Protein AF-A0A3A8YZ56-F1 (afdb_monomer)

pLDDT: mean 88.76, std 17.1, range [23.58, 98.81]

Foldseek 3Di:
DFPLLLFEEEEAAQCFQQVFDQFQPVAADECLVVVLVVLVLCLLLLGQEYEYEQFAAATGSRLQHQDLLFGHRSHHGLVSLLVSQVSSVVSNYAYEYEDNLFWHFCNHPQNVQCLVQPVNRPSPQQFAPWAQCDADPVGSSIDGDAPPPDPRTTGTDLVDVVSLVVSLVSVLSCCVSRVHQEYEYEPQVPDDQVSQLVVLVSQVVRDPNHAYEYEDQDDQCLSACDPRGHLAYELNLLLVQLQVLLQQLACVSNVVSLVVNCVSNVLRAYEYENDELPAWQNLQSHPDNLLLLVSLLCQLQGGHHHYYYPCVLQSDGFHDDDVDSSSVRHHDGCVVCVCCCPPPQSNVSSSLSSVCSNLPCLSSQFDWDWWDDDSFWGWIWSDDPAKIKIKIWGSAQAKDKDKGFDPHDAPDKDWSQQQFQDWDDDDRMIITIHGHSTITIIIGHNDPVSHDDPVSRPHHPDDDDDDDDDDDDDDDDDDDDDDDDDDDDPDPPDPPPDDDDDQAEEDEDQDAVLQLCLCCPLVNWDWPDDPDDQKTWTDDPHHIYIYGHQVVVCVVVVHHDDDDAAADPPDEAEDEDDDLVRQQVSLVSNVVVPWAFDAHFDQDPVQKTWGWTAGPRNHIYIYIYHD

Radius of gyration: 30.59 Å; Cα contacts (8 Å, |Δi|>4): 1268; chains: 1; bounding box: 81×43×91 Å

Nearest PDB structures (foldseek):
  1gvi-assembly1_B  TM=8.960E-01  e=1.237E-35  Thermus sp.
  2wcs-assembly1_A-2  TM=8.631E-01  e=4.243E-35  Nostoc punctiforme
  2wkg-assembly1_A-2  TM=8.470E-01  e=1.721E-34  Nostoc punctiforme PCC 73102
  5a2a-assembly1_A  TM=8.372E-01  e=1.799E-32  Anoxybacillus ayderensis
  4mym-assembly1_A-2  TM=7.972E-01  e=6.761E-10  Nocardioides sp. JS614

Solvent-accessible surface area (backbone atoms only — not comparable to full-atom values): 34151 Å² total; per-residue (Å²): 131,62,74,68,63,62,35,32,34,36,35,38,53,52,52,25,38,70,56,38,68,69,56,60,83,83,60,74,40,80,41,49,70,61,52,46,53,51,48,53,53,37,44,76,32,42,34,37,26,36,37,39,35,54,44,35,20,34,49,50,93,25,64,33,30,37,38,86,90,37,43,22,34,64,42,24,49,59,66,50,49,29,52,44,40,52,50,33,46,76,68,62,25,42,42,26,40,49,39,63,74,48,32,28,14,68,70,15,66,58,51,42,42,28,69,73,46,42,96,73,24,90,44,54,67,41,38,34,69,71,32,73,89,42,56,50,98,84,64,74,53,26,30,60,43,43,50,94,84,37,75,60,27,38,22,48,22,66,85,30,66,68,46,43,51,53,53,51,52,43,55,48,45,47,38,74,72,40,63,53,42,30,36,37,29,45,61,40,72,76,50,58,66,68,48,41,32,52,48,36,55,48,35,67,68,74,37,88,80,41,42,37,32,28,38,34,80,76,79,73,60,43,82,49,35,45,96,58,42,22,66,20,32,42,34,47,66,49,32,50,25,51,46,50,18,62,62,68,43,26,41,58,49,34,53,50,42,52,53,54,49,41,62,60,34,67,76,56,53,32,39,34,40,65,39,47,69,88,45,48,20,45,51,57,66,35,80,53,73,62,46,52,62,52,52,52,52,44,52,56,54,42,93,44,25,26,37,47,30,75,52,52,49,77,55,44,66,21,60,70,46,96,95,40,49,60,55,44,38,56,58,67,61,71,79,84,47,72,56,30,77,81,71,35,70,49,31,37,46,48,24,49,49,29,45,46,40,68,72,35,58,28,44,54,72,23,49,82,41,84,50,39,82,42,49,40,37,39,27,37,33,15,35,53,95,57,35,31,35,33,41,39,40,28,66,33,92,52,67,46,76,46,73,36,62,51,100,46,82,49,80,40,75,41,71,70,35,28,27,36,60,43,67,48,76,56,99,48,33,40,38,39,31,30,46,45,41,26,42,34,39,31,41,32,28,66,58,77,82,77,55,76,51,89,86,71,52,83,54,62,52,81,60,55,81,87,71,86,80,84,79,91,82,86,90,82,90,80,88,82,85,89,84,82,92,74,86,77,77,89,71,79,80,69,84,72,77,79,75,89,74,92,78,62,50,80,46,78,32,86,56,45,64,69,50,52,50,43,44,30,76,51,72,61,33,46,70,63,80,65,99,81,59,62,47,43,49,30,40,49,97,91,44,32,43,33,34,30,16,46,70,52,49,28,62,74,68,74,47,87,82,91,73,83,76,59,74,37,86,89,59,72,49,79,44,80,42,88,29,56,68,46,31,50,53,51,50,56,51,27,44,75,64,69,37,43,86,72,39,75,71,42,75,45,96,87,56,35,29,36,28,30,33,20,50,99,72,18,47,31,33,38,38,28,15,53,124

Mean predicted aligned error: 14.18 Å

Secondary structure (DSSP, 8-state):
--GGGG--EEEE-HHHHTT--SS--S-----HHHHHHHHHHHHHTT--EEEE---EEESSSS-SEEEEEEE-TTT--HHHHHHHHHHHHHTT-EEEEEE--SEEETTSHHHHHHHHHGGG-GGGGGBTT-BTT---TT--S-B--EETTEEEEEEB-TTSHHHHHHHHHHHHHHHHHH---EEEETTGGGS-HHHHHHHHHHHHHHSTT-EEEE---SS-GGGTBSSSSBSEEB-HHHHHHHHHHHHTT-HHHHHHHHHHHHHHTTTPPPEEES--SSS--HHHH-S-GGGHHHHHHHHHHSSSEEEEETTGGGT-----BTTB-GGGS----GGGGTTHHHH-HHHHHHHHHHHHHHH-THHHHSEEEEEEE-SSEEEEEEE-SS-EEEEEEE-SSS-EEEEEE-SS--SEEEESS--EEEEEEETTEEEEEE-TTEEEEEEEES-GGGSPPTTS----SS-------PPP--------------PPP--------PPP----EEEEES-HHHHHHHHHHHH-PEEE--TT-SEEEEEETTEEEEEEEHHHHHHHHT-------SSEEEEEEEEE-SSHHHHHHHHHHHHHTTPEEEEEEEE-TTSEEEEEEE-TT-EEEEEEEE-

Structure (mmCIF, N/CA/C/O backbone):
data_AF-A0A3A8YZ56-F1
#
_entry.id   AF-A0A3A8YZ56-F1
#
loop_
_atom_site.group_PDB
_atom_site.id
_atom_site.type_symbol
_atom_site.label_atom_id
_atom_site.label_alt_id
_atom_site.label_comp_id
_atom_site.label_asym_id
_atom_site.label_entity_id
_atom_site.label_seq_id
_atom_site.pdbx_PDB_ins_code
_atom_site.Cartn_x
_atom_site.Cartn_y
_atom_site.Cartn_z
_atom_site.occupancy
_atom_site.B_iso_or_equiv
_atom_site.auth_seq_id
_atom_site.auth_comp_id
_atom_site.auth_asym_id
_atom_site.auth_atom_id
_atom_site.pdbx_PDB_model_num
ATOM 1 N N . MET A 1 1 ? 6.717 -17.701 14.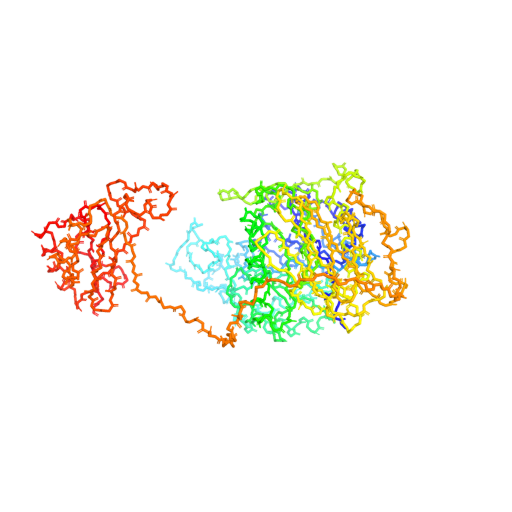941 1.00 73.69 1 MET A N 1
ATOM 2 C CA . MET A 1 1 ? 5.929 -16.684 14.224 1.00 73.69 1 MET A CA 1
ATOM 3 C C . MET A 1 1 ? 6.923 -15.802 13.511 1.00 73.69 1 MET A C 1
ATOM 5 O O . MET A 1 1 ? 7.940 -15.496 14.128 1.00 73.69 1 MET A O 1
ATOM 9 N N . ALA A 1 2 ? 6.698 -15.502 12.236 1.00 89.31 2 ALA A N 1
ATOM 10 C CA . ALA A 1 2 ? 7.629 -14.661 11.497 1.00 89.31 2 ALA A CA 1
ATOM 11 C C . ALA A 1 2 ? 7.511 -13.214 11.993 1.00 89.31 2 ALA A C 1
ATOM 13 O O . ALA A 1 2 ? 6.464 -12.814 12.505 1.00 89.31 2 ALA A O 1
ATOM 14 N N . TRP A 1 3 ? 8.573 -12.420 11.858 1.00 93.12 3 TRP A N 1
ATOM 15 C CA . TRP A 1 3 ? 8.581 -11.043 12.368 1.00 93.12 3 TRP A CA 1
ATOM 16 C C . TRP A 1 3 ? 7.455 -10.186 11.755 1.00 93.12 3 TRP A C 1
ATOM 18 O O . TRP A 1 3 ? 6.802 -9.430 12.477 1.00 93.12 3 TRP A O 1
ATOM 28 N N . TYR A 1 4 ? 7.171 -10.380 10.460 1.00 91.88 4 TYR A N 1
ATOM 29 C CA . TYR A 1 4 ? 6.191 -9.604 9.691 1.00 91.88 4 TYR A CA 1
ATOM 30 C C . TYR A 1 4 ? 4.737 -9.816 10.136 1.00 91.88 4 TYR A C 1
ATOM 32 O O . TYR A 1 4 ? 3.881 -8.983 9.851 1.00 91.88 4 TYR A O 1
ATOM 40 N N . ASP A 1 5 ? 4.439 -10.890 10.870 1.00 86.88 5 ASP A N 1
ATOM 41 C CA . ASP A 1 5 ? 3.084 -11.185 11.344 1.00 86.88 5 ASP A CA 1
ATOM 42 C C . ASP A 1 5 ? 2.583 -10.187 12.396 1.00 86.88 5 ASP A C 1
ATOM 44 O O . ASP A 1 5 ? 1.369 -10.018 12.529 1.00 86.88 5 ASP A O 1
ATOM 48 N N . SER A 1 6 ? 3.506 -9.569 13.140 1.00 86.62 6 SER A N 1
ATOM 49 C CA . SER A 1 6 ? 3.263 -8.582 14.208 1.00 86.62 6 SER A CA 1
ATOM 50 C C . SER A 1 6 ? 3.703 -7.164 13.836 1.00 86.62 6 SER A C 1
ATOM 52 O O . SER A 1 6 ? 3.694 -6.267 14.680 1.00 86.62 6 SER A O 1
ATOM 54 N N . THR A 1 7 ? 4.139 -6.960 12.596 1.00 93.19 7 THR A N 1
ATOM 55 C CA . THR A 1 7 ? 4.739 -5.699 12.169 1.00 93.19 7 THR A CA 1
ATOM 56 C C . THR A 1 7 ? 3.699 -4.618 11.909 1.00 93.19 7 THR A C 1
ATOM 58 O O . THR A 1 7 ? 2.597 -4.891 11.433 1.00 93.19 7 THR A O 1
ATOM 61 N N . VAL A 1 8 ? 4.097 -3.374 12.173 1.00 96.88 8 VAL A N 1
ATOM 62 C CA . VAL A 1 8 ? 3.431 -2.173 11.667 1.00 96.88 8 VAL A CA 1
ATOM 63 C C . VAL A 1 8 ? 4.412 -1.465 10.742 1.00 96.88 8 VAL A C 1
ATOM 65 O O . VAL A 1 8 ? 5.525 -1.131 11.159 1.00 96.88 8 VAL A O 1
ATOM 68 N N . PHE A 1 9 ? 4.008 -1.283 9.489 1.00 98.44 9 PHE A N 1
ATOM 69 C CA . PHE A 1 9 ? 4.823 -0.671 8.450 1.00 98.44 9 PHE A CA 1
ATOM 70 C C . PHE A 1 9 ? 4.678 0.846 8.429 1.00 98.44 9 PHE A C 1
ATOM 72 O O . PHE A 1 9 ? 3.577 1.388 8.544 1.00 98.44 9 PHE A O 1
ATOM 79 N N . TYR A 1 10 ? 5.799 1.508 8.180 1.00 98.75 10 TYR A N 1
ATOM 80 C CA . TYR A 1 10 ? 5.860 2.899 7.777 1.00 98.75 10 TYR A CA 1
ATOM 81 C C . TYR A 1 10 ? 6.348 2.974 6.328 1.00 98.75 10 TYR A C 1
ATOM 83 O O . TYR A 1 10 ? 7.457 2.548 6.007 1.00 98.75 10 TYR A O 1
ATOM 91 N N . HIS A 1 11 ? 5.492 3.435 5.424 1.00 98.69 11 HIS A N 1
ATOM 92 C CA . HIS A 1 11 ? 5.776 3.490 3.994 1.00 98.69 11 HIS A CA 1
ATOM 93 C C . HIS A 1 11 ? 6.264 4.887 3.616 1.00 98.69 11 HIS A C 1
ATOM 95 O O . HIS A 1 11 ? 5.535 5.870 3.738 1.00 98.69 11 HIS A O 1
ATOM 101 N N . ILE A 1 12 ? 7.492 4.962 3.112 1.00 98.50 12 ILE A N 1
ATOM 102 C CA . ILE A 1 12 ? 8.145 6.189 2.665 1.00 98.50 12 ILE A CA 1
ATOM 103 C C . ILE A 1 12 ? 8.305 6.153 1.145 1.00 98.50 12 ILE A C 1
ATOM 105 O O . ILE A 1 12 ? 8.863 5.201 0.610 1.00 98.50 12 ILE A O 1
ATOM 109 N N . TYR A 1 13 ? 7.890 7.214 0.450 1.00 98.12 13 TYR A N 1
ATOM 110 C CA . TYR A 1 13 ? 8.315 7.462 -0.931 1.00 98.12 13 TYR A CA 1
ATOM 111 C C . TYR A 1 13 ? 9.516 8.427 -0.898 1.00 98.12 13 TYR A C 1
ATOM 113 O O . TYR A 1 13 ? 9.319 9.637 -0.739 1.00 98.12 13 TYR A O 1
ATOM 121 N N . PRO A 1 14 ? 10.763 7.925 -0.990 1.00 97.88 14 PRO A N 1
ATOM 122 C CA . PRO A 1 14 ? 11.943 8.675 -0.553 1.00 97.88 14 PRO A CA 1
ATOM 123 C C . PRO A 1 14 ? 12.233 9.900 -1.428 1.00 97.88 14 PRO A C 1
ATOM 125 O O . PRO A 1 14 ? 12.504 10.971 -0.897 1.00 97.88 14 PRO A O 1
ATOM 128 N N . LEU A 1 15 ? 12.082 9.786 -2.753 1.00 97.19 15 LEU A N 1
ATOM 129 C CA . LEU A 1 15 ? 12.293 10.905 -3.682 1.00 97.19 15 LEU A CA 1
ATOM 130 C C . LEU A 1 15 ? 11.365 12.093 -3.381 1.00 97.19 15 LEU A C 1
ATOM 132 O O . LEU A 1 15 ? 11.776 13.247 -3.460 1.00 97.19 15 LEU A O 1
ATOM 136 N N . GLY A 1 16 ? 10.110 11.802 -3.028 1.00 96.69 16 GLY A N 1
ATOM 137 C CA . GLY A 1 16 ? 9.123 12.815 -2.658 1.00 96.69 16 GLY A CA 1
ATOM 138 C C . GLY A 1 16 ? 9.437 13.418 -1.299 1.00 96.69 16 GLY A C 1
ATOM 139 O O . GLY A 1 16 ? 9.600 14.629 -1.203 1.00 96.69 16 GLY A O 1
ATOM 140 N N . LEU A 1 17 ? 9.600 12.571 -0.277 1.00 97.94 17 LEU A N 1
ATOM 141 C CA . LEU A 1 17 ? 9.870 12.987 1.101 1.00 97.94 17 LEU A CA 1
ATOM 142 C C . LEU A 1 17 ? 11.106 13.892 1.221 1.00 97.94 17 LEU A C 1
ATOM 144 O O . LEU A 1 17 ? 11.078 14.889 1.945 1.00 97.94 17 LEU A O 1
ATOM 148 N N . CYS A 1 18 ? 12.179 13.555 0.506 1.00 97.69 18 CYS A N 1
ATOM 149 C CA . CYS A 1 18 ? 13.430 14.309 0.502 1.00 97.69 18 CYS A CA 1
ATOM 150 C C . CYS A 1 18 ? 13.398 15.542 -0.417 1.00 97.69 18 CYS A C 1
ATOM 152 O O . CYS A 1 18 ? 14.328 16.342 -0.382 1.00 97.69 18 CYS A O 1
ATOM 154 N N . GLY A 1 19 ? 12.338 15.727 -1.211 1.00 96.06 19 GLY A N 1
ATOM 155 C CA . GLY A 1 19 ? 12.224 16.851 -2.140 1.00 96.06 19 GLY A CA 1
ATOM 156 C C . GLY A 1 19 ? 13.208 16.777 -3.309 1.00 96.06 19 GLY A C 1
ATOM 157 O O . GLY A 1 19 ? 13.621 17.813 -3.829 1.00 96.06 19 GLY A O 1
ATOM 158 N N . CYS A 1 20 ? 13.589 15.564 -3.715 1.00 96.25 20 CYS A N 1
ATOM 159 C CA . CYS A 1 20 ? 14.542 15.325 -4.791 1.00 96.25 20 CYS A CA 1
ATOM 160 C C . CYS A 1 20 ? 14.060 15.902 -6.130 1.00 96.25 20 CYS A C 1
ATOM 162 O O . CYS A 1 20 ? 12.860 16.011 -6.410 1.00 96.25 20 CYS A O 1
ATOM 164 N N . GLY A 1 21 ? 15.014 16.204 -7.014 1.00 93.06 21 GLY A N 1
ATOM 165 C CA . GLY A 1 21 ? 14.714 16.607 -8.385 1.00 93.06 21 GLY A CA 1
ATOM 166 C C . GLY A 1 21 ? 13.841 15.580 -9.121 1.00 93.06 21 GLY A C 1
ATOM 167 O O . GLY A 1 21 ? 14.066 14.370 -9.043 1.00 93.06 21 GLY A O 1
ATOM 168 N N . LYS A 1 22 ? 12.852 16.065 -9.885 1.00 91.25 22 LYS A N 1
ATOM 169 C CA . LYS A 1 22 ? 11.945 15.204 -10.670 1.00 91.25 22 LYS A CA 1
ATOM 170 C C . LYS A 1 22 ? 12.657 14.401 -11.752 1.00 91.25 22 LYS A C 1
ATOM 172 O O . LYS A 1 22 ? 12.151 13.356 -12.134 1.00 91.25 22 LYS A O 1
ATOM 177 N N . GLU A 1 23 ? 13.792 14.896 -12.234 1.00 93.06 23 GLU A N 1
ATOM 178 C CA . GLU A 1 23 ? 14.661 14.203 -13.178 1.00 93.06 23 GLU A CA 1
ATOM 179 C C . GLU A 1 23 ? 16.043 14.008 -12.559 1.00 93.06 23 GLU A C 1
ATOM 181 O O . GLU A 1 23 ? 16.594 14.904 -11.915 1.00 93.06 23 GLU A O 1
ATOM 186 N N . ASN A 1 24 ? 16.611 12.833 -12.785 1.00 94.00 24 ASN A N 1
ATOM 187 C CA . ASN A 1 24 ? 17.959 12.486 -12.398 1.00 94.00 24 ASN A CA 1
ATOM 188 C C . ASN A 1 24 ? 18.961 13.123 -13.373 1.00 94.00 24 ASN A C 1
ATOM 190 O O . ASN A 1 24 ? 19.041 12.772 -14.553 1.00 94.00 24 ASN A O 1
ATOM 194 N N . THR A 1 25 ? 19.743 14.066 -12.850 1.00 92.19 25 THR A N 1
ATOM 195 C CA . THR A 1 25 ? 20.783 14.794 -13.592 1.00 92.19 25 THR A CA 1
ATOM 196 C C . THR A 1 25 ? 22.152 14.102 -13.556 1.00 92.19 25 THR A C 1
ATOM 198 O O . THR A 1 25 ? 23.100 14.582 -14.177 1.00 92.19 25 THR A O 1
ATOM 201 N N . GLY A 1 26 ? 22.271 12.980 -12.841 1.00 92.69 26 GLY A N 1
ATOM 202 C CA . GLY A 1 26 ? 23.517 12.260 -12.576 1.00 92.69 26 GLY A CA 1
ATOM 203 C C . GLY A 1 26 ? 24.378 12.880 -11.472 1.00 92.69 26 GLY A C 1
ATOM 204 O O . GLY A 1 26 ? 25.476 12.387 -11.214 1.00 92.69 26 GLY A O 1
ATOM 205 N N . VAL A 1 27 ? 23.917 13.961 -10.836 1.00 93.88 27 VAL A N 1
ATOM 206 C CA . VAL A 1 27 ? 24.579 14.566 -9.675 1.00 93.88 27 VAL A CA 1
ATOM 207 C C . VAL A 1 27 ? 24.140 13.822 -8.419 1.00 93.88 27 VAL A C 1
ATOM 209 O O . VAL A 1 27 ? 22.946 13.641 -8.195 1.00 93.88 27 VAL A O 1
ATOM 212 N N . GLN A 1 28 ? 25.112 13.391 -7.615 1.00 96.44 28 GLN A N 1
ATOM 213 C CA . GLN A 1 28 ? 24.834 12.755 -6.334 1.00 96.44 28 GLN A CA 1
ATOM 214 C C . GLN A 1 28 ? 24.450 13.806 -5.284 1.00 96.44 28 GLN A C 1
ATOM 216 O O . GLN A 1 28 ? 25.165 14.790 -5.088 1.00 96.44 28 GLN A O 1
ATOM 221 N N . GLU A 1 29 ? 23.322 13.577 -4.626 1.00 96.88 29 GLU A N 1
ATOM 222 C CA . GLU A 1 29 ? 22.814 14.308 -3.468 1.00 96.88 29 GLU A CA 1
ATOM 223 C C . GLU A 1 29 ? 22.976 13.442 -2.205 1.00 96.88 29 GLU A C 1
ATOM 225 O O . GLU A 1 29 ? 23.435 12.308 -2.295 1.00 96.88 29 GLU A O 1
ATOM 230 N N . HIS A 1 30 ? 22.635 13.966 -1.024 1.00 97.56 30 HIS A N 1
ATOM 231 C CA . HIS A 1 30 ? 22.842 13.277 0.256 1.00 97.56 30 HIS A CA 1
ATOM 232 C C . HIS A 1 30 ? 21.655 13.516 1.192 1.00 97.56 30 HIS A C 1
ATOM 234 O O . HIS A 1 30 ? 21.582 14.544 1.866 1.00 97.56 30 HIS A O 1
ATOM 240 N N . HIS A 1 31 ? 20.713 12.574 1.227 1.00 97.94 31 HIS A N 1
ATOM 241 C CA . HIS A 1 31 ? 19.460 12.701 1.984 1.00 97.94 31 HIS A CA 1
ATOM 242 C C . HIS A 1 31 ? 19.245 11.597 3.021 1.00 97.94 31 HIS A C 1
ATOM 244 O O . HIS A 1 31 ? 18.224 11.587 3.713 1.00 97.94 31 HIS A O 1
ATOM 250 N N . PHE A 1 32 ? 20.200 10.680 3.187 1.00 98.19 32 PHE A N 1
ATOM 251 C CA . PHE A 1 32 ? 20.060 9.584 4.147 1.00 98.19 32 PHE A CA 1
ATOM 252 C C . PHE A 1 32 ? 20.035 10.040 5.604 1.00 98.19 32 PHE A C 1
ATOM 254 O O . PHE A 1 32 ? 19.375 9.393 6.409 1.00 98.19 32 PHE A O 1
ATOM 261 N N . ASP A 1 33 ? 20.646 11.173 5.954 1.00 98.25 33 ASP A N 1
ATOM 262 C CA . ASP A 1 33 ? 20.513 11.732 7.306 1.00 98.25 33 ASP A CA 1
ATOM 263 C C . ASP A 1 33 ? 19.077 12.194 7.594 1.00 98.25 33 ASP A C 1
ATOM 265 O O . ASP A 1 33 ? 18.551 11.951 8.680 1.00 98.25 33 ASP A O 1
ATOM 269 N N . LYS A 1 34 ? 18.390 12.759 6.591 1.00 98.25 34 LYS A N 1
ATOM 270 C CA . LYS A 1 34 ? 16.956 13.057 6.688 1.00 98.25 34 LYS A CA 1
ATOM 271 C C . LYS A 1 34 ? 16.149 11.766 6.842 1.00 98.25 34 LYS A C 1
ATOM 273 O O . LYS A 1 34 ? 15.291 11.694 7.715 1.00 98.25 34 LYS A O 1
ATOM 278 N N . LEU A 1 35 ? 16.443 10.726 6.058 1.00 98.56 35 LEU A N 1
ATOM 279 C CA . LEU A 1 35 ? 15.759 9.431 6.185 1.00 98.56 35 LEU A CA 1
ATOM 280 C C . LEU A 1 35 ? 15.998 8.766 7.553 1.00 98.56 35 LEU A C 1
ATOM 282 O O . LEU A 1 35 ? 15.064 8.179 8.095 1.00 98.56 35 LEU A O 1
ATOM 286 N N . LYS A 1 36 ? 17.192 8.896 8.148 1.00 98.69 36 LYS A N 1
ATOM 287 C CA . LYS A 1 36 ? 17.479 8.425 9.517 1.00 98.69 36 LYS A CA 1
ATOM 288 C C . LYS A 1 36 ? 16.606 9.134 10.555 1.00 98.69 36 LYS A C 1
ATOM 290 O O . LYS A 1 36 ? 16.024 8.453 11.391 1.00 98.69 36 LYS A O 1
ATOM 295 N N . ALA A 1 37 ? 16.426 10.452 10.450 1.00 98.44 37 ALA A N 1
ATOM 296 C CA . ALA A 1 37 ? 15.514 11.190 11.333 1.00 98.44 37 ALA A CA 1
ATOM 297 C C . ALA A 1 37 ? 14.055 10.704 11.199 1.00 98.44 37 ALA A C 1
ATOM 299 O O . ALA A 1 37 ? 13.338 10.558 12.186 1.00 98.44 37 ALA A O 1
ATOM 300 N N . TRP A 1 38 ? 13.612 10.369 9.982 1.00 98.50 38 TRP A N 1
ATOM 301 C CA . TRP A 1 38 ? 12.301 9.740 9.780 1.00 98.50 38 TRP A CA 1
ATOM 302 C C . TRP A 1 38 ? 12.218 8.314 10.334 1.00 98.50 38 TRP A C 1
ATOM 304 O O . TRP A 1 38 ? 11.140 7.899 10.753 1.00 98.50 38 TRP A O 1
ATOM 314 N N . ALA A 1 39 ? 13.325 7.568 10.377 1.00 98.69 39 ALA A N 1
ATOM 315 C CA . ALA A 1 39 ? 13.373 6.266 11.038 1.00 98.69 39 ALA A CA 1
ATOM 316 C C . ALA A 1 39 ? 13.276 6.388 12.570 1.00 98.69 39 ALA A C 1
ATOM 318 O O . ALA A 1 39 ? 12.556 5.602 13.184 1.00 98.69 39 ALA A O 1
ATOM 319 N N . GLU A 1 40 ? 13.915 7.394 13.178 1.00 98.44 40 GLU A N 1
ATOM 320 C CA . GLU A 1 40 ? 13.733 7.732 14.601 1.00 98.44 40 GLU A CA 1
ATOM 321 C C . GLU A 1 40 ? 12.264 8.065 14.892 1.00 98.44 40 GLU A C 1
ATOM 323 O O . GLU A 1 40 ? 11.647 7.452 15.761 1.00 98.44 40 GLU A O 1
ATOM 328 N N . HIS A 1 41 ? 11.661 8.951 14.093 1.00 98.00 41 HIS A N 1
ATOM 329 C CA . HIS A 1 41 ? 10.241 9.282 14.211 1.00 98.00 41 HIS A CA 1
ATOM 330 C C . HIS A 1 41 ? 9.340 8.042 14.081 1.00 98.00 41 HIS A C 1
ATOM 332 O O . HIS A 1 41 ? 8.409 7.841 14.865 1.00 98.00 41 HIS A O 1
ATOM 338 N N . ALA A 1 42 ? 9.636 7.162 13.120 1.00 98.25 42 ALA A N 1
ATOM 339 C CA . ALA A 1 42 ? 8.890 5.925 12.947 1.00 98.25 42 ALA A CA 1
ATOM 340 C C . ALA A 1 42 ? 9.005 5.012 14.187 1.00 98.25 42 ALA A C 1
ATOM 342 O O . ALA A 1 42 ? 8.011 4.426 14.628 1.00 98.25 42 ALA A O 1
ATOM 343 N N . GLN A 1 43 ? 10.191 4.928 14.796 1.00 97.62 43 GLN A N 1
ATOM 344 C CA . GLN A 1 43 ? 10.399 4.193 16.043 1.00 97.62 43 GLN A CA 1
ATOM 345 C C . GLN A 1 43 ? 9.563 4.779 17.192 1.00 97.62 43 GLN A C 1
ATOM 347 O O . GLN A 1 43 ? 8.914 4.024 17.921 1.00 97.62 43 GLN A O 1
ATOM 352 N N . GLU A 1 44 ? 9.537 6.107 17.343 1.00 96.12 44 GLU A N 1
ATOM 353 C CA . GLU A 1 44 ? 8.767 6.802 18.387 1.00 96.12 44 GLU A CA 1
ATOM 354 C C . GLU A 1 44 ? 7.257 6.534 18.292 1.00 96.12 44 GLU A C 1
ATOM 356 O O . GLU A 1 44 ? 6.563 6.470 19.314 1.00 96.12 44 GLU A O 1
ATOM 361 N N . LEU A 1 45 ? 6.752 6.323 17.072 1.00 96.25 45 LEU A N 1
ATOM 362 C CA . LEU A 1 45 ? 5.369 5.935 16.785 1.00 96.25 45 LEU A CA 1
ATOM 363 C C . LEU A 1 45 ? 5.118 4.416 16.856 1.00 96.25 45 LEU A C 1
ATOM 365 O O . LEU A 1 45 ? 4.010 3.963 16.571 1.00 96.25 45 LEU A O 1
ATOM 369 N N . ASN A 1 46 ? 6.102 3.627 17.297 1.00 96.88 46 ASN A N 1
ATOM 370 C CA . ASN A 1 46 ? 6.057 2.164 17.402 1.00 96.88 46 ASN A CA 1
ATOM 371 C C . ASN A 1 46 ? 5.930 1.417 16.058 1.00 96.88 46 ASN A C 1
ATOM 373 O O . ASN A 1 46 ? 5.465 0.271 16.033 1.00 96.88 46 ASN A O 1
ATOM 377 N N . PHE A 1 47 ? 6.370 2.008 14.945 1.00 98.12 47 PHE A N 1
ATOM 378 C CA . PHE A 1 47 ? 6.564 1.250 13.708 1.00 98.12 47 PHE A CA 1
ATOM 379 C C . PHE A 1 47 ? 7.765 0.309 13.846 1.00 98.12 47 PHE A C 1
ATOM 381 O O . PHE A 1 47 ? 8.755 0.617 14.507 1.00 98.12 47 PHE A O 1
ATOM 388 N N . THR A 1 48 ? 7.671 -0.872 13.235 1.00 97.44 48 THR A N 1
ATOM 389 C CA . THR A 1 48 ? 8.697 -1.930 13.343 1.00 97.44 48 THR A CA 1
ATOM 390 C C . THR A 1 48 ? 9.280 -2.339 11.996 1.00 97.44 48 THR A C 1
ATOM 392 O O . THR A 1 48 ? 10.197 -3.159 11.937 1.00 97.44 48 THR A O 1
ATOM 395 N N . ALA A 1 49 ? 8.780 -1.757 10.907 1.00 98.44 49 ALA A N 1
ATOM 396 C CA . ALA A 1 49 ? 9.370 -1.880 9.586 1.00 98.44 49 ALA A CA 1
ATOM 397 C C . ALA A 1 49 ? 9.158 -0.609 8.765 1.00 98.44 49 ALA A C 1
ATOM 399 O O . ALA A 1 49 ? 8.109 0.026 8.858 1.00 98.44 49 ALA A O 1
ATOM 400 N N . ILE A 1 50 ? 10.129 -0.288 7.918 1.00 98.75 50 ILE A N 1
ATOM 401 C CA . ILE A 1 50 ? 10.030 0.736 6.886 1.00 98.75 50 ILE A CA 1
ATOM 402 C C . ILE A 1 50 ? 9.976 0.044 5.530 1.00 98.75 50 ILE A C 1
ATOM 404 O O . ILE A 1 50 ? 10.884 -0.702 5.163 1.00 98.75 50 ILE A O 1
ATOM 408 N N . TYR A 1 51 ? 8.916 0.322 4.777 1.00 98.56 51 TYR A N 1
ATOM 409 C CA . TYR A 1 51 ? 8.905 0.091 3.339 1.00 98.56 51 TYR A CA 1
ATOM 410 C C . TYR A 1 51 ? 9.356 1.383 2.666 1.00 98.56 51 TYR A C 1
ATOM 412 O O . TYR A 1 51 ? 8.633 2.380 2.657 1.00 98.56 51 TYR A O 1
ATOM 420 N N . ILE A 1 52 ? 10.574 1.364 2.138 1.00 97.56 52 ILE A N 1
ATOM 421 C CA . ILE A 1 52 ? 11.102 2.447 1.323 1.00 97.56 52 ILE A CA 1
ATOM 422 C C . ILE A 1 52 ? 10.761 2.141 -0.136 1.00 97.56 52 ILE A C 1
ATOM 424 O O . ILE A 1 52 ? 11.085 1.067 -0.646 1.00 97.56 52 ILE A O 1
ATOM 428 N N . GLY A 1 53 ? 10.040 3.068 -0.768 1.00 94.50 53 GLY A N 1
ATOM 429 C CA . GLY A 1 53 ? 9.630 3.004 -2.167 1.00 94.50 53 GLY A CA 1
ATOM 430 C C . GLY A 1 53 ? 10.827 3.030 -3.128 1.00 94.50 53 GLY A C 1
ATOM 431 O O . GLY A 1 53 ? 11.936 2.645 -2.754 1.00 94.50 53 GLY A O 1
ATOM 432 N N . PRO A 1 54 ? 10.647 3.494 -4.374 1.00 91.69 54 PRO A N 1
ATOM 433 C CA . PRO A 1 54 ? 11.693 3.422 -5.387 1.00 91.69 54 PRO A CA 1
ATOM 434 C C . PRO A 1 54 ? 13.044 3.979 -4.929 1.00 91.69 54 PRO A C 1
ATOM 436 O O . PRO A 1 54 ? 13.162 5.154 -4.576 1.00 91.69 54 PRO A O 1
ATOM 439 N N . LEU A 1 55 ? 14.049 3.103 -4.944 1.00 95.00 55 LEU A N 1
ATOM 440 C CA . LEU A 1 55 ? 15.395 3.362 -4.430 1.00 95.00 55 LEU A CA 1
ATOM 441 C C . LEU A 1 55 ? 16.481 3.129 -5.488 1.00 95.00 55 LEU A C 1
ATOM 443 O O . LEU A 1 55 ? 17.583 3.653 -5.354 1.00 95.00 55 LEU A O 1
ATOM 447 N N . PHE A 1 56 ? 16.193 2.339 -6.524 1.00 97.06 56 PHE A N 1
ATOM 448 C CA . PHE A 1 56 ? 17.152 2.040 -7.587 1.00 97.06 56 PHE A CA 1
ATOM 449 C C . PHE A 1 56 ? 17.367 3.253 -8.489 1.00 97.06 56 PHE A C 1
ATOM 451 O O . PHE A 1 56 ? 16.444 4.034 -8.720 1.00 97.06 56 PHE A O 1
ATOM 458 N N . GLU A 1 57 ? 18.567 3.367 -9.057 1.00 97.69 57 GLU A N 1
ATOM 459 C CA . GLU A 1 57 ? 18.903 4.426 -10.003 1.00 97.69 57 GLU A CA 1
ATOM 460 C C . GLU A 1 57 ? 17.886 4.475 -11.144 1.00 97.69 57 GLU A C 1
ATOM 462 O O . GLU A 1 57 ? 17.735 3.523 -11.914 1.00 97.69 57 GLU A O 1
ATOM 467 N N . SER A 1 58 ? 17.223 5.616 -11.291 1.00 96.56 58 SER A N 1
ATOM 468 C CA . SER A 1 58 ? 16.149 5.829 -12.258 1.00 96.56 58 SER A CA 1
ATOM 469 C C . SER A 1 58 ? 16.271 7.204 -12.914 1.00 96.56 58 SER A C 1
ATOM 471 O O . SER A 1 58 ? 17.113 8.017 -12.533 1.00 96.56 58 SER A O 1
ATOM 473 N N . VAL A 1 59 ? 15.447 7.476 -13.930 1.00 93.50 59 VAL A N 1
ATOM 474 C CA . VAL A 1 59 ? 15.449 8.781 -14.615 1.00 93.50 59 VAL A CA 1
ATOM 475 C C . VAL A 1 59 ? 14.510 9.777 -13.947 1.00 93.50 59 VAL A C 1
ATOM 477 O O . VAL A 1 59 ? 14.887 10.929 -13.782 1.00 93.50 59 VAL A O 1
ATOM 480 N N . GLY A 1 60 ? 13.301 9.368 -13.580 1.00 91.94 60 GLY A N 1
ATOM 481 C CA . GLY A 1 60 ? 12.252 10.264 -13.115 1.00 91.94 60 GLY A CA 1
ATOM 482 C C . GLY A 1 60 ? 11.598 9.767 -11.837 1.00 91.94 60 GLY A C 1
ATOM 483 O O . GLY A 1 60 ? 12.115 9.995 -10.745 1.00 91.94 60 GLY A O 1
ATOM 484 N N . HIS A 1 61 ? 10.449 9.109 -11.944 1.00 88.38 61 HIS A N 1
ATOM 485 C CA . HIS A 1 61 ? 9.615 8.771 -10.785 1.00 88.38 61 HIS A CA 1
ATOM 486 C C . HIS A 1 61 ? 10.083 7.540 -9.991 1.00 88.38 61 HIS A C 1
ATOM 488 O O . HIS A 1 61 ? 9.415 7.158 -9.030 1.00 88.38 61 HIS A O 1
ATOM 494 N N . GLY A 1 62 ? 11.185 6.897 -10.373 1.00 92.69 62 GLY A N 1
ATOM 495 C CA . GLY A 1 62 ? 11.758 5.774 -9.626 1.00 92.69 62 GLY A CA 1
ATOM 496 C C . GLY A 1 62 ? 11.485 4.391 -10.214 1.00 92.69 62 GLY A C 1
ATOM 497 O O . GLY A 1 62 ? 12.166 3.440 -9.845 1.00 92.69 62 GLY A O 1
ATOM 498 N N . TYR A 1 63 ? 10.536 4.264 -11.147 1.00 94.44 63 TYR A N 1
ATOM 499 C CA . TYR A 1 63 ? 10.119 2.956 -11.688 1.00 94.44 63 TYR A CA 1
ATOM 500 C C . TYR A 1 63 ? 10.724 2.665 -13.071 1.00 94.44 63 TYR A C 1
ATOM 502 O O . TYR A 1 63 ? 10.731 1.540 -13.555 1.00 94.44 63 TYR A O 1
ATOM 510 N N . GLU A 1 64 ? 11.340 3.662 -13.699 1.00 94.88 64 GLU A N 1
ATOM 511 C CA . GLU A 1 64 ? 12.141 3.525 -14.908 1.00 94.88 64 GLU A CA 1
ATOM 512 C C . GLU A 1 64 ? 13.608 3.197 -14.571 1.00 94.88 64 GLU A C 1
ATOM 514 O O . GLU A 1 64 ? 14.530 3.957 -14.881 1.00 94.88 64 GLU A O 1
ATOM 519 N N . THR A 1 65 ? 13.828 2.052 -13.916 1.00 97.25 65 THR A N 1
ATOM 520 C CA . THR A 1 65 ? 15.150 1.626 -13.431 1.00 97.25 65 THR A CA 1
ATOM 521 C C . THR A 1 65 ? 16.198 1.597 -14.545 1.00 97.25 65 THR A C 1
ATOM 523 O O . THR A 1 65 ? 15.987 1.033 -15.619 1.00 97.25 65 THR A O 1
ATOM 526 N N . THR A 1 66 ? 17.356 2.190 -14.274 1.00 97.25 66 THR A N 1
ATOM 527 C CA . THR A 1 66 ? 18.521 2.236 -15.165 1.00 97.25 66 THR A CA 1
ATOM 528 C C . THR A 1 66 ? 19.661 1.350 -14.665 1.00 97.25 66 THR A C 1
ATOM 530 O O . THR A 1 66 ? 20.366 0.764 -15.486 1.00 97.25 66 THR A O 1
ATOM 533 N N . ASP A 1 67 ? 19.788 1.173 -13.345 1.00 97.50 67 ASP A N 1
ATOM 534 C CA . ASP A 1 67 ? 20.704 0.219 -12.720 1.00 97.50 67 ASP A CA 1
ATOM 535 C C . ASP A 1 67 ? 20.105 -0.325 -11.414 1.00 97.50 67 ASP A C 1
ATOM 537 O O . ASP A 1 67 ? 19.855 0.417 -10.468 1.00 97.50 67 ASP A O 1
ATOM 541 N N . TYR A 1 68 ? 19.888 -1.639 -11.358 1.00 98.00 68 TYR A N 1
ATOM 542 C CA . TYR A 1 68 ? 19.345 -2.311 -10.179 1.00 98.00 68 TYR A CA 1
ATOM 543 C C . TYR A 1 68 ? 20.332 -2.423 -9.015 1.00 98.00 68 TYR A C 1
ATOM 545 O O . TYR A 1 68 ? 19.900 -2.735 -7.915 1.00 98.00 68 TYR A O 1
ATOM 553 N N . LYS A 1 69 ? 21.644 -2.253 -9.218 1.00 97.38 69 LYS A N 1
ATOM 554 C CA . LYS A 1 69 ? 22.665 -2.429 -8.161 1.00 97.38 69 LYS A CA 1
ATOM 555 C C . LYS A 1 69 ? 23.179 -1.106 -7.596 1.00 97.38 69 LYS A C 1
ATOM 557 O O . LYS A 1 69 ? 24.139 -1.088 -6.820 1.00 97.38 69 LYS A O 1
ATOM 562 N N . LYS A 1 70 ? 22.545 -0.002 -7.983 1.00 97.62 70 LYS A N 1
ATOM 563 C CA . LYS A 1 70 ? 22.912 1.346 -7.577 1.00 97.62 70 LYS A CA 1
ATOM 564 C C . LYS A 1 70 ? 21.705 2.043 -6.956 1.00 97.62 70 LYS A C 1
ATOM 566 O O . LYS A 1 70 ? 20.625 2.047 -7.544 1.00 97.62 70 LYS A O 1
ATOM 571 N N . VAL A 1 71 ? 21.904 2.621 -5.778 1.00 97.94 71 VAL A N 1
ATOM 572 C CA . VAL A 1 71 ? 20.966 3.556 -5.152 1.00 97.94 71 VAL A CA 1
ATOM 573 C C . VAL A 1 71 ? 20.879 4.818 -6.010 1.00 97.94 71 VAL A C 1
ATOM 575 O O . VAL A 1 71 ? 21.899 5.295 -6.508 1.00 97.94 71 VAL A O 1
ATOM 578 N N . ASP A 1 72 ? 19.668 5.344 -6.194 1.00 98.00 72 ASP A N 1
ATOM 579 C CA . ASP A 1 72 ? 19.428 6.552 -6.979 1.00 98.00 72 ASP A CA 1
ATOM 580 C C . ASP A 1 72 ? 20.252 7.714 -6.428 1.00 98.00 72 ASP A C 1
ATOM 582 O O . ASP A 1 72 ? 20.136 8.082 -5.256 1.00 98.00 72 ASP A O 1
ATOM 586 N N . CYS A 1 73 ? 21.090 8.300 -7.282 1.00 97.38 73 CYS A N 1
ATOM 587 C CA . CYS A 1 73 ? 22.022 9.330 -6.848 1.00 97.38 73 CYS A CA 1
ATOM 588 C C . CYS A 1 73 ? 21.326 10.582 -6.304 1.00 97.38 73 CYS A C 1
ATOM 590 O O . CYS A 1 73 ? 21.954 11.337 -5.571 1.00 97.38 73 CYS A O 1
ATOM 592 N N . ARG A 1 74 ? 20.034 10.796 -6.591 1.00 97.56 74 ARG A N 1
ATOM 593 C CA . ARG A 1 74 ? 19.255 11.874 -5.965 1.00 97.56 74 ARG A CA 1
ATOM 594 C C . ARG A 1 74 ? 18.981 11.641 -4.481 1.00 97.56 74 ARG A C 1
ATOM 596 O O . ARG A 1 74 ? 18.535 12.567 -3.821 1.00 97.56 74 ARG A O 1
ATOM 603 N N . LEU A 1 75 ? 19.201 10.435 -3.961 1.00 97.94 75 LEU A N 1
ATOM 604 C CA . LEU A 1 75 ? 19.048 10.097 -2.543 1.00 97.94 75 LEU A CA 1
ATOM 605 C C . LEU A 1 75 ? 20.397 10.008 -1.825 1.00 97.94 75 LEU A C 1
ATOM 607 O O . LEU A 1 75 ? 20.516 10.494 -0.700 1.00 97.94 75 LEU A O 1
ATOM 611 N N . GLY A 1 76 ? 21.396 9.389 -2.455 1.00 97.31 76 GLY A N 1
ATOM 612 C CA . GLY A 1 76 ? 22.711 9.160 -1.854 1.00 97.31 76 GLY A CA 1
ATOM 613 C C . GLY A 1 76 ? 23.515 8.083 -2.566 1.00 97.31 76 GLY A C 1
ATOM 614 O O . GLY A 1 76 ? 23.212 7.705 -3.700 1.00 97.31 76 GLY A O 1
ATOM 615 N N . SER A 1 77 ? 24.549 7.581 -1.894 1.00 98.06 77 SER A N 1
ATOM 616 C CA . SER A 1 77 ? 25.334 6.433 -2.355 1.00 98.06 77 SER A CA 1
ATOM 617 C C . SER A 1 77 ? 24.853 5.092 -1.784 1.00 98.06 77 SER A C 1
ATOM 619 O O . SER A 1 77 ? 24.039 5.023 -0.860 1.00 98.06 77 SER A O 1
ATOM 621 N N . ASN A 1 78 ? 25.409 3.999 -2.316 1.00 98.44 78 ASN A N 1
ATOM 622 C CA . ASN A 1 78 ? 25.214 2.653 -1.774 1.00 98.44 78 ASN A CA 1
ATOM 623 C C . ASN A 1 78 ? 25.711 2.549 -0.320 1.00 98.44 78 ASN A C 1
ATOM 625 O O . ASN A 1 78 ? 25.081 1.892 0.503 1.00 98.44 78 ASN A O 1
ATOM 629 N N . GLU A 1 79 ? 26.831 3.194 0.004 1.00 98.56 79 GLU A N 1
ATOM 630 C CA . GLU A 1 79 ? 27.394 3.232 1.356 1.00 98.56 79 GLU A CA 1
ATOM 631 C C . GLU A 1 79 ? 26.452 3.947 2.328 1.00 98.56 79 GLU A C 1
ATOM 633 O O . GLU A 1 79 ? 26.187 3.431 3.408 1.00 98.56 79 GLU A O 1
ATOM 638 N N . GLU A 1 80 ? 25.874 5.080 1.924 1.00 98.62 80 GLU A N 1
ATOM 639 C CA . GLU A 1 80 ? 24.907 5.798 2.760 1.00 98.62 80 GLU A CA 1
ATOM 640 C C . GLU A 1 80 ? 23.632 4.978 3.003 1.00 98.62 80 GLU A C 1
ATOM 642 O O . GLU A 1 80 ? 23.105 4.974 4.117 1.00 98.62 80 GLU A O 1
ATOM 647 N N . PHE A 1 81 ? 23.159 4.235 1.995 1.00 98.62 81 PHE A N 1
ATOM 648 C CA . PHE A 1 81 ? 22.035 3.316 2.180 1.00 98.62 81 PHE A CA 1
ATOM 649 C C . PHE A 1 81 ? 22.385 2.160 3.122 1.00 98.62 81 PHE A C 1
ATOM 651 O O . PHE A 1 81 ? 21.585 1.818 3.991 1.00 98.62 81 PHE A O 1
ATOM 658 N N . LYS A 1 82 ? 23.585 1.581 3.001 1.00 98.62 82 LYS A N 1
ATOM 659 C CA . LYS A 1 82 ? 24.071 0.541 3.920 1.00 98.62 82 LYS A CA 1
ATOM 660 C C . LYS A 1 82 ? 24.071 1.034 5.366 1.00 98.62 82 LYS A C 1
ATOM 662 O O . LYS A 1 82 ? 23.574 0.343 6.255 1.00 98.62 82 LYS A O 1
ATOM 667 N N . ASP A 1 83 ? 24.573 2.247 5.581 1.00 98.69 83 ASP A N 1
ATOM 668 C CA . ASP A 1 83 ? 24.578 2.892 6.891 1.00 98.69 83 ASP A CA 1
ATOM 669 C C . ASP A 1 83 ? 23.151 3.159 7.393 1.00 98.69 83 ASP A C 1
ATOM 671 O O . ASP A 1 83 ? 22.871 2.980 8.577 1.00 98.69 83 ASP A O 1
ATOM 675 N N . PHE A 1 84 ? 22.224 3.550 6.512 1.00 98.75 84 PHE A N 1
ATOM 676 C CA . PHE A 1 84 ? 20.808 3.719 6.850 1.00 98.75 84 PHE A CA 1
ATOM 677 C C . PHE A 1 84 ? 20.135 2.406 7.273 1.00 98.75 84 PHE A C 1
ATOM 679 O O . PHE A 1 84 ? 19.398 2.406 8.259 1.00 98.75 84 PHE A O 1
ATOM 686 N N . VAL A 1 85 ? 20.392 1.288 6.583 1.00 98.81 85 VAL A N 1
ATOM 687 C CA . VAL A 1 85 ? 19.818 -0.014 6.965 1.00 98.81 85 VAL A CA 1
ATOM 688 C C . VAL A 1 85 ? 20.351 -0.464 8.323 1.00 98.81 85 VAL A C 1
ATOM 690 O O . VAL A 1 85 ? 19.553 -0.802 9.196 1.00 98.81 85 VAL A O 1
ATOM 693 N N . SER A 1 86 ? 21.669 -0.377 8.542 1.00 98.75 86 SER A N 1
ATOM 694 C CA . SER A 1 86 ? 22.269 -0.683 9.849 1.00 98.75 86 SER A CA 1
ATOM 695 C C . SER A 1 86 ? 21.657 0.174 10.957 1.00 98.75 86 SER A C 1
ATOM 697 O O . SER A 1 86 ? 21.317 -0.335 12.022 1.00 98.75 86 SER A O 1
ATOM 699 N N . TYR A 1 87 ? 21.467 1.467 10.691 1.00 98.75 87 TYR A N 1
ATOM 700 C CA . TYR A 1 87 ? 20.852 2.393 11.634 1.00 98.75 87 TYR A CA 1
ATOM 701 C C . TYR A 1 87 ? 19.389 2.023 11.946 1.00 98.75 87 TYR A C 1
ATOM 703 O O . TYR A 1 87 ? 18.986 2.012 13.106 1.00 98.75 87 TYR A O 1
ATOM 711 N N . CYS A 1 88 ? 18.595 1.639 10.940 1.00 98.75 88 CYS A N 1
ATOM 712 C CA . CYS A 1 88 ? 17.234 1.139 11.157 1.00 98.75 88 CYS A CA 1
ATOM 713 C C . CYS A 1 88 ? 17.223 -0.134 12.015 1.00 98.75 88 CYS A C 1
ATOM 715 O O . CYS A 1 88 ? 16.406 -0.254 12.929 1.00 98.75 88 CYS A O 1
ATOM 717 N N . HIS A 1 89 ? 18.145 -1.068 11.771 1.00 98.62 89 HIS A N 1
ATOM 718 C CA . HIS A 1 89 ? 18.254 -2.292 12.567 1.00 98.62 89 HIS A CA 1
ATOM 719 C C . HIS A 1 89 ? 18.618 -2.019 14.026 1.00 98.62 89 HIS A C 1
ATOM 721 O O . HIS A 1 89 ? 18.038 -2.655 14.907 1.00 98.62 89 HIS A O 1
ATOM 727 N N . ASP A 1 90 ? 19.496 -1.048 14.293 1.00 98.56 90 ASP A N 1
ATOM 728 C CA . ASP A 1 90 ? 19.826 -0.604 15.655 1.00 98.56 90 ASP A CA 1
ATOM 729 C C . ASP A 1 90 ? 18.596 -0.031 16.385 1.00 98.56 90 ASP A C 1
ATOM 731 O O . ASP A 1 90 ? 18.442 -0.211 17.596 1.00 98.56 90 ASP A O 1
ATOM 735 N N . LEU A 1 91 ? 17.664 0.584 15.644 1.00 98.25 91 LEU A N 1
ATOM 736 C CA . LEU A 1 91 ? 16.360 1.024 16.152 1.00 98.25 91 LEU A CA 1
ATOM 737 C C . LEU A 1 91 ? 15.327 -0.115 16.278 1.00 98.25 91 LEU A C 1
ATOM 739 O O . LEU A 1 91 ? 14.228 0.105 16.795 1.00 98.25 91 LEU A O 1
ATOM 743 N N . GLY A 1 92 ? 15.652 -1.332 15.836 1.00 97.38 92 GLY A N 1
ATOM 744 C CA . GLY A 1 92 ? 14.731 -2.470 15.790 1.00 97.38 92 GLY A CA 1
ATOM 745 C C . GLY A 1 92 ? 13.728 -2.416 14.631 1.00 97.38 92 GLY A C 1
ATOM 746 O O . GLY A 1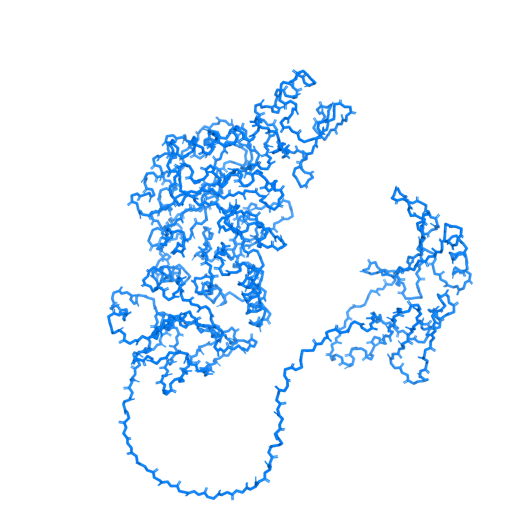 92 ? 12.696 -3.087 14.691 1.00 97.38 92 GLY A O 1
ATOM 747 N N . ILE A 1 93 ? 14.016 -1.624 13.596 1.00 98.50 93 ILE A N 1
ATOM 748 C CA . ILE A 1 93 ? 13.186 -1.427 12.406 1.00 98.50 93 ILE A CA 1
ATOM 749 C C . ILE A 1 93 ? 13.735 -2.259 11.246 1.00 98.50 93 ILE A C 1
ATOM 751 O O . ILE A 1 93 ? 14.900 -2.148 10.879 1.00 98.50 93 ILE A O 1
ATOM 755 N N . ARG A 1 94 ? 12.873 -3.072 10.634 1.00 98.56 94 ARG A N 1
ATOM 756 C CA . ARG A 1 94 ? 13.177 -3.839 9.414 1.00 98.56 94 ARG A CA 1
ATOM 757 C C . ARG A 1 94 ? 13.086 -2.961 8.167 1.00 98.56 94 ARG A C 1
ATOM 759 O O . ARG A 1 94 ? 12.229 -2.086 8.118 1.00 98.56 94 ARG A O 1
ATOM 766 N N . VAL A 1 95 ? 13.896 -3.216 7.141 1.00 98.62 95 VAL A N 1
ATOM 767 C CA . VAL A 1 95 ? 13.896 -2.423 5.898 1.00 98.62 95 VAL A CA 1
ATOM 768 C C . VAL A 1 95 ? 13.467 -3.265 4.701 1.00 98.62 95 VAL A C 1
ATOM 770 O O . VAL A 1 95 ? 14.071 -4.289 4.388 1.00 98.62 95 VAL A O 1
ATOM 773 N N . ILE A 1 96 ? 12.413 -2.818 4.022 1.00 98.50 96 ILE A N 1
ATOM 774 C CA . ILE A 1 96 ? 11.832 -3.447 2.835 1.00 98.50 96 ILE A CA 1
ATOM 775 C C . ILE A 1 96 ? 11.985 -2.472 1.676 1.00 98.50 96 ILE A C 1
ATOM 777 O O . ILE A 1 96 ? 11.588 -1.315 1.803 1.00 98.50 96 ILE A O 1
ATOM 781 N N . VAL A 1 97 ? 12.531 -2.936 0.554 1.00 98.06 97 VAL A N 1
ATOM 782 C CA . VAL A 1 97 ? 12.777 -2.098 -0.633 1.00 98.06 97 VAL A CA 1
ATOM 783 C C . VAL A 1 97 ? 11.806 -2.415 -1.765 1.00 98.06 97 VAL A C 1
ATOM 785 O O . VAL A 1 97 ? 11.278 -3.526 -1.848 1.00 98.06 97 VAL A O 1
ATOM 788 N N . ASP A 1 98 ? 11.593 -1.454 -2.659 1.00 97.00 98 ASP A N 1
ATOM 789 C CA . ASP A 1 98 ? 10.815 -1.654 -3.883 1.00 97.00 98 ASP A CA 1
ATOM 790 C C . ASP A 1 98 ? 11.616 -2.391 -4.970 1.00 97.00 98 ASP A C 1
ATOM 792 O O . ASP A 1 98 ? 12.720 -1.986 -5.334 1.00 97.00 98 ASP A O 1
ATOM 796 N N . GLY A 1 99 ? 11.060 -3.483 -5.488 1.00 95.50 99 GLY A N 1
ATOM 797 C CA . GLY A 1 99 ? 11.632 -4.351 -6.508 1.00 95.50 99 GLY A CA 1
ATOM 798 C C . GLY A 1 99 ? 10.849 -4.266 -7.814 1.00 95.50 99 GLY A C 1
ATOM 799 O O . GLY A 1 99 ? 9.899 -5.021 -8.034 1.00 95.50 99 GLY A O 1
ATOM 800 N N . VAL A 1 100 ? 11.291 -3.384 -8.711 1.00 95.25 100 VAL A N 1
ATOM 801 C CA . VAL A 1 100 ? 10.654 -3.148 -10.016 1.00 95.25 100 VAL A CA 1
ATOM 802 C C . VAL A 1 100 ? 11.113 -4.183 -11.043 1.00 95.25 100 VAL A C 1
ATOM 804 O O . VAL A 1 100 ? 11.975 -3.918 -11.873 1.00 95.25 100 VAL A O 1
ATOM 807 N N . PHE A 1 101 ? 10.593 -5.411 -10.967 1.00 96.31 101 PHE A N 1
ATOM 808 C CA . PHE A 1 101 ? 11.092 -6.544 -11.772 1.00 96.31 101 PHE A CA 1
ATOM 809 C C . PHE A 1 101 ? 10.227 -6.904 -12.992 1.00 96.31 101 PHE A C 1
ATOM 811 O O . PHE A 1 101 ? 10.574 -7.806 -13.760 1.00 96.31 101 PHE A O 1
ATOM 818 N N . ASN A 1 102 ? 9.106 -6.208 -13.208 1.00 96.62 102 ASN A N 1
ATOM 819 C CA . ASN A 1 102 ? 8.299 -6.362 -14.424 1.00 96.62 102 ASN A CA 1
ATOM 820 C C . ASN A 1 102 ? 8.924 -5.662 -15.644 1.00 96.62 102 ASN A C 1
ATOM 822 O O . ASN A 1 102 ? 8.830 -6.146 -16.775 1.00 96.62 102 ASN A O 1
ATOM 826 N N . HIS A 1 103 ? 9.551 -4.512 -15.422 1.00 97.31 103 HIS A N 1
ATOM 827 C CA . HIS A 1 103 ? 10.015 -3.628 -16.479 1.00 97.31 103 HIS A CA 1
ATOM 828 C C . HIS A 1 103 ? 11.252 -2.839 -16.044 1.00 97.31 103 HIS A C 1
ATOM 830 O O . HIS A 1 103 ? 11.577 -2.782 -14.864 1.00 97.31 103 HIS A O 1
ATOM 836 N N . VAL A 1 104 ? 11.927 -2.232 -17.019 1.00 98.00 104 VAL A N 1
ATOM 837 C CA . VAL A 1 104 ? 13.068 -1.328 -16.824 1.00 98.00 104 VAL A CA 1
ATOM 838 C C . VAL A 1 104 ? 12.843 -0.011 -17.555 1.00 98.00 104 VAL A C 1
ATOM 840 O O . VAL A 1 104 ? 12.013 0.090 -18.462 1.00 98.00 104 VAL A O 1
ATOM 843 N N . GLY A 1 105 ? 13.628 1.001 -17.203 1.00 97.19 105 GLY A N 1
ATOM 844 C CA . GLY A 1 105 ? 13.712 2.233 -17.967 1.00 97.19 105 GLY A CA 1
ATOM 845 C C . GLY A 1 105 ? 14.485 2.062 -19.274 1.00 97.19 105 GLY A C 1
ATOM 846 O O . GLY A 1 105 ? 15.337 1.188 -19.437 1.00 97.19 105 GLY A O 1
ATOM 847 N N . ARG A 1 106 ? 14.258 2.986 -20.209 1.00 96.12 106 ARG A N 1
ATOM 848 C CA . ARG A 1 106 ? 14.931 2.999 -21.521 1.00 96.12 106 ARG A CA 1
ATOM 849 C C . ARG A 1 106 ? 16.451 3.210 -21.473 1.00 96.12 106 ARG A C 1
ATOM 851 O O . ARG A 1 106 ? 17.101 3.002 -22.489 1.00 96.12 106 ARG A O 1
ATOM 858 N N . ARG A 1 107 ? 17.013 3.640 -20.337 1.00 96.25 107 ARG A N 1
ATOM 859 C CA . ARG A 1 107 ? 18.470 3.801 -20.148 1.00 96.25 107 ARG A CA 1
ATOM 860 C C . ARG A 1 107 ? 19.135 2.584 -19.496 1.00 96.25 107 ARG A C 1
ATOM 862 O O . ARG A 1 107 ? 20.318 2.641 -19.179 1.00 96.25 107 ARG A O 1
ATOM 869 N N . PHE A 1 108 ? 18.389 1.502 -19.275 1.00 98.19 108 PHE A N 1
ATOM 870 C CA . PHE A 1 108 ? 18.940 0.253 -18.766 1.00 98.19 108 PHE A CA 1
ATOM 871 C C . PHE A 1 108 ? 19.977 -0.321 -19.738 1.00 98.19 108 PHE A C 1
ATOM 873 O O . PHE A 1 108 ? 19.732 -0.360 -20.945 1.00 98.19 108 PHE A O 1
ATOM 880 N N . PHE A 1 109 ? 21.123 -0.784 -19.224 1.00 98.00 109 PHE A N 1
ATOM 881 C CA . PHE A 1 109 ? 22.288 -1.146 -20.048 1.00 98.00 109 PHE A CA 1
ATOM 882 C C . PHE A 1 109 ? 21.952 -2.132 -21.180 1.00 98.00 109 PHE A C 1
ATOM 884 O O . PHE A 1 109 ? 22.407 -1.964 -22.310 1.00 98.00 109 PHE A O 1
ATOM 891 N N . ALA A 1 110 ? 21.120 -3.137 -20.890 1.00 98.19 110 ALA A N 1
ATOM 892 C CA . ALA A 1 110 ? 20.730 -4.156 -21.855 1.00 98.19 110 ALA A CA 1
ATOM 893 C C . ALA A 1 110 ? 19.825 -3.582 -22.956 1.00 98.19 110 ALA A C 1
ATOM 895 O O . ALA A 1 110 ? 19.907 -3.998 -24.109 1.00 98.19 110 ALA A O 1
ATOM 896 N N . PHE A 1 111 ? 18.981 -2.601 -22.622 1.00 98.19 111 PHE A N 1
ATOM 897 C CA . PHE A 1 111 ? 18.092 -1.966 -23.590 1.00 98.19 111 PHE A CA 1
ATOM 898 C C . PHE A 1 111 ? 18.825 -0.937 -24.459 1.00 98.19 111 PHE A C 1
ATOM 900 O O . PHE A 1 111 ? 18.574 -0.863 -25.660 1.00 98.19 111 PHE A O 1
ATOM 907 N N . GLU A 1 112 ? 19.775 -0.189 -23.892 1.00 97.94 112 GLU A N 1
ATOM 908 C CA . GLU A 1 112 ? 20.676 0.679 -24.667 1.00 97.94 112 GLU A CA 1
ATOM 909 C C . GLU A 1 112 ? 21.487 -0.130 -25.692 1.00 97.94 112 GLU A C 1
ATOM 911 O O . GLU A 1 112 ? 21.583 0.263 -26.854 1.00 97.94 112 GLU A O 1
ATOM 916 N N . ASP A 1 113 ? 21.976 -1.313 -25.314 1.00 98.38 113 ASP A N 1
ATOM 917 C CA . ASP A 1 113 ? 22.673 -2.210 -26.239 1.00 98.38 113 ASP A CA 1
ATOM 918 C C . ASP A 1 113 ? 21.756 -2.710 -27.377 1.00 98.38 113 ASP A C 1
ATOM 920 O O . ASP A 1 113 ? 22.178 -2.746 -28.534 1.00 98.38 113 ASP A O 1
ATOM 924 N N . VAL A 1 114 ? 20.480 -3.010 -27.091 1.00 98.06 114 VAL A N 1
ATOM 925 C CA . VAL A 1 114 ? 19.471 -3.327 -28.124 1.00 98.06 114 VAL A CA 1
ATOM 926 C C . VAL A 1 114 ? 19.216 -2.133 -29.045 1.00 98.06 114 VAL A C 1
ATOM 928 O O . VAL A 1 114 ? 19.124 -2.314 -30.260 1.00 98.06 114 VAL A O 1
ATOM 931 N N . LYS A 1 115 ? 19.143 -0.908 -28.512 1.00 97.12 115 LYS A N 1
ATOM 932 C CA . LYS A 1 115 ? 18.980 0.304 -29.330 1.00 97.12 115 LYS A CA 1
ATOM 933 C C . LYS A 1 115 ? 20.165 0.527 -30.271 1.00 97.12 115 LYS A C 1
ATOM 935 O O . LYS A 1 115 ? 19.958 0.911 -31.419 1.00 97.12 115 LYS A O 1
ATOM 940 N N . GLU A 1 116 ? 21.387 0.273 -29.805 1.00 97.31 116 GLU A N 1
ATOM 941 C CA . GLU A 1 116 ? 22.608 0.459 -30.594 1.00 97.31 116 GLU A CA 1
ATOM 942 C C . GLU A 1 116 ? 22.817 -0.660 -31.628 1.00 97.31 116 GLU A C 1
ATOM 944 O O . GLU A 1 116 ? 23.089 -0.390 -32.799 1.00 97.31 116 GLU A O 1
ATOM 949 N N . LYS A 1 117 ? 22.696 -1.925 -31.207 1.00 97.81 117 LYS A N 1
ATOM 950 C CA . LYS A 1 117 ? 23.103 -3.100 -32.002 1.00 97.81 117 LYS A CA 1
ATOM 951 C C . LYS A 1 117 ? 21.947 -3.826 -32.679 1.00 97.81 117 LYS A C 1
ATOM 953 O O . LYS A 1 117 ? 22.193 -4.701 -33.511 1.00 97.81 117 LYS A O 1
ATOM 958 N N . ARG A 1 118 ? 20.704 -3.469 -32.349 1.00 96.44 118 ARG A N 1
ATOM 959 C CA . ARG A 1 118 ? 19.477 -4.053 -32.906 1.00 96.44 118 ARG A CA 1
ATOM 960 C C . ARG A 1 118 ? 19.497 -5.584 -32.840 1.00 96.44 118 ARG A C 1
ATOM 962 O O . ARG A 1 118 ? 19.778 -6.131 -31.777 1.00 96.44 118 ARG A O 1
ATOM 969 N N . GLU A 1 119 ? 19.261 -6.280 -33.957 1.00 96.31 119 GLU A N 1
ATOM 970 C CA . GLU A 1 119 ? 19.242 -7.747 -34.052 1.00 96.31 119 GLU A CA 1
ATOM 971 C C . GLU A 1 119 ? 20.552 -8.420 -33.601 1.00 96.31 119 GLU A C 1
ATOM 973 O O . GLU A 1 119 ? 20.576 -9.624 -33.349 1.00 96.31 119 GLU A O 1
ATOM 978 N N . HIS A 1 120 ? 21.652 -7.667 -33.522 1.00 97.44 120 HIS A N 1
ATOM 979 C CA . HIS A 1 120 ? 22.960 -8.173 -33.110 1.00 97.44 120 HIS A CA 1
ATOM 980 C C . HIS A 1 120 ? 23.222 -8.046 -31.604 1.00 97.44 120 HIS A C 1
ATOM 982 O O . HIS A 1 120 ? 24.278 -8.479 -31.139 1.00 97.44 120 HIS A O 1
ATOM 988 N N . SER A 1 121 ? 22.299 -7.460 -30.836 1.00 98.12 121 SER A N 1
ATOM 989 C CA . SER A 1 121 ? 22.427 -7.385 -29.382 1.00 98.12 121 SER A CA 1
ATOM 990 C C . SER A 1 121 ? 22.246 -8.770 -28.742 1.00 98.12 121 SER A C 1
ATOM 992 O O . SER A 1 121 ? 21.251 -9.445 -29.031 1.00 98.12 121 SER A O 1
ATOM 994 N N . PRO A 1 122 ? 23.132 -9.199 -27.819 1.00 97.75 122 PRO A N 1
ATOM 995 C CA . PRO A 1 122 ? 22.917 -10.423 -27.047 1.00 97.75 122 PRO A CA 1
ATOM 996 C C . PRO A 1 122 ? 21.687 -10.326 -26.130 1.00 97.75 122 PRO A C 1
ATOM 998 O O . PRO A 1 122 ? 21.140 -11.349 -25.731 1.00 97.75 122 PRO A O 1
ATOM 1001 N N . TYR A 1 123 ? 21.208 -9.113 -25.840 1.00 98.50 123 TYR A N 1
ATOM 1002 C CA . TYR A 1 123 ? 20.090 -8.874 -24.931 1.00 98.50 123 TYR A CA 1
ATOM 1003 C C . TYR A 1 123 ? 18.726 -8.839 -25.626 1.00 98.50 123 TYR A C 1
ATOM 1005 O O . TYR A 1 123 ? 17.722 -8.568 -24.974 1.00 98.50 123 TYR A O 1
ATOM 1013 N N . CYS A 1 124 ? 18.631 -9.158 -26.923 1.00 97.81 124 CYS A N 1
ATOM 1014 C CA . CYS A 1 124 ? 17.331 -9.218 -27.605 1.00 97.81 124 CYS A CA 1
ATOM 1015 C C . CYS A 1 124 ? 16.339 -10.139 -26.870 1.00 97.81 124 CYS A C 1
ATOM 1017 O O . CYS A 1 124 ? 15.159 -9.831 -26.747 1.00 97.81 124 CYS A O 1
ATOM 1019 N N . GLY A 1 125 ? 16.814 -11.261 -26.321 1.00 97.75 125 GLY A N 1
ATOM 1020 C CA . GLY A 1 125 ? 15.961 -12.194 -25.583 1.00 97.75 125 GLY A CA 1
ATOM 1021 C C . GLY A 1 125 ? 15.454 -11.674 -24.233 1.00 97.75 125 GLY A C 1
ATOM 1022 O O . GLY A 1 125 ? 14.602 -12.334 -23.634 1.00 97.75 125 GLY A O 1
ATOM 1023 N N . TRP A 1 126 ? 15.981 -10.552 -23.727 1.00 98.50 126 TRP A N 1
ATOM 1024 C CA . TRP A 1 126 ? 15.636 -10.005 -22.412 1.00 98.50 126 TRP A CA 1
ATOM 1025 C C . TRP A 1 126 ? 14.327 -9.217 -22.409 1.00 98.50 126 TRP A C 1
ATOM 1027 O O . TRP A 1 126 ? 13.774 -8.989 -21.337 1.00 98.50 126 TRP A O 1
ATOM 1037 N N . PHE A 1 127 ? 13.808 -8.833 -23.576 1.00 98.31 127 PHE A N 1
ATOM 1038 C CA . PHE A 1 127 ? 12.623 -7.985 -23.698 1.00 98.31 127 PHE A CA 1
ATOM 1039 C C . PHE A 1 127 ? 11.507 -8.688 -24.465 1.00 98.31 127 PHE A C 1
ATOM 1041 O O . PHE A 1 127 ? 11.746 -9.497 -25.365 1.00 98.31 127 PHE A O 1
ATOM 1048 N N . CYS A 1 128 ? 10.266 -8.389 -24.095 1.00 97.19 128 CYS A N 1
ATOM 1049 C CA . CYS A 1 128 ? 9.094 -9.012 -24.700 1.00 97.19 128 CYS A CA 1
ATOM 1050 C C . CYS A 1 128 ? 8.772 -8.399 -26.076 1.00 97.19 128 CYS A C 1
ATOM 1052 O O . CYS A 1 128 ? 8.742 -7.179 -26.235 1.00 97.19 128 CYS A O 1
ATOM 1054 N N . ASN A 1 129 ? 8.501 -9.263 -27.061 1.00 95.88 129 ASN A N 1
ATOM 1055 C CA . ASN A 1 129 ? 7.997 -8.912 -28.396 1.00 95.88 129 ASN A CA 1
ATOM 1056 C C . ASN A 1 129 ? 8.781 -7.809 -29.135 1.00 95.88 129 ASN A C 1
ATOM 1058 O O . ASN A 1 129 ? 8.184 -6.953 -29.790 1.00 95.88 129 ASN A O 1
ATOM 1062 N N . LEU A 1 130 ? 10.119 -7.841 -29.081 1.00 96.69 130 LEU A N 1
ATOM 1063 C CA . LEU A 1 130 ? 10.941 -6.969 -29.925 1.00 96.69 130 LEU A CA 1
ATOM 1064 C C . LEU A 1 130 ? 10.624 -7.192 -31.409 1.00 96.69 130 LEU A C 1
ATOM 1066 O O . LEU A 1 130 ? 10.797 -8.286 -31.947 1.00 96.69 130 LEU A O 1
ATOM 1070 N N . ASN A 1 131 ? 10.205 -6.126 -32.082 1.00 96.75 131 ASN A N 1
ATOM 1071 C CA . ASN A 1 131 ? 9.942 -6.104 -33.511 1.00 96.75 131 ASN A CA 1
ATOM 1072 C C . ASN A 1 131 ? 10.750 -4.987 -34.177 1.00 96.75 131 ASN A C 1
ATOM 1074 O O . ASN A 1 131 ? 10.350 -3.818 -34.168 1.00 96.75 131 ASN A O 1
ATOM 1078 N N . PHE A 1 132 ? 11.858 -5.380 -34.807 1.00 97.00 132 PHE A N 1
ATOM 1079 C CA . PHE A 1 132 ? 12.783 -4.499 -35.525 1.00 97.00 132 PHE A CA 1
ATOM 1080 C C . PHE A 1 132 ? 12.223 -3.897 -36.823 1.00 97.00 132 PHE A C 1
ATOM 1082 O O . PHE A 1 132 ? 12.850 -3.019 -37.408 1.00 97.00 132 PHE A O 1
ATOM 1089 N N . TRP A 1 133 ? 11.028 -4.308 -37.249 1.00 94.62 133 TRP A N 1
ATOM 1090 C CA . TRP A 1 133 ? 10.318 -3.741 -38.401 1.00 94.62 133 TRP A CA 1
ATOM 1091 C C . TRP A 1 133 ? 9.177 -2.799 -37.989 1.00 94.62 133 TRP A C 1
ATOM 1093 O O . TRP A 1 133 ? 8.428 -2.327 -38.843 1.00 94.62 133 TRP A O 1
ATOM 1103 N N . GLY A 1 134 ? 9.018 -2.554 -36.685 1.00 93.62 134 GLY A N 1
ATOM 1104 C CA . GLY A 1 134 ? 8.067 -1.598 -36.124 1.00 93.62 134 GLY A CA 1
ATOM 1105 C C . GLY A 1 134 ? 8.716 -0.267 -35.748 1.00 93.62 134 GLY A C 1
ATOM 1106 O O . GLY A 1 134 ? 9.852 0.027 -36.119 1.00 93.62 134 GLY A O 1
ATOM 1107 N N . ASN A 1 135 ? 7.985 0.547 -34.990 1.00 94.69 135 ASN A N 1
ATOM 1108 C CA . ASN A 1 135 ? 8.508 1.768 -34.386 1.00 94.69 135 ASN A CA 1
ATOM 1109 C C . ASN A 1 135 ? 7.672 2.161 -33.159 1.00 94.69 135 ASN A C 1
ATOM 1111 O O . ASN A 1 135 ? 6.591 1.614 -32.942 1.00 94.69 135 ASN A O 1
ATOM 1115 N N . ASN A 1 136 ? 8.156 3.131 -32.394 1.00 93.50 136 ASN A N 1
ATOM 1116 C CA . ASN A 1 136 ? 7.466 3.729 -31.254 1.00 93.50 136 ASN A CA 1
ATOM 1117 C C . ASN A 1 136 ? 7.534 5.270 -31.330 1.00 93.50 136 ASN A C 1
ATOM 1119 O O . ASN A 1 136 ? 8.073 5.840 -32.281 1.00 93.50 136 ASN A O 1
ATOM 1123 N N . GLU A 1 137 ? 6.989 5.958 -30.331 1.00 94.31 137 GLU A N 1
ATOM 1124 C CA . GLU A 1 137 ? 6.981 7.421 -30.214 1.00 94.31 137 GLU A CA 1
ATOM 1125 C C . GLU A 1 137 ? 8.372 8.045 -30.025 1.00 94.31 137 GLU A C 1
ATOM 1127 O O . GLU A 1 137 ? 8.543 9.236 -30.278 1.00 94.31 137 GLU A O 1
ATOM 1132 N N . TYR A 1 138 ? 9.372 7.254 -29.627 1.00 94.88 138 TYR A N 1
ATOM 1133 C CA . TYR A 1 138 ? 10.766 7.688 -29.502 1.00 94.88 138 TYR A CA 1
ATOM 1134 C C . TYR A 1 138 ? 11.557 7.558 -30.808 1.00 94.88 138 TYR A C 1
ATOM 1136 O O . TYR A 1 138 ? 12.699 8.009 -30.877 1.00 94.88 138 TYR A O 1
ATOM 1144 N N . ASN A 1 139 ? 10.950 6.983 -31.851 1.00 94.31 139 ASN A N 1
ATOM 1145 C CA . ASN A 1 139 ? 11.558 6.760 -33.157 1.00 94.31 139 ASN A CA 1
ATOM 1146 C C . ASN A 1 139 ? 12.840 5.902 -33.106 1.00 94.31 139 ASN A C 1
ATOM 1148 O O . ASN A 1 139 ? 13.815 6.181 -33.805 1.00 94.31 139 ASN A O 1
ATOM 1152 N N . ASP A 1 140 ? 12.834 4.840 -32.297 1.00 92.19 140 ASP A N 1
ATOM 1153 C CA . ASP A 1 140 ? 13.969 3.908 -32.195 1.00 92.19 140 ASP A CA 1
ATOM 1154 C C . ASP A 1 140 ? 14.149 3.019 -33.443 1.00 92.19 140 ASP A C 1
ATOM 1156 O O . ASP A 1 140 ? 15.157 2.327 -33.596 1.00 92.19 140 ASP A O 1
ATOM 1160 N N . GLY A 1 141 ? 13.158 2.989 -34.340 1.00 93.50 141 GLY A N 1
ATOM 1161 C CA . GLY A 1 141 ? 13.138 2.093 -35.496 1.00 93.50 141 GLY A CA 1
ATOM 1162 C C . GLY A 1 141 ? 12.873 0.632 -35.122 1.00 93.50 141 GLY A C 1
ATOM 1163 O O . GLY A 1 141 ? 13.332 -0.264 -35.833 1.00 93.50 141 GLY A O 1
ATOM 1164 N N . PHE A 1 142 ? 12.218 0.397 -33.983 1.00 96.12 142 PHE A N 1
ATOM 1165 C CA . PHE A 1 142 ? 11.651 -0.884 -33.563 1.00 96.12 142 PHE A CA 1
ATOM 1166 C C . PHE A 1 142 ? 10.546 -0.663 -32.515 1.00 96.12 142 PHE A C 1
ATOM 1168 O O . PHE A 1 142 ? 10.361 0.442 -32.008 1.00 96.12 142 PHE A O 1
ATOM 1175 N N . SER A 1 143 ? 9.788 -1.714 -32.207 1.00 96.69 143 SER A N 1
ATOM 1176 C CA . SER A 1 143 ? 8.726 -1.721 -31.182 1.00 96.69 143 SER A CA 1
ATOM 1177 C C . SER A 1 143 ? 8.904 -2.896 -30.216 1.00 96.69 143 SER A C 1
ATOM 1179 O O . SER A 1 143 ? 9.653 -3.821 -30.530 1.00 96.69 143 SER A O 1
ATOM 1181 N N . TYR A 1 144 ? 8.261 -2.841 -29.048 1.00 97.06 144 TYR A N 1
ATOM 1182 C CA . TYR A 1 144 ? 8.357 -3.834 -27.971 1.00 97.06 144 TYR A CA 1
ATOM 1183 C C . TYR A 1 144 ? 7.132 -3.774 -27.050 1.00 97.06 144 TYR A C 1
ATOM 1185 O O . TYR A 1 144 ? 6.396 -2.786 -27.059 1.00 97.06 144 TYR A O 1
ATOM 1193 N N . ASP A 1 145 ? 6.944 -4.806 -26.227 1.00 96.75 145 ASP A N 1
ATOM 1194 C CA . ASP A 1 145 ? 5.955 -4.781 -25.148 1.00 96.75 145 ASP A CA 1
ATOM 1195 C C . ASP A 1 145 ? 6.414 -3.872 -24.007 1.00 96.75 145 ASP A C 1
ATOM 1197 O O . ASP A 1 145 ? 7.565 -3.906 -23.563 1.00 96.75 145 ASP A O 1
ATOM 1201 N N . ASN A 1 146 ? 5.474 -3.117 -23.460 1.00 95.06 146 ASN A N 1
ATOM 1202 C CA . ASN A 1 146 ? 5.704 -2.200 -22.357 1.00 95.06 146 ASN A CA 1
ATOM 1203 C C . ASN A 1 146 ? 4.740 -2.474 -21.196 1.00 95.06 146 ASN A C 1
ATOM 1205 O O . ASN A 1 146 ? 3.842 -3.317 -21.290 1.00 95.06 146 ASN A O 1
ATOM 1209 N N . TRP A 1 147 ? 4.938 -1.768 -20.087 1.00 93.19 147 TRP A N 1
ATOM 1210 C CA . TRP A 1 147 ? 3.966 -1.751 -19.003 1.00 93.19 147 TRP A CA 1
ATOM 1211 C C . TRP A 1 147 ? 2.922 -0.648 -19.217 1.00 93.19 147 TRP A C 1
ATOM 1213 O O . TRP A 1 147 ? 3.257 0.507 -19.476 1.00 93.19 147 TRP A O 1
ATOM 1223 N N . GLY A 1 148 ? 1.639 -1.010 -19.116 1.00 86.69 148 GLY A N 1
ATOM 1224 C CA . GLY A 1 148 ? 0.523 -0.057 -19.077 1.00 86.69 148 GLY A CA 1
ATOM 1225 C C . GLY A 1 148 ? 0.306 0.794 -20.337 1.00 86.69 148 GLY A C 1
ATOM 1226 O O . GLY A 1 148 ? -0.444 1.762 -20.278 1.00 86.69 148 GLY A O 1
ATOM 1227 N N . GLY A 1 149 ? 0.942 0.471 -21.466 1.00 90.69 149 GLY A N 1
ATOM 1228 C CA . GLY A 1 149 ? 0.914 1.298 -22.677 1.00 90.69 149 GLY A CA 1
ATOM 1229 C C . GLY A 1 149 ? 2.005 2.376 -22.729 1.00 90.69 149 GLY A C 1
ATOM 1230 O O . GLY A 1 149 ? 2.011 3.175 -23.663 1.00 90.69 149 GLY A O 1
ATOM 1231 N N . TYR A 1 150 ? 2.929 2.409 -21.764 1.00 91.75 150 TYR A N 1
ATOM 1232 C CA . TYR A 1 150 ? 3.975 3.427 -21.655 1.00 91.75 150 TYR A CA 1
ATOM 1233 C C . TYR A 1 150 ? 5.317 2.894 -22.153 1.00 91.75 150 TYR A C 1
ATOM 1235 O O . TYR A 1 150 ? 6.017 2.202 -21.419 1.00 91.75 150 TYR A O 1
ATOM 1243 N N . ASN A 1 151 ? 5.750 3.263 -23.366 1.00 94.31 151 ASN A N 1
ATOM 1244 C CA . ASN A 1 151 ? 7.025 2.766 -23.909 1.00 94.31 151 ASN A CA 1
ATOM 1245 C C . ASN A 1 151 ? 8.259 3.224 -23.109 1.00 94.31 151 ASN A C 1
ATOM 1247 O O . ASN A 1 151 ? 9.340 2.672 -23.302 1.00 94.31 151 ASN A O 1
ATOM 1251 N N . LEU A 1 152 ? 8.131 4.170 -22.174 1.00 94.62 152 LEU A N 1
ATOM 1252 C CA . LEU A 1 152 ? 9.183 4.462 -21.194 1.00 94.62 152 LEU A CA 1
ATOM 1253 C C . LEU A 1 152 ? 9.557 3.234 -20.337 1.00 94.62 152 LEU A C 1
ATOM 1255 O O . LEU A 1 152 ? 10.712 3.108 -19.930 1.00 94.62 152 LEU A O 1
ATOM 1259 N N . LEU A 1 153 ? 8.593 2.344 -20.093 1.00 96.56 153 LEU A N 1
ATOM 1260 C CA . LEU A 1 153 ? 8.676 1.211 -19.176 1.00 96.56 153 LEU A CA 1
ATOM 1261 C C . LEU A 1 153 ? 8.737 -0.091 -19.984 1.00 96.56 153 LEU A C 1
ATOM 1263 O O . LEU A 1 153 ? 7.721 -0.700 -20.324 1.00 96.56 153 LEU A O 1
ATOM 1267 N N . VAL A 1 154 ? 9.957 -0.486 -20.348 1.00 97.50 154 VAL A N 1
ATOM 1268 C CA . VAL A 1 154 ? 10.250 -1.609 -21.248 1.00 97.50 154 VAL A CA 1
ATOM 1269 C C . VAL A 1 154 ? 10.062 -2.931 -20.509 1.00 97.50 154 VAL A C 1
ATOM 1271 O O . VAL A 1 154 ? 10.733 -3.179 -19.508 1.00 97.50 154 VAL A O 1
ATOM 1274 N N . LYS A 1 155 ? 9.178 -3.807 -21.001 1.00 97.94 155 LYS A N 1
ATOM 1275 C CA . LYS A 1 155 ? 8.834 -5.055 -20.310 1.00 97.94 155 LYS A CA 1
ATOM 1276 C C . LYS A 1 155 ? 9.943 -6.103 -20.426 1.00 97.94 155 LYS A C 1
ATOM 1278 O O . LYS A 1 155 ? 10.360 -6.464 -21.531 1.00 97.94 155 LYS A O 1
ATOM 1283 N N . LEU A 1 156 ? 10.355 -6.651 -19.283 1.00 98.19 156 LEU A N 1
ATOM 1284 C CA . LEU A 1 156 ? 11.316 -7.749 -19.211 1.00 98.19 156 LEU A CA 1
ATOM 1285 C C . LEU A 1 156 ? 10.660 -9.092 -19.562 1.00 98.19 156 LEU A C 1
ATOM 1287 O O . LEU A 1 156 ? 9.515 -9.377 -19.206 1.00 98.19 156 LEU A O 1
ATOM 1291 N N . ASN A 1 157 ? 11.418 -9.956 -20.229 1.00 97.88 157 ASN A N 1
ATOM 1292 C CA . ASN A 1 157 ? 11.035 -11.331 -20.508 1.00 97.88 157 ASN A CA 1
ATOM 1293 C C . ASN A 1 157 ? 11.417 -12.238 -19.334 1.00 97.88 157 ASN A C 1
ATOM 1295 O O . ASN A 1 157 ? 12.483 -12.851 -19.315 1.00 97.88 157 ASN A O 1
ATOM 1299 N N . GLN A 1 158 ? 10.509 -12.367 -18.372 1.00 96.81 158 GLN A N 1
ATOM 1300 C CA . GLN A 1 158 ? 10.710 -13.175 -17.162 1.00 96.81 158 GLN A CA 1
ATOM 1301 C C . GLN A 1 158 ? 10.810 -14.680 -17.414 1.00 96.81 158 GLN A C 1
ATOM 1303 O O . GLN A 1 158 ? 11.153 -15.425 -16.503 1.00 96.81 158 GLN A O 1
ATOM 1308 N N . ARG A 1 159 ? 10.539 -15.152 -18.635 1.00 96.69 159 ARG A N 1
ATOM 1309 C CA . ARG A 1 159 ? 10.754 -16.554 -19.023 1.00 96.69 159 ARG A CA 1
ATOM 1310 C C . ARG A 1 159 ? 12.170 -16.810 -19.522 1.00 96.69 159 ARG A C 1
ATOM 1312 O O . ARG A 1 159 ? 12.550 -17.965 -19.687 1.00 96.69 159 ARG A O 1
ATOM 1319 N N . ASN A 1 160 ? 12.945 -15.757 -19.785 1.00 98.00 160 ASN A N 1
ATOM 1320 C CA . ASN A 1 160 ? 14.343 -15.887 -20.158 1.00 98.00 160 ASN A CA 1
ATOM 1321 C C . ASN A 1 160 ? 15.187 -16.214 -18.906 1.00 98.00 160 ASN A C 1
ATOM 1323 O O . ASN A 1 160 ? 15.211 -15.405 -17.976 1.00 98.00 160 ASN A O 1
ATOM 1327 N N . PRO A 1 161 ? 15.919 -17.345 -18.878 1.00 97.50 161 PRO A N 1
ATOM 1328 C CA . PRO A 1 161 ? 16.760 -17.711 -17.739 1.00 97.50 161 PRO A CA 1
ATOM 1329 C C . PRO A 1 161 ? 17.836 -16.676 -17.390 1.00 97.50 161 PRO A C 1
ATOM 1331 O O . PRO A 1 161 ? 18.168 -16.525 -16.221 1.00 97.50 161 PRO A O 1
ATOM 1334 N N . GLU A 1 162 ? 18.375 -15.943 -18.367 1.00 98.19 162 GLU A N 1
ATOM 1335 C CA . GLU A 1 162 ? 19.363 -14.887 -18.114 1.00 98.19 162 GLU A CA 1
ATOM 1336 C C . GLU A 1 162 ? 18.752 -13.710 -17.353 1.00 98.19 162 GLU A C 1
ATOM 1338 O O . GLU A 1 162 ? 19.372 -13.205 -16.421 1.00 98.19 162 GLU A O 1
ATOM 1343 N N . VAL A 1 163 ? 17.516 -13.327 -17.693 1.00 98.25 163 VAL A N 1
ATOM 1344 C CA . VAL A 1 163 ? 16.767 -12.289 -16.970 1.00 98.25 163 VAL A CA 1
ATOM 1345 C C . VAL A 1 163 ? 16.464 -12.757 -15.551 1.00 98.25 163 VAL A C 1
ATOM 1347 O O . VAL A 1 163 ? 16.708 -12.014 -14.604 1.00 98.25 163 VAL A O 1
ATOM 1350 N N . GLN A 1 164 ? 15.983 -13.995 -15.385 1.00 98.06 164 GLN A N 1
ATOM 1351 C CA . GLN A 1 164 ? 15.718 -14.548 -14.055 1.00 98.06 164 GLN A CA 1
ATOM 1352 C C . GLN A 1 164 ? 16.980 -14.551 -13.189 1.00 98.06 164 GLN A C 1
ATOM 1354 O O . GLN A 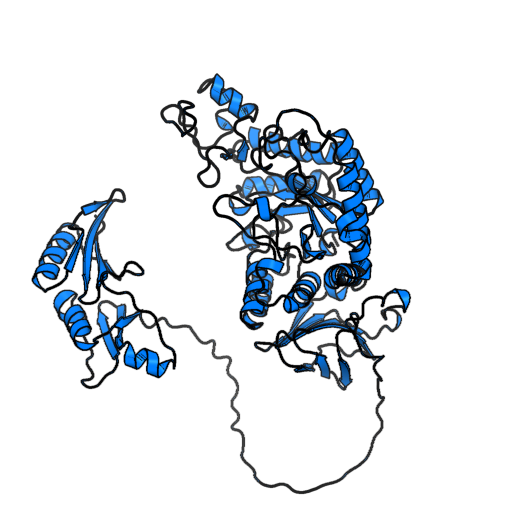1 164 ? 16.965 -14.014 -12.085 1.00 98.06 164 GLN A O 1
ATOM 1359 N N . ASN A 1 165 ? 18.085 -15.093 -13.711 1.00 97.94 165 ASN A N 1
ATOM 1360 C CA . ASN A 1 165 ? 19.357 -15.148 -12.996 1.00 97.94 165 ASN A CA 1
ATOM 1361 C C . ASN A 1 165 ? 19.864 -13.749 -12.641 1.00 97.94 165 ASN A C 1
ATOM 1363 O O . ASN A 1 165 ? 20.254 -13.525 -11.501 1.00 97.94 165 ASN A O 1
ATOM 1367 N N . TYR A 1 166 ? 19.793 -12.797 -13.575 1.00 98.44 166 TYR A N 1
ATOM 1368 C CA . TYR A 1 166 ? 20.192 -11.418 -13.314 1.00 98.44 166 TYR A CA 1
ATOM 1369 C C . TYR A 1 166 ? 19.383 -10.794 -12.167 1.00 98.44 166 TYR A C 1
ATOM 1371 O O . TYR A 1 166 ? 19.974 -10.225 -11.251 1.00 98.44 166 TYR A O 1
ATOM 1379 N N . ILE A 1 167 ? 18.051 -10.935 -12.167 1.00 98.19 167 ILE A N 1
ATOM 1380 C CA . ILE A 1 167 ? 17.206 -10.399 -11.089 1.00 98.19 167 ILE A CA 1
ATOM 1381 C C . ILE A 1 167 ? 17.451 -11.130 -9.764 1.00 98.19 167 ILE A C 1
ATOM 1383 O O . ILE A 1 167 ? 17.530 -10.495 -8.715 1.00 98.19 167 ILE A O 1
ATOM 1387 N N . PHE A 1 168 ? 17.630 -12.449 -9.770 1.00 98.38 168 PHE A N 1
ATOM 1388 C CA . PHE A 1 168 ? 17.949 -13.186 -8.545 1.00 98.38 168 PHE A CA 1
ATOM 1389 C C . PHE A 1 168 ? 19.315 -12.792 -7.979 1.00 98.38 168 PHE A C 1
ATOM 1391 O O . PHE A 1 168 ? 19.462 -12.675 -6.765 1.00 98.38 168 PHE A O 1
ATOM 1398 N N . ASP A 1 169 ? 20.292 -12.500 -8.835 1.00 98.38 169 ASP A N 1
ATOM 1399 C CA . ASP A 1 169 ? 21.591 -11.974 -8.418 1.00 98.38 169 ASP A CA 1
ATOM 1400 C C . ASP A 1 169 ? 21.502 -10.539 -7.897 1.00 98.38 169 ASP A C 1
ATOM 1402 O O . ASP A 1 169 ? 22.271 -10.166 -7.013 1.00 98.38 169 ASP A O 1
ATOM 1406 N N . VAL A 1 170 ? 20.563 -9.733 -8.402 1.00 98.19 170 VAL A N 1
ATOM 1407 C CA . VAL A 1 170 ? 20.210 -8.446 -7.789 1.00 98.19 170 VAL A CA 1
ATOM 1408 C C . VAL A 1 170 ? 19.682 -8.689 -6.376 1.00 98.19 170 VAL A C 1
ATOM 1410 O O . VAL A 1 170 ? 20.235 -8.130 -5.438 1.00 98.19 170 VAL A O 1
ATOM 1413 N N . ILE A 1 171 ? 18.696 -9.568 -6.181 1.00 98.25 171 ILE A N 1
ATOM 1414 C CA . ILE A 1 171 ? 18.150 -9.864 -4.842 1.00 98.25 171 ILE A CA 1
ATOM 1415 C C . ILE A 1 171 ? 19.261 -10.315 -3.882 1.00 98.25 171 ILE A C 1
ATOM 1417 O O . ILE A 1 171 ? 19.385 -9.768 -2.787 1.00 98.25 171 ILE A O 1
ATOM 1421 N N . ARG A 1 172 ? 20.114 -11.258 -4.309 1.00 98.38 172 ARG A N 1
ATOM 1422 C CA . ARG A 1 172 ? 21.270 -11.712 -3.519 1.00 98.38 172 ARG A CA 1
ATOM 1423 C C . ARG A 1 172 ? 22.211 -10.563 -3.168 1.00 98.38 172 ARG A C 1
ATOM 1425 O O . ARG A 1 172 ? 22.621 -10.473 -2.019 1.00 98.38 172 ARG A O 1
ATOM 1432 N N . PHE A 1 173 ? 22.515 -9.689 -4.129 1.00 98.38 173 PHE A N 1
ATOM 1433 C CA . PHE A 1 173 ? 23.360 -8.512 -3.919 1.00 98.38 173 PHE A CA 1
ATOM 1434 C C . PHE A 1 173 ? 22.771 -7.556 -2.876 1.00 98.38 173 PHE A C 1
ATOM 1436 O O . PHE A 1 173 ? 23.487 -7.131 -1.978 1.00 98.38 173 PHE A O 1
ATOM 1443 N N . TRP A 1 174 ? 21.476 -7.240 -2.953 1.00 98.31 174 TRP A N 1
ATOM 1444 C CA . TRP A 1 174 ? 20.854 -6.316 -2.000 1.00 98.31 174 TRP A CA 1
ATOM 1445 C C . TRP A 1 174 ? 20.842 -6.872 -0.577 1.00 98.31 174 TRP A C 1
ATOM 1447 O O . TRP A 1 174 ? 21.089 -6.133 0.375 1.00 98.31 174 TRP A O 1
ATOM 1457 N N . VAL A 1 175 ? 20.612 -8.177 -0.425 1.00 98.25 175 VAL A N 1
ATOM 1458 C CA . VAL A 1 175 ? 20.704 -8.834 0.882 1.00 98.25 175 VAL A CA 1
ATOM 1459 C C . VAL A 1 175 ? 22.152 -8.883 1.368 1.00 98.25 175 VAL A C 1
ATOM 1461 O O . VAL A 1 175 ? 22.412 -8.537 2.514 1.00 98.25 175 VAL A O 1
ATOM 1464 N N . SER A 1 176 ? 23.114 -9.263 0.522 1.00 98.00 176 SER A N 1
ATOM 1465 C CA . SER A 1 176 ? 24.513 -9.391 0.948 1.00 98.00 176 SER A CA 1
ATOM 1466 C C . SER A 1 176 ? 25.170 -8.051 1.262 1.00 98.00 176 SER A C 1
ATOM 1468 O O . SER A 1 176 ? 25.967 -7.969 2.195 1.00 98.00 176 SER A O 1
ATOM 1470 N N . GLU A 1 177 ? 24.866 -7.007 0.488 1.00 98.06 177 GLU A N 1
ATOM 1471 C CA . GLU A 1 177 ? 25.519 -5.711 0.649 1.00 98.06 177 GLU A CA 1
ATOM 1472 C C . GLU A 1 177 ? 24.843 -4.797 1.654 1.00 98.06 177 GLU A C 1
ATOM 1474 O O . GLU A 1 177 ? 25.554 -4.071 2.357 1.00 98.06 177 GLU A O 1
ATOM 1479 N N . PHE A 1 178 ? 23.513 -4.841 1.743 1.00 98.12 178 PHE A N 1
ATOM 1480 C CA . PHE A 1 178 ? 22.741 -3.900 2.552 1.00 98.12 178 PHE A CA 1
ATOM 1481 C C . PHE A 1 178 ? 21.953 -4.555 3.685 1.00 98.12 178 PHE A C 1
ATOM 1483 O O . PHE A 1 178 ? 21.443 -3.834 4.525 1.00 98.12 178 PHE A O 1
ATOM 1490 N N . ASP A 1 179 ? 21.850 -5.886 3.730 1.00 98.25 179 ASP A N 1
ATOM 1491 C CA . ASP A 1 179 ? 21.090 -6.636 4.743 1.00 98.25 179 ASP A CA 1
ATOM 1492 C C . ASP A 1 179 ? 19.589 -6.284 4.821 1.00 98.25 179 ASP A C 1
ATOM 1494 O O . ASP A 1 179 ? 18.963 -6.337 5.880 1.00 98.25 179 ASP A O 1
ATOM 1498 N N . ILE A 1 180 ? 18.963 -5.970 3.683 1.00 98.38 180 ILE A N 1
ATOM 1499 C CA . ILE A 1 180 ? 17.509 -5.739 3.622 1.00 98.38 180 ILE A CA 1
ATOM 1500 C C . ILE A 1 180 ? 16.706 -6.952 4.144 1.00 98.38 180 ILE A C 1
ATOM 1502 O O . ILE A 1 180 ? 17.169 -8.096 4.136 1.00 98.38 180 ILE A O 1
ATOM 1506 N N . ASP A 1 181 ? 15.483 -6.716 4.616 1.00 98.56 181 ASP A N 1
ATOM 1507 C CA . ASP A 1 181 ? 14.629 -7.724 5.267 1.00 98.56 181 ASP A CA 1
ATOM 1508 C C . ASP A 1 181 ? 13.464 -8.205 4.386 1.00 98.56 181 ASP A C 1
ATOM 1510 O O . ASP A 1 181 ? 12.778 -9.175 4.719 1.00 98.56 181 ASP A O 1
ATOM 1514 N N . GLY A 1 182 ? 13.239 -7.551 3.248 1.00 98.25 182 GLY A N 1
ATOM 1515 C CA . GLY A 1 182 ? 12.249 -7.980 2.274 1.00 98.25 182 GLY A CA 1
ATOM 1516 C C . GLY A 1 182 ? 12.199 -7.110 1.027 1.00 98.25 182 GLY A C 1
ATOM 1517 O O . GLY A 1 182 ? 12.882 -6.088 0.928 1.00 98.25 182 GLY A O 1
ATOM 1518 N N . ILE A 1 183 ? 11.354 -7.517 0.081 1.00 98.25 183 ILE A N 1
ATOM 1519 C CA . ILE A 1 183 ? 11.099 -6.794 -1.167 1.00 98.25 183 ILE A CA 1
ATOM 1520 C C . ILE A 1 183 ? 9.591 -6.655 -1.394 1.00 98.25 183 ILE A C 1
ATOM 1522 O O . ILE A 1 183 ? 8.840 -7.634 -1.311 1.00 98.25 183 ILE A O 1
ATOM 1526 N N . ARG A 1 184 ? 9.163 -5.434 -1.726 1.00 98.12 184 ARG A N 1
ATOM 1527 C CA . ARG A 1 184 ? 7.860 -5.145 -2.329 1.00 98.12 184 ARG A CA 1
ATOM 1528 C C . ARG A 1 184 ? 7.994 -5.270 -3.843 1.00 98.12 184 ARG A C 1
ATOM 1530 O O . ARG A 1 184 ? 8.791 -4.561 -4.432 1.00 98.12 184 ARG A O 1
ATOM 1537 N N . LEU A 1 185 ? 7.235 -6.153 -4.477 1.00 97.50 185 LEU A N 1
ATOM 1538 C CA . LEU A 1 185 ? 7.257 -6.366 -5.922 1.00 97.50 185 LEU A CA 1
ATOM 1539 C C . LEU A 1 185 ? 6.264 -5.431 -6.607 1.00 97.50 185 LEU A C 1
ATOM 1541 O O . LEU A 1 185 ? 5.057 -5.550 -6.388 1.00 97.50 185 LEU A O 1
ATOM 1545 N N . ASP A 1 186 ? 6.783 -4.536 -7.438 1.00 95.75 186 ASP A N 1
ATOM 1546 C CA . ASP A 1 186 ? 5.978 -3.666 -8.292 1.00 95.75 186 ASP A CA 1
ATOM 1547 C C . ASP A 1 186 ? 5.233 -4.463 -9.367 1.00 95.75 186 ASP A C 1
ATOM 1549 O O . ASP A 1 186 ? 5.795 -5.407 -9.941 1.00 95.75 186 ASP A O 1
ATOM 1553 N N . ALA A 1 187 ? 3.981 -4.078 -9.643 1.00 92.81 187 ALA A N 1
ATOM 1554 C CA . ALA A 1 187 ? 3.140 -4.707 -10.662 1.00 92.81 187 ALA A CA 1
ATOM 1555 C C . ALA A 1 187 ? 3.125 -6.252 -10.571 1.00 92.81 187 ALA A C 1
ATOM 1557 O O . ALA A 1 187 ? 3.265 -6.968 -11.571 1.00 92.81 187 ALA A O 1
ATOM 1558 N N . ALA A 1 188 ? 2.997 -6.786 -9.349 1.00 94.69 188 ALA A N 1
ATOM 1559 C CA . ALA A 1 188 ? 3.036 -8.226 -9.082 1.00 94.69 188 ALA A CA 1
ATOM 1560 C C . ALA A 1 188 ? 1.868 -8.995 -9.724 1.00 94.69 188 ALA A C 1
ATOM 1562 O O . ALA A 1 188 ? 1.963 -10.200 -9.974 1.00 94.69 188 ALA A O 1
ATOM 1563 N N . ASP A 1 189 ? 0.773 -8.304 -10.028 1.00 91.19 189 ASP A N 1
ATOM 1564 C CA . ASP A 1 189 ? -0.397 -8.836 -10.722 1.00 91.19 189 ASP A CA 1
ATOM 1565 C C . ASP A 1 189 ? -0.111 -9.303 -12.160 1.00 91.19 189 ASP A C 1
ATOM 1567 O O . ASP A 1 189 ? -0.806 -10.192 -12.662 1.00 91.19 189 ASP A O 1
ATOM 1571 N N . VAL A 1 190 ? 0.929 -8.760 -12.801 1.00 92.38 190 VAL A N 1
ATOM 1572 C CA . VAL A 1 190 ? 1.338 -9.110 -14.172 1.00 92.38 190 VAL A CA 1
ATOM 1573 C C . VAL A 1 190 ? 2.651 -9.896 -14.255 1.00 92.38 190 VAL A C 1
ATOM 1575 O O . VAL A 1 190 ? 3.069 -10.251 -15.362 1.00 92.38 190 VAL A O 1
ATOM 1578 N N . LEU A 1 191 ? 3.287 -10.199 -13.117 1.00 94.06 191 LEU A N 1
ATOM 1579 C CA . LEU A 1 191 ? 4.473 -11.059 -13.066 1.00 94.06 191 LEU A CA 1
ATOM 1580 C C . LEU A 1 191 ? 4.126 -12.509 -13.427 1.00 94.06 191 LEU A C 1
ATOM 1582 O O . LEU A 1 191 ? 3.052 -13.024 -13.105 1.00 94.06 191 LEU A O 1
ATOM 1586 N N . ASP A 1 192 ? 5.065 -13.199 -14.072 1.00 95.94 192 ASP A N 1
ATOM 1587 C CA . ASP A 1 192 ? 4.930 -14.624 -14.361 1.00 95.94 192 ASP A CA 1
ATOM 1588 C C . ASP A 1 192 ? 4.973 -15.444 -13.051 1.00 95.94 192 ASP A C 1
ATOM 1590 O O . ASP A 1 192 ? 5.818 -15.231 -12.176 1.00 95.94 192 ASP A O 1
ATOM 1594 N N . PHE A 1 193 ? 4.036 -16.384 -12.886 1.00 96.06 193 PHE A N 1
ATOM 1595 C CA . PHE A 1 193 ? 3.931 -17.175 -11.655 1.00 96.06 193 PHE A CA 1
ATOM 1596 C C . PHE A 1 193 ? 5.135 -18.090 -11.436 1.00 96.06 193 PHE A C 1
ATOM 1598 O O . PHE A 1 193 ? 5.542 -18.263 -10.290 1.00 96.06 193 PHE A O 1
ATOM 1605 N N . ASP A 1 194 ? 5.732 -18.647 -12.492 1.00 96.94 194 ASP A N 1
ATOM 1606 C CA . ASP A 1 194 ? 6.914 -19.500 -12.340 1.00 96.94 194 ASP A CA 1
ATOM 1607 C C . ASP A 1 194 ? 8.129 -18.661 -11.928 1.00 96.94 194 ASP A C 1
ATOM 1609 O O . ASP A 1 194 ? 8.932 -19.093 -11.098 1.00 96.94 194 ASP A O 1
ATOM 1613 N N . PHE A 1 195 ? 8.209 -17.418 -12.414 1.00 97.00 195 PHE A N 1
ATOM 1614 C CA . PHE A 1 195 ? 9.193 -16.445 -11.943 1.00 97.00 195 PHE A CA 1
ATOM 1615 C C . PHE A 1 195 ? 9.004 -16.108 -10.455 1.00 97.00 195 PHE A C 1
ATOM 1617 O O . PHE A 1 195 ? 9.973 -16.153 -9.696 1.00 97.00 195 PHE A O 1
ATOM 1624 N N . MET A 1 196 ? 7.770 -15.855 -10.001 1.00 97.31 196 MET A N 1
ATOM 1625 C CA . MET A 1 196 ? 7.483 -15.621 -8.577 1.00 97.31 196 MET A CA 1
ATOM 1626 C C . MET A 1 196 ? 7.806 -16.837 -7.698 1.00 97.31 196 MET A C 1
ATOM 1628 O O . MET A 1 196 ? 8.345 -16.670 -6.605 1.00 97.31 196 MET A O 1
ATOM 1632 N N . LYS A 1 197 ? 7.533 -18.063 -8.166 1.00 97.31 197 LYS A N 1
ATOM 1633 C CA . LYS A 1 197 ? 7.898 -19.296 -7.442 1.00 97.31 197 LYS A CA 1
ATOM 1634 C C . LYS A 1 197 ? 9.408 -19.456 -7.309 1.00 97.31 197 LYS A C 1
ATOM 1636 O O . LYS A 1 197 ? 9.910 -19.765 -6.229 1.00 97.31 197 LYS A O 1
ATOM 1641 N N . ALA A 1 198 ? 10.144 -19.216 -8.391 1.00 97.31 198 ALA A N 1
ATOM 1642 C CA . ALA A 1 198 ? 11.600 -19.237 -8.361 1.00 97.31 198 ALA A CA 1
ATOM 1643 C C . ALA A 1 198 ? 12.152 -18.158 -7.410 1.00 97.31 198 ALA A C 1
ATOM 1645 O O . ALA A 1 198 ? 13.020 -18.449 -6.587 1.00 97.31 198 ALA A O 1
ATOM 1646 N N . MET A 1 199 ? 11.575 -16.953 -7.432 1.00 96.94 199 MET A N 1
ATOM 1647 C CA . MET A 1 199 ? 11.924 -15.871 -6.510 1.00 96.94 199 MET A CA 1
ATOM 1648 C C . MET A 1 199 ? 11.641 -16.224 -5.045 1.00 96.94 199 MET A C 1
ATOM 1650 O O . MET A 1 199 ? 12.464 -15.928 -4.183 1.00 96.94 199 MET A O 1
ATOM 1654 N N . ARG A 1 200 ? 10.527 -16.906 -4.747 1.00 96.38 200 ARG A N 1
ATOM 1655 C CA . ARG A 1 200 ? 10.241 -17.427 -3.400 1.00 96.38 200 ARG A CA 1
ATOM 1656 C C . ARG A 1 200 ? 11.309 -18.417 -2.937 1.00 96.38 200 ARG A C 1
ATOM 1658 O O . ARG A 1 200 ? 11.695 -18.394 -1.772 1.00 96.38 200 ARG A O 1
ATOM 1665 N N . GLY A 1 201 ? 11.821 -19.248 -3.846 1.00 96.81 201 GLY A N 1
ATOM 1666 C CA . GLY A 1 201 ? 12.973 -20.112 -3.586 1.00 96.81 201 GLY A CA 1
ATOM 1667 C C . GLY A 1 201 ? 14.221 -19.321 -3.186 1.00 96.81 201 GLY A C 1
ATOM 1668 O O . GLY A 1 201 ? 14.843 -19.641 -2.177 1.00 96.81 201 GLY A O 1
ATOM 1669 N N . VAL A 1 202 ? 14.537 -18.252 -3.923 1.00 96.88 202 VAL A N 1
ATOM 1670 C CA . VAL A 1 202 ? 15.672 -17.361 -3.622 1.00 96.88 202 VAL A CA 1
ATOM 1671 C C . VAL A 1 202 ? 15.475 -16.633 -2.292 1.00 96.88 202 VAL A C 1
ATOM 1673 O O . VAL A 1 202 ? 16.401 -16.584 -1.493 1.00 96.88 202 VAL A O 1
ATOM 1676 N N . ALA A 1 203 ? 14.275 -16.130 -1.995 1.00 95.69 203 ALA A N 1
ATOM 1677 C CA . ALA A 1 203 ? 13.970 -15.495 -0.710 1.00 95.69 203 ALA A CA 1
ATOM 1678 C C . ALA A 1 203 ? 14.276 -16.418 0.483 1.00 95.69 203 ALA A C 1
ATOM 1680 O O . ALA A 1 203 ? 14.891 -15.990 1.455 1.00 95.69 203 ALA A O 1
ATOM 1681 N N . ASN A 1 204 ? 13.924 -17.702 0.374 1.00 94.81 204 ASN A N 1
ATOM 1682 C CA . ASN A 1 204 ? 14.223 -18.701 1.403 1.00 94.81 204 ASN A CA 1
ATOM 1683 C C . ASN A 1 204 ? 15.726 -19.045 1.505 1.00 94.81 204 ASN A C 1
ATOM 1685 O O . ASN A 1 204 ? 16.162 -19.551 2.537 1.00 94.81 204 ASN A O 1
ATOM 1689 N N . GLU A 1 205 ? 16.506 -18.813 0.444 1.00 96.62 205 GLU A N 1
ATOM 1690 C CA . GLU A 1 205 ? 17.961 -19.027 0.401 1.00 96.62 205 GLU A CA 1
ATOM 1691 C C . GLU A 1 205 ? 18.720 -17.868 1.060 1.00 96.62 205 GLU A C 1
ATOM 1693 O O . GLU A 1 205 ? 19.663 -18.098 1.815 1.00 96.62 205 GLU A O 1
ATOM 1698 N N . VAL A 1 206 ? 18.321 -16.627 0.765 1.00 97.00 206 VAL A N 1
ATOM 1699 C CA . VAL A 1 206 ? 19.125 -15.439 1.088 1.00 97.00 206 VAL A CA 1
ATOM 1700 C C . VAL A 1 206 ? 19.069 -15.045 2.559 1.00 97.00 206 VAL A C 1
ATOM 1702 O O . VAL A 1 206 ? 20.088 -14.624 3.104 1.00 97.00 206 VAL A O 1
ATOM 1705 N N . LYS A 1 207 ? 17.906 -15.165 3.213 1.00 96.00 207 LYS A N 1
ATOM 1706 C CA . LYS A 1 207 ? 17.730 -14.770 4.618 1.00 96.00 207 LYS A CA 1
ATOM 1707 C C . LYS A 1 207 ? 16.491 -15.449 5.226 1.00 96.00 207 LYS A C 1
ATOM 1709 O O . LYS A 1 207 ? 15.447 -15.496 4.576 1.00 96.00 207 LYS A O 1
ATOM 1714 N N . PRO A 1 208 ? 16.558 -15.971 6.467 1.00 93.88 208 PRO A N 1
ATOM 1715 C CA . PRO A 1 208 ? 15.373 -16.466 7.162 1.00 93.88 208 PRO A CA 1
ATOM 1716 C C . PRO A 1 208 ? 14.309 -15.374 7.284 1.00 93.88 208 PRO A C 1
ATOM 1718 O O . PRO A 1 208 ? 14.633 -14.228 7.587 1.00 93.88 208 PRO A O 1
ATOM 1721 N N . ASP A 1 209 ? 13.046 -15.739 7.066 1.00 93.44 209 ASP A N 1
ATOM 1722 C CA . ASP A 1 209 ? 11.905 -14.818 7.083 1.00 93.44 209 ASP A CA 1
ATOM 1723 C C . ASP A 1 209 ? 12.062 -13.598 6.146 1.00 93.44 209 ASP A C 1
ATOM 1725 O O . ASP A 1 209 ? 11.498 -12.537 6.424 1.00 93.44 209 ASP A O 1
ATOM 1729 N N . PHE A 1 210 ? 12.802 -13.731 5.033 1.00 97.81 210 PHE A N 1
ATOM 1730 C CA . PHE A 1 210 ? 12.881 -12.685 4.010 1.00 97.81 210 PHE A CA 1
ATOM 1731 C C . PHE A 1 210 ? 11.509 -12.448 3.383 1.00 97.81 210 PHE A C 1
ATOM 1733 O O . PHE A 1 210 ? 10.943 -13.323 2.717 1.00 97.81 210 PHE A O 1
ATOM 1740 N N . TRP A 1 211 ? 10.944 -11.269 3.620 1.00 97.62 211 TRP A N 1
ATOM 1741 C CA . TRP A 1 211 ? 9.548 -11.016 3.300 1.00 97.62 211 TRP A CA 1
ATOM 1742 C C . TRP A 1 211 ? 9.364 -10.614 1.835 1.00 97.62 211 TRP A C 1
ATOM 1744 O O . TRP A 1 211 ? 10.146 -9.856 1.270 1.00 97.62 211 TRP A O 1
ATOM 1754 N N . LEU A 1 212 ? 8.297 -11.120 1.218 1.00 98.00 212 LEU A N 1
ATOM 1755 C CA . LEU A 1 212 ? 7.933 -10.827 -0.169 1.00 98.00 212 LEU A CA 1
ATOM 1756 C C . LEU A 1 212 ? 6.480 -10.382 -0.189 1.00 98.00 212 LEU A C 1
ATOM 1758 O O . LEU A 1 212 ? 5.592 -11.165 0.166 1.00 98.00 212 LEU A O 1
ATOM 1762 N N . MET A 1 213 ? 6.250 -9.149 -0.619 1.00 97.31 213 MET A N 1
ATOM 1763 C CA . MET A 1 213 ? 4.921 -8.564 -0.734 1.00 97.31 213 MET A CA 1
ATOM 1764 C C . MET A 1 213 ? 4.707 -8.067 -2.157 1.00 97.31 213 MET A C 1
ATOM 1766 O O . MET A 1 213 ? 5.569 -7.391 -2.692 1.00 97.31 213 MET A O 1
ATOM 1770 N N . GLY A 1 214 ? 3.596 -8.426 -2.793 1.00 97.25 214 GLY A N 1
ATOM 1771 C CA . GLY A 1 214 ? 3.305 -7.995 -4.161 1.00 97.25 214 GLY A CA 1
ATOM 1772 C C . GLY A 1 214 ? 2.298 -6.861 -4.228 1.00 97.25 214 GLY A C 1
ATOM 1773 O O . GLY A 1 214 ? 1.297 -6.873 -3.511 1.00 97.25 214 GLY A O 1
ATOM 1774 N N . GLU A 1 215 ? 2.504 -5.932 -5.151 1.00 97.31 215 GLU A N 1
ATOM 1775 C CA . GLU A 1 215 ? 1.431 -5.061 -5.600 1.00 97.31 215 GLU A CA 1
ATOM 1776 C C . GLU A 1 215 ? 0.447 -5.833 -6.482 1.00 97.31 215 GLU A C 1
ATOM 1778 O O . GLU A 1 215 ? 0.736 -6.187 -7.623 1.00 97.31 215 GLU A O 1
ATOM 1783 N N . VAL A 1 216 ? -0.744 -6.071 -5.945 1.00 96.12 216 VAL A N 1
ATOM 1784 C CA . VAL A 1 216 ? -1.879 -6.635 -6.672 1.00 96.12 216 VAL A CA 1
ATOM 1785 C C . VAL A 1 216 ? -3.080 -5.738 -6.425 1.00 96.12 216 VAL A C 1
ATOM 1787 O O . VAL A 1 216 ? -3.550 -5.612 -5.295 1.00 96.12 216 VAL A O 1
ATOM 1790 N N . ILE A 1 217 ? -3.565 -5.097 -7.487 1.00 92.94 217 ILE A N 1
ATOM 1791 C CA . ILE A 1 217 ? -4.634 -4.091 -7.409 1.00 92.94 217 ILE A CA 1
ATOM 1792 C C . ILE A 1 217 ? -6.043 -4.681 -7.551 1.00 92.94 217 ILE A C 1
ATOM 1794 O O . ILE A 1 217 ? -7.022 -4.042 -7.167 1.00 92.94 217 ILE A O 1
ATOM 1798 N N . HIS A 1 218 ? -6.167 -5.889 -8.113 1.00 89.75 218 HIS A N 1
ATOM 1799 C CA . HIS A 1 218 ? -7.451 -6.545 -8.359 1.00 89.75 218 HIS A CA 1
ATOM 1800 C C . HIS A 1 218 ? -7.325 -8.068 -8.512 1.00 89.75 218 HIS A C 1
ATOM 1802 O O . HIS A 1 218 ? -6.260 -8.600 -8.829 1.00 89.75 218 HIS A O 1
ATOM 1808 N N . GLY A 1 219 ? -8.459 -8.763 -8.419 1.00 89.19 219 GLY A N 1
ATOM 1809 C CA . GLY A 1 219 ? -8.569 -10.195 -8.691 1.00 89.19 219 GLY A CA 1
ATOM 1810 C C . GLY A 1 219 ? -8.565 -11.053 -7.428 1.00 89.19 219 GLY A C 1
ATOM 1811 O O . GLY A 1 219 ? -8.731 -10.564 -6.317 1.00 89.19 219 GLY A O 1
ATOM 1812 N N . ASP A 1 220 ? -8.421 -12.364 -7.610 1.00 91.38 220 ASP A N 1
ATOM 1813 C CA . ASP A 1 220 ? -8.376 -13.322 -6.504 1.00 91.38 220 ASP A CA 1
ATOM 1814 C C . ASP A 1 220 ? -6.965 -13.383 -5.897 1.00 91.38 220 ASP A C 1
ATOM 1816 O O . ASP A 1 220 ? -6.075 -14.049 -6.433 1.00 91.38 220 ASP A O 1
ATOM 1820 N N . TYR A 1 221 ? -6.769 -12.697 -4.767 1.00 94.31 221 TYR A N 1
ATOM 1821 C CA . TYR A 1 221 ? -5.480 -12.597 -4.075 1.00 94.31 221 TYR A CA 1
ATOM 1822 C C . TYR A 1 221 ? -4.885 -13.948 -3.655 1.00 94.31 221 TYR A C 1
ATOM 1824 O O . TYR A 1 221 ? -3.663 -14.060 -3.549 1.00 94.31 221 TYR A O 1
ATOM 1832 N N . SER A 1 222 ? -5.698 -15.000 -3.490 1.00 93.00 222 SER A N 1
ATOM 1833 C CA . SER A 1 222 ? -5.208 -16.337 -3.114 1.00 93.00 222 SER A CA 1
ATOM 1834 C C . SER A 1 222 ? -4.277 -16.959 -4.164 1.00 93.00 222 SER A C 1
ATOM 1836 O O . SER A 1 222 ? -3.457 -17.829 -3.852 1.00 93.00 222 SER A O 1
ATOM 1838 N N . ARG A 1 223 ? -4.345 -16.469 -5.410 1.00 94.12 223 ARG A N 1
ATOM 1839 C CA . ARG A 1 223 ? -3.437 -16.864 -6.494 1.00 94.12 223 ARG A CA 1
ATOM 1840 C C . ARG A 1 223 ? -1.991 -16.447 -6.223 1.00 94.12 223 ARG A C 1
ATOM 1842 O O . ARG A 1 223 ? -1.084 -17.191 -6.586 1.00 94.12 223 ARG A O 1
ATOM 1849 N N . TRP A 1 224 ? -1.787 -15.293 -5.586 1.00 95.62 224 TRP A N 1
ATOM 1850 C CA . TRP A 1 224 ? -0.466 -14.732 -5.279 1.00 95.62 224 TRP A CA 1
ATOM 1851 C C . TRP A 1 224 ? -0.034 -14.973 -3.833 1.00 95.62 224 TRP A C 1
ATOM 1853 O O . TRP A 1 224 ? 1.156 -15.078 -3.562 1.00 95.62 224 TRP A O 1
ATOM 1863 N N . VAL A 1 225 ? -0.977 -15.048 -2.892 1.00 94.56 225 VAL A N 1
ATOM 1864 C CA . VAL A 1 225 ? -0.670 -15.216 -1.467 1.00 94.56 225 VAL A CA 1
ATOM 1865 C C . VAL A 1 225 ? -0.811 -16.680 -1.077 1.00 94.56 225 VAL A C 1
ATOM 1867 O O . VAL A 1 225 ? -1.904 -17.169 -0.786 1.00 94.56 225 VAL A O 1
ATOM 1870 N N . ASN A 1 226 ? 0.310 -17.397 -1.078 1.00 93.38 226 ASN A N 1
ATOM 1871 C CA . ASN A 1 226 ? 0.381 -18.814 -0.731 1.00 93.38 226 ASN A CA 1
ATOM 1872 C C . ASN A 1 226 ? 1.822 -19.236 -0.390 1.00 93.38 226 ASN A C 1
ATOM 1874 O O . ASN A 1 226 ? 2.758 -18.434 -0.373 1.00 93.38 226 ASN A O 1
ATOM 1878 N N . ASP A 1 227 ? 2.006 -20.521 -0.097 1.00 91.44 227 ASP A N 1
ATOM 1879 C CA . ASP A 1 227 ? 3.297 -21.052 0.352 1.00 91.44 227 ASP A CA 1
ATOM 1880 C C . ASP A 1 227 ? 4.332 -21.148 -0.785 1.00 91.44 227 ASP A C 1
ATOM 1882 O O . ASP A 1 227 ? 5.525 -21.239 -0.512 1.00 91.44 227 ASP A O 1
ATOM 1886 N N . GLU A 1 228 ? 3.897 -21.083 -2.050 1.00 94.69 228 GLU A N 1
ATOM 1887 C CA . GLU A 1 228 ? 4.770 -21.210 -3.225 1.00 94.69 228 GLU A CA 1
ATOM 1888 C C . GLU A 1 228 ? 5.229 -19.865 -3.797 1.00 94.69 228 GLU A C 1
ATOM 1890 O O . GLU A 1 228 ? 6.264 -19.812 -4.452 1.00 94.69 228 GLU A O 1
ATOM 1895 N N . THR A 1 229 ? 4.465 -18.789 -3.592 1.00 96.06 229 THR A N 1
ATOM 1896 C CA . THR A 1 229 ? 4.692 -17.486 -4.245 1.00 96.06 229 THR A CA 1
ATOM 1897 C C . THR A 1 229 ? 4.932 -16.388 -3.211 1.00 96.06 229 THR A C 1
ATOM 1899 O O . THR A 1 229 ? 6.009 -16.366 -2.620 1.00 96.06 229 THR A O 1
ATOM 1902 N N . LEU A 1 230 ? 3.982 -15.494 -2.935 1.00 96.81 230 LEU A N 1
ATOM 1903 C CA . LEU A 1 230 ? 4.211 -14.322 -2.079 1.00 96.81 230 LEU A CA 1
ATOM 1904 C C . LEU A 1 230 ? 3.710 -14.538 -0.647 1.00 96.81 230 LEU A C 1
ATOM 1906 O O . LEU A 1 230 ? 2.753 -15.277 -0.407 1.00 96.81 230 LEU A O 1
ATOM 1910 N N . HIS A 1 231 ? 4.349 -13.860 0.312 1.00 95.94 231 HIS A N 1
ATOM 1911 C CA . HIS A 1 231 ? 3.928 -13.879 1.716 1.00 95.94 231 HIS A CA 1
ATOM 1912 C C . HIS A 1 231 ? 2.688 -13.007 1.941 1.00 95.94 231 HIS A C 1
ATOM 1914 O O . HIS A 1 231 ? 1.863 -13.312 2.800 1.00 95.94 231 HIS A O 1
ATOM 1920 N N . SER A 1 232 ? 2.556 -11.922 1.173 1.00 96.50 232 SER A N 1
ATOM 1921 C CA . SER A 1 232 ? 1.442 -10.982 1.265 1.00 96.50 232 SER A CA 1
ATOM 1922 C C . SER A 1 232 ? 1.228 -10.234 -0.055 1.00 96.50 232 SER A C 1
ATOM 1924 O O . SER A 1 232 ? 2.093 -10.252 -0.931 1.00 96.50 232 SER A O 1
ATOM 1926 N N . VAL A 1 233 ? 0.094 -9.548 -0.190 1.00 97.12 233 VAL A N 1
ATOM 1927 C CA . VAL A 1 233 ? -0.147 -8.564 -1.259 1.00 97.12 233 VAL A CA 1
ATOM 1928 C C . VAL A 1 233 ? -0.820 -7.313 -0.708 1.00 97.12 233 VAL A C 1
ATOM 1930 O O . VAL A 1 233 ? -1.417 -7.348 0.373 1.00 97.12 233 VAL A O 1
ATOM 1933 N N . THR A 1 234 ? -0.735 -6.220 -1.463 1.00 97.25 234 THR A N 1
ATOM 1934 C CA . THR A 1 234 ? -1.469 -4.974 -1.213 1.00 97.25 234 THR A CA 1
ATOM 1935 C C . THR A 1 234 ? -2.981 -5.196 -1.158 1.00 97.25 234 THR A C 1
ATOM 1937 O O . THR A 1 234 ? -3.574 -5.767 -2.070 1.00 97.25 234 THR A O 1
ATOM 1940 N N . ASN A 1 235 ? -3.636 -4.689 -0.117 1.00 96.25 235 ASN A N 1
ATOM 1941 C CA . ASN A 1 235 ? -5.057 -4.911 0.120 1.00 96.25 235 ASN A CA 1
ATOM 1942 C C . ASN A 1 235 ? -5.946 -3.778 -0.430 1.00 96.25 235 ASN A C 1
ATOM 1944 O O . ASN A 1 235 ? -6.627 -3.082 0.326 1.00 96.25 235 ASN A O 1
ATOM 1948 N N . TYR A 1 236 ? -5.953 -3.588 -1.755 1.00 96.31 236 TYR A N 1
ATOM 1949 C CA . TYR A 1 236 ? -6.741 -2.523 -2.399 1.00 96.31 236 TYR A CA 1
ATOM 1950 C C . TYR A 1 236 ? -8.267 -2.680 -2.222 1.00 96.31 236 TYR A C 1
ATOM 1952 O O . TYR A 1 236 ? -8.983 -1.678 -2.169 1.00 96.31 236 TYR A O 1
ATOM 1960 N N . GLU A 1 237 ? -8.767 -3.914 -2.079 1.00 94.88 237 GLU A N 1
ATOM 1961 C CA . GLU A 1 237 ? -10.188 -4.213 -1.838 1.00 94.88 237 GLU A CA 1
ATOM 1962 C C . GLU A 1 237 ? -10.631 -3.675 -0.470 1.00 94.88 237 GLU A C 1
ATOM 1964 O O . GLU A 1 237 ? -11.620 -2.945 -0.386 1.00 94.88 237 GLU A O 1
ATOM 1969 N N . LEU A 1 238 ? -9.856 -3.939 0.590 1.00 95.19 238 LEU A N 1
ATOM 1970 C CA . LEU A 1 238 ? -10.164 -3.412 1.919 1.00 95.19 238 LEU A CA 1
ATOM 1971 C C . LEU A 1 238 ? -9.915 -1.908 2.018 1.00 95.19 238 LEU A C 1
ATOM 1973 O O . LEU A 1 238 ? -10.729 -1.216 2.617 1.00 95.19 238 LEU A O 1
ATOM 1977 N N . HIS A 1 239 ? -8.852 -1.387 1.395 1.00 95.50 239 HIS A N 1
ATOM 1978 C CA . HIS A 1 239 ? -8.631 0.061 1.266 1.00 95.50 239 HIS A CA 1
ATOM 1979 C C . HIS A 1 239 ? -9.879 0.766 0.728 1.00 95.50 239 HIS A C 1
ATOM 1981 O O . HIS A 1 239 ? -10.345 1.735 1.327 1.00 95.50 239 HIS A O 1
ATOM 1987 N N . LYS A 1 240 ? -10.465 0.240 -0.362 1.00 95.94 240 LYS A N 1
ATOM 1988 C CA . LYS A 1 240 ? -11.707 0.772 -0.930 1.00 95.94 240 LYS A CA 1
ATOM 1989 C C . LYS A 1 240 ? -12.834 0.769 0.091 1.00 95.94 240 LYS A C 1
ATOM 1991 O O . LYS A 1 240 ? -13.422 1.822 0.327 1.00 95.94 240 LYS A O 1
ATOM 1996 N N . GLY A 1 241 ? -13.108 -0.393 0.686 1.00 95.75 241 GLY A N 1
ATOM 1997 C CA . GLY A 1 241 ? -14.192 -0.546 1.654 1.00 95.75 241 GLY A CA 1
ATOM 1998 C C . GLY A 1 241 ? -14.033 0.367 2.871 1.00 95.75 241 GLY A C 1
ATOM 1999 O O . GLY A 1 241 ? -15.018 0.935 3.333 1.00 95.75 241 GLY A O 1
ATOM 2000 N N . LEU A 1 242 ? -12.803 0.569 3.358 1.00 96.75 242 LEU A N 1
ATOM 2001 C CA . LEU A 1 242 ? -12.523 1.414 4.519 1.00 96.75 242 LEU A CA 1
ATOM 2002 C C . LEU A 1 242 ? -12.936 2.867 4.283 1.00 96.75 242 LEU A C 1
ATOM 2004 O O . LEU A 1 242 ? -13.647 3.416 5.120 1.00 96.75 242 LEU A O 1
ATOM 2008 N N . TYR A 1 243 ? -12.549 3.497 3.169 1.00 96.56 243 TYR A N 1
ATOM 2009 C CA . TYR A 1 243 ? -12.936 4.895 2.947 1.00 96.56 243 TYR A CA 1
ATOM 2010 C C . TYR A 1 243 ? -14.387 5.038 2.463 1.00 96.56 243 TYR A C 1
ATOM 2012 O O . TYR A 1 243 ? -15.071 5.965 2.896 1.00 96.56 243 TYR A O 1
ATOM 2020 N N . SER A 1 244 ? -14.883 4.153 1.582 1.00 97.25 244 SER A N 1
ATOM 2021 C CA . SER A 1 244 ? -16.251 4.294 1.059 1.00 97.25 244 SER A CA 1
ATOM 2022 C C . SER A 1 244 ? -17.297 3.978 2.117 1.00 97.25 244 SER A C 1
ATOM 2024 O O . SER A 1 244 ? -18.255 4.733 2.247 1.00 97.25 244 SER A O 1
ATOM 2026 N N . GLY A 1 245 ? -17.060 2.961 2.949 1.00 96.75 245 GLY A N 1
ATOM 2027 C CA . GLY A 1 245 ? -17.964 2.611 4.039 1.00 96.75 245 GLY A CA 1
ATOM 2028 C C . GLY A 1 245 ? -18.124 3.744 5.054 1.00 96.75 245 GLY A C 1
ATOM 2029 O O . GLY A 1 245 ? -19.229 3.976 5.529 1.00 96.75 245 GLY A O 1
ATOM 2030 N N . HIS A 1 246 ? -17.068 4.514 5.342 1.00 97.12 246 HIS A N 1
ATOM 2031 C CA . HIS A 1 246 ? -17.188 5.701 6.202 1.00 97.12 246 HIS A CA 1
ATOM 2032 C C . HIS A 1 246 ? -17.905 6.855 5.495 1.00 97.12 246 HIS A C 1
ATOM 2034 O O . HIS A 1 246 ? -18.791 7.474 6.080 1.00 97.12 246 HIS A O 1
ATOM 2040 N N . ASN A 1 247 ? -17.591 7.108 4.221 1.00 97.50 247 ASN A N 1
ATOM 2041 C CA . ASN A 1 247 ? -18.267 8.149 3.444 1.00 97.50 247 ASN A CA 1
ATOM 2042 C C . ASN A 1 247 ? -19.782 7.913 3.338 1.00 97.50 247 ASN A C 1
ATOM 2044 O O . ASN A 1 247 ? -20.557 8.861 3.475 1.00 97.50 247 ASN A O 1
ATOM 2048 N N . ASP A 1 248 ? -20.192 6.659 3.156 1.00 96.94 248 ASP A N 1
ATOM 2049 C CA . ASP A 1 248 ? -21.591 6.267 2.982 1.00 96.94 248 ASP A CA 1
ATOM 2050 C C . ASP A 1 248 ? -22.280 5.886 4.307 1.00 96.94 248 ASP A C 1
ATOM 2052 O O . ASP A 1 248 ? -23.471 5.576 4.305 1.00 96.94 248 ASP A O 1
ATOM 2056 N N . HIS A 1 249 ? -21.563 5.931 5.440 1.00 95.50 249 HIS A N 1
ATOM 2057 C CA . HIS A 1 249 ? -22.047 5.490 6.755 1.00 95.50 249 HIS A CA 1
ATOM 2058 C C . HIS A 1 249 ? -22.611 4.060 6.715 1.00 95.50 249 HIS A C 1
ATOM 2060 O O . HIS A 1 249 ? -23.752 3.804 7.112 1.00 95.50 249 HIS A O 1
ATOM 2066 N N . ASN A 1 250 ? -21.816 3.146 6.163 1.00 96.75 250 ASN A N 1
ATOM 2067 C CA . ASN A 1 250 ? -22.183 1.770 5.881 1.00 96.75 250 ASN A CA 1
ATOM 2068 C C . ASN A 1 250 ? -21.077 0.791 6.306 1.00 96.75 250 ASN A C 1
ATOM 2070 O O . ASN A 1 250 ? -20.260 0.338 5.497 1.00 96.75 250 ASN A O 1
ATOM 2074 N N . TYR A 1 251 ? -21.085 0.394 7.577 1.00 97.56 251 TYR A N 1
ATOM 2075 C CA . TYR A 1 251 ? -20.163 -0.621 8.082 1.00 97.56 251 TYR A CA 1
ATOM 2076 C C . TYR A 1 251 ? -20.401 -2.025 7.510 1.00 97.56 251 TYR A C 1
ATOM 2078 O O . TYR A 1 251 ? -19.469 -2.834 7.537 1.00 97.56 251 TYR A O 1
ATOM 2086 N N . PHE A 1 252 ? -21.570 -2.327 6.921 1.00 97.31 252 PHE A N 1
ATOM 2087 C CA . PHE A 1 252 ? -21.780 -3.619 6.250 1.00 97.31 252 PHE A CA 1
ATOM 2088 C C . PHE A 1 252 ? -20.820 -3.813 5.075 1.00 97.31 252 PHE A C 1
ATOM 2090 O O . PHE A 1 252 ? -20.373 -4.933 4.831 1.00 97.31 252 PHE A O 1
ATOM 2097 N N . GLU A 1 253 ? -20.451 -2.737 4.374 1.00 95.56 253 GLU A N 1
ATOM 2098 C CA . GLU A 1 253 ? -19.459 -2.800 3.301 1.00 95.56 253 GLU A CA 1
ATOM 2099 C C . GLU A 1 253 ? -18.080 -3.238 3.823 1.00 95.56 253 GLU A C 1
ATOM 2101 O O . GLU A 1 253 ? -17.424 -4.115 3.246 1.00 95.56 253 GLU A O 1
ATOM 2106 N N . ILE A 1 254 ? -17.651 -2.645 4.937 1.00 95.38 254 ILE A N 1
ATOM 2107 C CA . ILE A 1 254 ? -16.357 -2.928 5.561 1.00 95.38 254 ILE A CA 1
ATOM 2108 C C . ILE A 1 254 ? -16.341 -4.367 6.085 1.00 95.38 254 ILE A C 1
ATOM 2110 O O . ILE A 1 254 ? -15.426 -5.127 5.763 1.00 95.38 254 ILE A O 1
ATOM 2114 N N . ALA A 1 255 ? -17.376 -4.772 6.826 1.00 95.50 255 ALA A N 1
ATOM 2115 C CA . ALA A 1 255 ? -17.503 -6.126 7.358 1.00 95.50 255 ALA A CA 1
ATOM 2116 C C . ALA A 1 255 ? -17.531 -7.187 6.243 1.00 95.50 255 ALA A C 1
ATOM 2118 O O . ALA A 1 255 ? -16.835 -8.205 6.332 1.00 95.50 255 ALA A O 1
ATOM 2119 N N . HIS A 1 256 ? -18.259 -6.927 5.150 1.00 94.50 256 HIS A N 1
ATOM 2120 C CA . HIS A 1 256 ? -18.282 -7.808 3.983 1.00 94.50 256 HIS A CA 1
ATOM 2121 C C . HIS A 1 256 ? -16.890 -7.968 3.360 1.00 94.50 256 HIS A C 1
ATOM 2123 O O . HIS A 1 256 ? -16.457 -9.097 3.120 1.00 94.50 256 HIS A O 1
ATOM 2129 N N . SER A 1 257 ? -16.178 -6.856 3.148 1.00 93.62 257 SER A N 1
ATOM 2130 C CA . SER A 1 257 ? -14.826 -6.853 2.572 1.00 93.62 257 SER A CA 1
ATOM 2131 C C . SER A 1 257 ? -13.851 -7.659 3.438 1.00 93.62 257 SER A C 1
ATOM 2133 O O . SER A 1 257 ? -13.123 -8.511 2.930 1.00 93.62 257 SER A O 1
ATOM 2135 N N . ILE A 1 258 ? -13.889 -7.463 4.763 1.00 93.06 258 ILE A N 1
ATOM 2136 C CA . ILE A 1 258 ? -13.052 -8.207 5.719 1.00 93.06 258 ILE A CA 1
ATOM 2137 C C . ILE A 1 258 ? -13.336 -9.710 5.638 1.00 93.06 258 ILE A C 1
ATOM 2139 O O . ILE A 1 258 ? -12.408 -10.506 5.484 1.00 93.06 258 ILE A O 1
ATOM 2143 N N . LYS A 1 259 ? -14.612 -10.110 5.726 1.00 91.62 259 LYS A N 1
ATOM 2144 C CA . LYS A 1 259 ? -15.007 -11.524 5.719 1.00 91.62 259 LYS A CA 1
ATOM 2145 C C . LYS A 1 259 ? -14.600 -12.212 4.418 1.00 91.62 259 LYS A C 1
ATOM 2147 O O . LYS A 1 259 ? -13.963 -13.262 4.450 1.00 91.62 259 LYS A O 1
ATOM 2152 N N . ARG A 1 260 ? -14.911 -11.586 3.282 1.00 91.94 260 ARG A N 1
ATOM 2153 C CA . ARG A 1 260 ? -14.585 -12.099 1.950 1.00 91.94 260 ARG A CA 1
ATOM 2154 C C . ARG A 1 260 ? -13.083 -12.330 1.779 1.00 91.94 260 ARG A C 1
ATOM 2156 O O . ARG A 1 260 ? -12.681 -13.399 1.323 1.00 91.94 260 ARG A O 1
ATOM 2163 N N . LEU A 1 261 ? -12.256 -11.355 2.154 1.00 91.88 261 LEU A N 1
ATOM 2164 C CA . LEU A 1 261 ? -10.801 -11.464 2.041 1.00 91.88 261 LEU A CA 1
ATOM 2165 C C . LEU A 1 261 ? -10.230 -12.528 2.980 1.00 91.88 261 LEU A C 1
ATOM 2167 O O . LEU A 1 261 ? -9.350 -13.286 2.576 1.00 91.88 261 LEU A O 1
ATOM 2171 N N . ASN A 1 262 ? -10.746 -12.626 4.208 1.00 87.69 262 ASN A N 1
ATOM 2172 C CA . ASN A 1 262 ? -10.330 -13.662 5.150 1.00 87.69 262 ASN A CA 1
ATOM 2173 C C . ASN A 1 262 ? -10.620 -15.077 4.613 1.00 87.69 262 ASN A C 1
ATOM 2175 O O . ASN A 1 262 ? -9.770 -15.964 4.733 1.00 87.69 262 ASN A O 1
ATOM 2179 N N . ASP A 1 263 ? -11.777 -15.264 3.972 1.00 87.38 263 ASP A N 1
ATOM 2180 C CA . ASP A 1 263 ? -12.175 -16.534 3.362 1.00 87.38 263 ASP A CA 1
ATOM 2181 C C . ASP A 1 263 ? -11.298 -16.878 2.143 1.00 87.38 263 ASP A C 1
ATOM 2183 O O . ASP A 1 263 ? -10.754 -17.983 2.058 1.00 87.38 263 ASP A O 1
ATOM 2187 N N . ILE A 1 264 ? -11.095 -15.924 1.224 1.00 87.75 264 ILE A N 1
ATOM 2188 C CA . ILE A 1 264 ? -10.292 -16.118 0.003 1.00 87.75 264 ILE A CA 1
ATOM 2189 C C . ILE A 1 264 ? -8.825 -16.392 0.343 1.00 87.75 264 ILE A C 1
ATOM 2191 O O . ILE A 1 264 ? -8.238 -17.363 -0.138 1.00 87.75 264 ILE A O 1
ATOM 2195 N N . CYS A 1 265 ? -8.231 -15.575 1.213 1.00 86.81 265 CYS A N 1
ATOM 2196 C CA . CYS A 1 265 ? -6.823 -15.693 1.588 1.00 86.81 265 CYS A CA 1
ATOM 2197 C C . CYS A 1 265 ? -6.570 -16.792 2.631 1.00 86.81 265 CYS A C 1
ATOM 2199 O O . CYS A 1 265 ? -5.420 -17.016 3.015 1.00 86.81 265 CYS A O 1
ATOM 2201 N N . ARG A 1 266 ? -7.621 -17.503 3.072 1.00 85.50 266 ARG A N 1
ATOM 2202 C CA . ARG A 1 266 ? -7.565 -18.621 4.029 1.00 85.50 266 ARG A CA 1
ATOM 2203 C C . ARG A 1 266 ? -6.816 -18.254 5.310 1.00 85.50 266 ARG A C 1
ATOM 2205 O O . ARG A 1 266 ? -5.962 -19.009 5.772 1.00 85.50 266 ARG A O 1
ATOM 2212 N N . GLY A 1 267 ? -7.095 -17.065 5.840 1.00 81.88 267 GLY A N 1
ATOM 2213 C CA . GLY A 1 267 ? -6.423 -16.559 7.033 1.00 81.88 267 GLY A CA 1
ATOM 2214 C C . GLY A 1 267 ? -4.928 -16.270 6.849 1.00 81.88 267 GLY A C 1
ATOM 2215 O O . GLY A 1 267 ? -4.186 -16.372 7.829 1.00 81.88 267 GLY A O 1
ATOM 2216 N N . ARG A 1 268 ? -4.476 -15.886 5.641 1.00 88.88 268 ARG A N 1
ATOM 2217 C CA . ARG A 1 268 ? -3.161 -15.245 5.404 1.00 88.88 268 ARG A CA 1
ATOM 2218 C C . ARG A 1 268 ? -3.240 -13.720 5.472 1.00 88.88 268 ARG A C 1
ATOM 2220 O O . ARG A 1 268 ? -4.184 -13.120 4.956 1.00 88.88 268 ARG A O 1
ATOM 2227 N N . LYS A 1 269 ? -2.242 -13.100 6.114 1.00 91.81 269 LYS A N 1
ATOM 2228 C CA . LYS A 1 269 ? -2.272 -11.678 6.478 1.00 91.81 269 LYS A CA 1
ATOM 2229 C C . LYS A 1 269 ? -1.886 -10.817 5.276 1.00 91.81 269 LYS A C 1
ATOM 2231 O O . LYS A 1 269 ? -0.796 -10.954 4.722 1.00 91.81 269 LYS A O 1
ATOM 2236 N N . LEU A 1 270 ? -2.785 -9.918 4.882 1.00 94.81 270 LEU A N 1
ATOM 2237 C CA . LEU A 1 270 ? -2.573 -8.983 3.776 1.00 94.81 270 LEU A CA 1
ATOM 2238 C C . LEU A 1 270 ? -1.943 -7.670 4.252 1.00 94.81 270 LEU A C 1
ATOM 2240 O O . LEU A 1 270 ? -2.216 -7.221 5.369 1.00 94.81 270 LEU A O 1
ATOM 2244 N N . TYR A 1 271 ? -1.166 -7.032 3.380 1.00 96.94 271 TYR A N 1
ATOM 2245 C CA . TYR A 1 271 ? -0.621 -5.697 3.598 1.00 96.94 271 TYR A CA 1
ATOM 2246 C C . TYR A 1 271 ? -1.739 -4.665 3.440 1.00 96.94 271 TYR A C 1
ATOM 2248 O O . TYR A 1 271 ? -2.224 -4.403 2.338 1.00 96.94 271 TYR A O 1
ATOM 2256 N N . THR A 1 272 ? -2.194 -4.122 4.563 1.00 96.19 272 THR A N 1
ATOM 2257 C CA . THR A 1 272 ? -3.374 -3.258 4.640 1.00 96.19 272 THR A CA 1
ATOM 2258 C C . THR A 1 272 ? -2.943 -1.817 4.856 1.00 96.19 272 THR A C 1
ATOM 2260 O O . THR A 1 272 ? -2.098 -1.547 5.701 1.00 96.19 272 THR A O 1
ATOM 2263 N N . PHE A 1 273 ? -3.517 -0.896 4.089 1.00 97.62 273 PHE A N 1
ATOM 2264 C CA . PHE A 1 273 ? -3.170 0.523 4.091 1.00 97.62 273 PHE A CA 1
ATOM 2265 C C . PHE A 1 273 ? -4.426 1.368 3.838 1.00 97.62 273 PHE A C 1
ATOM 2267 O O . PHE A 1 273 ? -5.439 0.850 3.364 1.00 97.62 273 PHE A O 1
ATOM 2274 N N . LEU A 1 274 ? -4.353 2.658 4.173 1.00 97.81 274 LEU A N 1
ATOM 2275 C CA . LEU A 1 274 ? -5.421 3.643 3.935 1.00 97.81 274 LEU A CA 1
ATOM 2276 C C . LEU A 1 274 ? -5.123 4.569 2.752 1.00 97.81 274 LEU A C 1
ATOM 2278 O O . LEU A 1 274 ? -6.032 5.148 2.165 1.00 97.81 274 LEU A O 1
ATOM 2282 N N . ASP A 1 275 ? -3.845 4.743 2.436 1.00 97.81 275 ASP A N 1
ATOM 2283 C CA . ASP A 1 275 ? -3.326 5.460 1.284 1.00 97.81 275 ASP A CA 1
ATOM 2284 C C . ASP A 1 275 ? -1.867 5.060 1.016 1.00 97.81 275 ASP A C 1
ATOM 2286 O O . ASP A 1 275 ? -1.241 4.340 1.798 1.00 97.81 275 ASP A O 1
ATOM 2290 N N . ASN A 1 276 ? -1.358 5.449 -0.150 1.00 96.94 276 ASN A N 1
ATOM 2291 C CA . ASN A 1 276 ? 0.010 5.202 -0.593 1.00 96.94 276 ASN A CA 1
ATOM 2292 C C . ASN A 1 276 ? 0.395 6.227 -1.679 1.00 96.94 276 ASN A C 1
ATOM 2294 O O . ASN A 1 276 ? -0.301 7.221 -1.885 1.00 96.94 276 ASN A O 1
ATOM 2298 N N . HIS A 1 277 ? 1.497 5.990 -2.389 1.00 95.38 277 HIS A N 1
ATOM 2299 C CA . HIS A 1 277 ? 2.008 6.901 -3.412 1.00 95.38 277 HIS A CA 1
ATOM 2300 C C . HIS A 1 277 ? 1.251 6.875 -4.760 1.00 95.38 277 HIS A C 1
ATOM 2302 O O . HIS A 1 277 ? 1.588 7.683 -5.632 1.00 95.38 277 HIS A O 1
ATOM 2308 N N . ASP A 1 278 ? 0.247 6.003 -4.929 1.00 94.12 278 ASP A N 1
ATOM 2309 C CA . ASP A 1 278 ? -0.527 5.815 -6.172 1.00 94.12 278 ASP A CA 1
ATOM 2310 C C . ASP A 1 278 ? -2.022 6.134 -6.036 1.00 94.12 278 ASP A C 1
ATOM 2312 O O . ASP A 1 278 ? -2.716 6.327 -7.045 1.00 94.12 278 ASP A O 1
ATOM 2316 N N . VAL A 1 279 ? -2.530 6.228 -4.802 1.00 95.06 279 VAL A N 1
ATOM 2317 C CA . VAL A 1 279 ? -3.924 6.578 -4.494 1.00 95.06 279 VAL A CA 1
ATOM 2318 C C . VAL A 1 279 ? -4.011 7.867 -3.688 1.00 95.06 279 VAL A C 1
ATOM 2320 O O . VAL A 1 279 ? -3.102 8.215 -2.943 1.00 95.06 279 VAL A O 1
ATOM 2323 N N . GLU A 1 280 ? -5.135 8.574 -3.813 1.00 95.75 280 GLU A N 1
ATOM 2324 C CA . GLU A 1 280 ? -5.371 9.796 -3.035 1.00 95.75 280 GLU A CA 1
ATOM 2325 C C . GLU A 1 280 ? -5.219 9.564 -1.532 1.00 95.75 280 GLU A C 1
ATOM 2327 O O . GLU A 1 280 ? -5.626 8.512 -1.023 1.00 95.75 280 GLU A O 1
ATOM 2332 N N . ARG A 1 281 ? -4.691 10.581 -0.843 1.00 97.75 281 ARG A N 1
ATOM 2333 C CA . ARG A 1 281 ? -4.503 10.579 0.608 1.00 97.75 281 ARG A CA 1
ATOM 2334 C C . ARG A 1 281 ? -5.827 10.310 1.314 1.00 97.75 281 ARG A C 1
ATOM 2336 O O . ARG A 1 281 ? -6.856 10.879 0.933 1.00 97.75 281 ARG A O 1
ATOM 2343 N N . ILE A 1 282 ? -5.809 9.516 2.382 1.00 97.88 282 ILE A N 1
ATOM 2344 C CA . ILE A 1 282 ? -7.024 9.129 3.111 1.00 97.88 282 ILE A CA 1
ATOM 2345 C C . ILE A 1 282 ? -7.768 10.351 3.644 1.00 97.88 282 ILE A C 1
ATOM 2347 O O . ILE A 1 282 ? -8.993 10.423 3.541 1.00 97.88 282 ILE A O 1
ATOM 2351 N N . ALA A 1 283 ? -7.027 11.361 4.113 1.00 97.44 283 ALA A N 1
ATOM 2352 C CA . ALA A 1 283 ? -7.608 12.621 4.541 1.00 97.44 283 ALA A CA 1
ATOM 2353 C C . ALA A 1 283 ? -8.430 13.247 3.416 1.00 97.44 283 ALA A C 1
ATOM 2355 O O . ALA A 1 283 ? -9.566 13.628 3.659 1.00 97.44 283 ALA A O 1
ATOM 2356 N N . SER A 1 284 ? -7.931 13.296 2.181 1.00 97.00 284 SER A N 1
ATOM 2357 C CA . SER A 1 284 ? -8.673 13.863 1.046 1.00 97.00 284 SER A CA 1
ATOM 2358 C C . SER A 1 284 ? -9.829 12.997 0.546 1.00 97.00 284 SER A C 1
ATOM 2360 O O . SER A 1 284 ? -10.755 13.548 -0.048 1.00 97.00 284 SER A O 1
ATOM 2362 N N . LYS A 1 285 ? -9.786 11.679 0.775 1.00 96.44 285 LYS A N 1
ATOM 2363 C CA . LYS A 1 285 ? -10.855 10.748 0.383 1.00 96.44 285 LYS A CA 1
ATOM 2364 C C . LYS A 1 285 ? -12.071 10.790 1.298 1.00 96.44 285 LYS A C 1
ATOM 2366 O O . LYS A 1 285 ? -13.178 10.514 0.836 1.00 96.44 285 LYS A O 1
ATOM 2371 N N . LEU A 1 286 ? -11.869 11.077 2.582 1.00 97.56 286 LEU A N 1
ATOM 2372 C CA . LEU A 1 286 ? -12.952 11.131 3.555 1.00 97.56 286 LEU A CA 1
ATOM 2373 C C . LEU A 1 286 ? -13.732 12.444 3.443 1.00 97.56 286 LEU A C 1
ATOM 2375 O O . LEU A 1 286 ? -13.161 13.535 3.512 1.00 97.56 286 LEU A O 1
ATOM 2379 N N . ASN A 1 287 ? -15.054 12.324 3.331 1.00 96.69 287 ASN A N 1
ATOM 2380 C CA . ASN A 1 287 ? -15.981 13.455 3.330 1.00 96.69 287 ASN A CA 1
ATOM 2381 C C . ASN A 1 287 ? -16.065 14.110 4.717 1.00 96.69 287 ASN A C 1
ATOM 2383 O O . ASN A 1 287 ? -16.180 15.330 4.817 1.00 96.69 287 ASN A O 1
ATOM 2387 N N . ASN A 1 288 ? -15.971 13.304 5.781 1.00 96.25 288 ASN A N 1
ATOM 2388 C CA . ASN A 1 288 ? -15.936 13.761 7.164 1.00 96.25 288 ASN A CA 1
ATOM 2389 C C . ASN A 1 288 ? -14.558 13.478 7.783 1.00 96.25 288 ASN A C 1
ATOM 2391 O O . ASN A 1 288 ? -14.172 12.328 7.985 1.00 96.25 288 ASN A O 1
ATOM 2395 N N . LYS A 1 289 ? -13.808 14.532 8.127 1.00 95.44 289 LYS A N 1
ATOM 2396 C CA . LYS A 1 289 ? -12.474 14.393 8.741 1.00 95.44 289 LYS A CA 1
ATOM 2397 C C . LYS A 1 289 ? -12.526 13.773 10.137 1.00 95.44 289 LYS A C 1
ATOM 2399 O O . LYS A 1 289 ? -11.536 13.183 10.560 1.00 95.44 289 LYS A O 1
ATOM 2404 N N . ALA A 1 290 ? -13.666 13.851 10.827 1.00 95.62 290 ALA A N 1
ATOM 2405 C CA . ALA A 1 290 ? -13.860 13.187 12.113 1.00 95.62 290 ALA A CA 1
ATOM 2406 C C . ALA A 1 290 ? -13.794 11.653 12.000 1.00 95.62 290 ALA A C 1
ATOM 2408 O O . ALA A 1 290 ? -13.596 10.976 13.001 1.00 95.62 290 ALA A O 1
ATOM 2409 N N . HIS A 1 291 ? -13.886 11.091 10.788 1.00 97.62 291 HIS A N 1
ATOM 2410 C CA . HIS A 1 291 ? -13.718 9.655 10.554 1.00 97.62 291 HIS A CA 1
ATOM 2411 C C . HIS A 1 291 ? -12.254 9.212 10.442 1.00 97.62 291 HIS A C 1
ATOM 2413 O O . HIS A 1 291 ? -12.000 8.009 10.461 1.00 97.62 291 HIS A O 1
ATOM 2419 N N . LEU A 1 292 ? -11.281 10.134 10.369 1.00 98.00 292 LEU A N 1
ATOM 2420 C CA . LEU A 1 292 ? -9.854 9.785 10.295 1.00 98.00 292 LEU A CA 1
ATOM 2421 C C . LEU A 1 292 ? -9.393 8.905 11.475 1.00 98.00 292 LEU A C 1
ATOM 2423 O O . LEU A 1 292 ? -8.760 7.878 11.227 1.00 98.00 292 LEU A O 1
ATOM 2427 N N . PRO A 1 293 ? -9.736 9.214 12.742 1.00 97.50 293 PRO A N 1
ATOM 2428 C CA . PRO A 1 293 ? -9.464 8.312 13.857 1.00 97.50 293 PRO A CA 1
ATOM 2429 C C . PRO A 1 293 ? -10.090 6.922 13.692 1.00 97.50 293 PRO A C 1
ATOM 2431 O O . PRO A 1 293 ? -9.431 5.927 13.981 1.00 97.50 293 PRO A O 1
ATOM 2434 N N . LEU A 1 294 ? -11.328 6.831 13.190 1.00 98.06 294 LEU A N 1
ATOM 2435 C CA . LEU A 1 294 ? -12.059 5.563 13.057 1.00 98.06 294 LEU A CA 1
ATOM 2436 C C . LEU A 1 294 ? -11.403 4.628 12.033 1.00 98.06 294 LEU A C 1
ATOM 2438 O O . LEU A 1 294 ? -11.163 3.454 12.328 1.00 98.06 294 LEU A O 1
ATOM 2442 N N . VAL A 1 295 ? -11.046 5.145 10.850 1.00 97.75 295 VAL A N 1
ATOM 2443 C CA . VAL A 1 295 ? -10.345 4.346 9.829 1.00 97.75 295 VAL A CA 1
ATOM 2444 C C . VAL A 1 295 ? -8.949 3.929 10.293 1.00 97.75 295 VAL A C 1
ATOM 2446 O O . VAL A 1 295 ? -8.526 2.807 10.012 1.00 97.75 295 VAL A O 1
ATOM 2449 N N . THR A 1 296 ? -8.257 4.776 11.060 1.00 98.12 296 THR A N 1
ATOM 2450 C CA . THR A 1 296 ? -6.948 4.455 11.646 1.00 98.12 296 THR A CA 1
ATOM 2451 C C . THR A 1 296 ? -7.069 3.377 12.726 1.00 98.12 296 THR A C 1
ATOM 2453 O O . THR A 1 296 ? -6.280 2.433 12.738 1.00 98.12 296 THR A O 1
ATOM 2456 N N . MET A 1 297 ? -8.092 3.429 13.588 1.00 98.12 297 MET A N 1
ATOM 2457 C CA . MET A 1 297 ? -8.375 2.349 14.543 1.00 98.12 297 MET A CA 1
ATOM 2458 C C . MET A 1 297 ? -8.620 1.024 13.819 1.00 98.12 297 MET A C 1
ATOM 2460 O O . MET A 1 297 ? -8.057 -0.004 14.209 1.00 98.12 297 MET A O 1
ATOM 2464 N N . LEU A 1 298 ? -9.407 1.032 12.739 1.00 97.81 298 LEU A N 1
ATOM 2465 C CA . LEU A 1 298 ? -9.626 -0.167 11.931 1.00 97.81 298 LEU A CA 1
ATOM 2466 C C . LEU A 1 298 ? -8.323 -0.689 11.337 1.00 97.81 298 LEU A C 1
ATOM 2468 O O . LEU A 1 298 ? -8.036 -1.864 11.534 1.00 97.81 298 LEU A O 1
ATOM 2472 N N . LEU A 1 299 ? -7.509 0.159 10.701 1.00 97.56 299 LEU A N 1
ATOM 2473 C CA . LEU A 1 299 ? -6.231 -0.234 10.094 1.00 97.56 299 LEU A CA 1
ATOM 2474 C C . LEU A 1 299 ? -5.380 -1.106 11.034 1.00 97.56 299 LEU A C 1
ATOM 2476 O O . LEU A 1 299 ? -4.889 -2.155 10.622 1.00 97.56 299 LEU A O 1
ATOM 2480 N N . TYR A 1 300 ? -5.240 -0.709 12.301 1.00 97.00 300 TYR A N 1
ATOM 2481 C CA . TYR A 1 300 ? -4.406 -1.425 13.273 1.00 97.00 300 TYR A CA 1
ATOM 2482 C C . TYR A 1 300 ? -5.086 -2.659 13.889 1.00 97.00 300 TYR A C 1
ATOM 2484 O O . TYR A 1 300 ? -4.403 -3.621 14.269 1.00 97.00 300 TYR A O 1
ATOM 2492 N N . THR A 1 301 ? -6.416 -2.642 14.017 1.00 95.75 301 THR A N 1
ATOM 2493 C CA . THR A 1 301 ? -7.163 -3.635 14.811 1.00 95.75 301 THR A CA 1
ATOM 2494 C C . THR A 1 301 ? -7.789 -4.749 13.976 1.00 95.75 301 THR A C 1
ATOM 2496 O O . THR A 1 301 ? -7.937 -5.878 14.465 1.00 95.75 301 THR A O 1
ATOM 2499 N N . ILE A 1 302 ? -8.085 -4.489 12.701 1.00 91.69 302 ILE A N 1
ATOM 2500 C CA . ILE A 1 302 ? -8.533 -5.523 11.769 1.00 91.69 302 ILE A CA 1
ATOM 2501 C C . ILE A 1 302 ? -7.419 -6.533 11.481 1.00 91.69 302 ILE A C 1
ATOM 2503 O O . ILE A 1 302 ? -6.245 -6.369 11.826 1.00 91.69 302 ILE A O 1
ATOM 2507 N N . TYR A 1 303 ? -7.827 -7.644 10.885 1.00 83.44 303 TYR A N 1
ATOM 2508 C CA . TYR A 1 303 ? -6.925 -8.701 10.474 1.00 83.44 303 TYR A CA 1
ATOM 2509 C C . TYR A 1 303 ? -6.021 -8.232 9.315 1.00 83.44 303 TYR A C 1
ATOM 2511 O O . TYR A 1 303 ? -6.525 -7.807 8.279 1.00 83.44 303 TYR A O 1
ATOM 2519 N N . GLY A 1 304 ? -4.697 -8.325 9.480 1.00 90.50 304 GLY A N 1
ATOM 2520 C CA . GLY A 1 304 ? -3.718 -7.925 8.462 1.00 90.50 304 GLY A CA 1
ATOM 2521 C C . GLY A 1 304 ? -2.421 -7.356 9.043 1.00 90.50 304 GLY A C 1
ATOM 2522 O O . GLY A 1 304 ? -2.231 -7.327 10.263 1.00 90.50 304 GLY A O 1
ATOM 2523 N N . ILE A 1 305 ? -1.544 -6.915 8.139 1.00 95.44 305 ILE A N 1
ATOM 2524 C CA . ILE A 1 305 ? -0.281 -6.223 8.417 1.00 95.44 305 ILE A CA 1
ATOM 2525 C C . ILE A 1 305 ? -0.503 -4.733 8.099 1.00 95.44 305 ILE A C 1
ATOM 2527 O O . ILE A 1 305 ? -0.577 -4.389 6.916 1.00 95.44 305 ILE A O 1
ATOM 2531 N N . PRO A 1 306 ? -0.688 -3.859 9.105 1.00 97.06 306 PRO A N 1
ATOM 2532 C CA . PRO A 1 306 ? -0.989 -2.448 8.880 1.00 97.06 306 PRO A CA 1
ATOM 2533 C C . PRO A 1 306 ? 0.209 -1.683 8.319 1.00 97.06 306 PRO A C 1
ATOM 2535 O O . PRO A 1 306 ? 1.346 -1.909 8.734 1.00 97.06 306 PRO A O 1
ATOM 2538 N N . SER A 1 307 ? -0.069 -0.721 7.442 1.00 98.00 307 SER A N 1
ATOM 2539 C CA . SER A 1 307 ? 0.894 0.266 6.974 1.00 98.00 307 SER A CA 1
ATOM 2540 C C . SER A 1 307 ? 0.321 1.672 6.964 1.00 98.00 307 SER A C 1
ATOM 2542 O O . SER A 1 307 ? -0.774 1.902 6.450 1.00 98.00 307 SER A O 1
ATOM 2544 N N . VAL A 1 308 ? 1.121 2.615 7.454 1.00 98.69 308 VAL A N 1
ATOM 2545 C CA . VAL A 1 308 ? 0.860 4.056 7.377 1.00 98.69 308 VAL A CA 1
ATOM 2546 C C . VAL A 1 308 ? 1.813 4.665 6.354 1.00 98.69 308 VAL A C 1
ATOM 2548 O O . VAL A 1 308 ? 2.999 4.340 6.350 1.00 98.69 308 VAL A O 1
ATOM 2551 N N . TYR A 1 309 ? 1.297 5.492 5.449 1.00 98.69 309 TYR A N 1
ATOM 2552 C CA . TYR A 1 309 ? 2.098 6.210 4.461 1.00 98.69 309 TYR A CA 1
ATOM 2553 C C . TYR A 1 309 ? 2.563 7.549 5.036 1.00 98.69 309 TYR A C 1
ATOM 2555 O O . TYR A 1 309 ? 1.785 8.227 5.702 1.00 98.69 309 TYR A O 1
ATOM 2563 N N . TYR A 1 310 ? 3.819 7.924 4.790 1.00 98.44 310 TYR A N 1
ATOM 2564 C CA . TYR A 1 310 ? 4.448 9.060 5.462 1.00 98.44 310 TYR A CA 1
ATOM 2565 C C . TYR A 1 310 ? 3.629 10.350 5.327 1.00 98.44 310 TYR A C 1
ATOM 2567 O O . TYR A 1 310 ? 3.239 10.749 4.223 1.00 98.44 310 TYR A O 1
ATOM 2575 N N . GLY A 1 311 ? 3.344 10.995 6.454 1.00 97.94 311 GLY A N 1
ATOM 2576 C CA . GLY A 1 311 ? 2.505 12.181 6.568 1.00 97.94 311 GLY A CA 1
ATOM 2577 C C . GLY A 1 311 ? 1.008 11.916 6.770 1.00 97.94 311 GLY A C 1
ATOM 2578 O O . GLY A 1 311 ? 0.264 12.834 7.127 1.00 97.94 311 GLY A O 1
ATOM 2579 N N . SER A 1 312 ? 0.531 10.682 6.593 1.00 98.06 312 SER A N 1
ATOM 2580 C CA . SER A 1 312 ? -0.865 10.327 6.890 1.00 98.06 312 SER A CA 1
ATOM 2581 C C . SER A 1 312 ? -1.141 10.339 8.401 1.00 98.06 312 SER A C 1
ATOM 2583 O O . SER A 1 312 ? -2.249 10.670 8.818 1.00 98.06 312 SER A O 1
ATOM 2585 N N . GLU A 1 313 ? -0.124 10.097 9.231 1.00 98.00 313 GLU A N 1
ATOM 2586 C CA . GLU A 1 313 ? -0.142 10.282 10.688 1.00 98.00 313 GLU A CA 1
ATOM 2587 C C . GLU A 1 313 ? -0.354 11.739 11.121 1.00 98.00 313 GLU A C 1
ATOM 2589 O O . GLU A 1 313 ? -0.830 11.973 12.231 1.00 98.00 313 GLU A O 1
ATOM 2594 N N . PHE A 1 314 ? -0.060 12.714 10.256 1.00 97.81 314 PHE A N 1
ATOM 2595 C CA . PHE A 1 314 ? -0.378 14.128 10.482 1.00 97.81 314 PHE A CA 1
ATOM 2596 C C . PHE A 1 314 ? -1.745 14.529 9.912 1.00 97.81 314 PHE A C 1
ATOM 2598 O O . PHE A 1 314 ? -2.215 15.638 10.166 1.00 97.81 314 PHE A O 1
ATOM 2605 N N . GLY A 1 315 ? -2.401 13.641 9.156 1.00 96.69 315 GLY A N 1
ATOM 2606 C CA . GLY A 1 315 ? -3.644 13.932 8.443 1.00 96.69 315 GLY A CA 1
ATOM 2607 C C . GLY A 1 315 ? -3.440 14.708 7.139 1.00 96.69 315 GLY A C 1
ATOM 2608 O O . GLY A 1 315 ? -4.327 15.468 6.749 1.00 96.69 315 GLY A O 1
ATOM 2609 N N . LEU A 1 316 ? -2.289 14.545 6.472 1.00 97.06 316 LEU A N 1
ATOM 2610 C CA . LEU A 1 316 ? -1.999 15.256 5.227 1.00 97.06 316 LEU A CA 1
ATOM 2611 C C . LEU A 1 316 ? -2.997 14.948 4.112 1.00 97.06 316 LEU A C 1
ATOM 2613 O O . LEU A 1 316 ? -3.344 13.802 3.830 1.00 97.06 316 LEU A O 1
ATOM 2617 N N . GLU A 1 317 ? -3.396 16.010 3.423 1.00 96.94 317 GLU A N 1
ATOM 2618 C CA . GLU A 1 317 ? -4.240 15.956 2.240 1.00 96.94 317 GLU A CA 1
ATOM 2619 C C . GLU A 1 317 ? -3.408 15.879 0.954 1.00 96.94 317 GLU A C 1
ATOM 2621 O O . GLU A 1 317 ? -2.276 16.350 0.884 1.00 96.94 317 GLU A O 1
ATOM 2626 N N . GLY A 1 318 ? -3.987 15.285 -0.086 1.00 95.19 318 GLY A N 1
ATOM 2627 C CA . GLY A 1 318 ? -3.353 15.104 -1.385 1.00 95.19 318 GLY A CA 1
ATOM 2628 C C . GLY A 1 318 ? -4.293 14.382 -2.341 1.00 95.19 318 GLY A C 1
ATOM 2629 O O . GLY A 1 318 ? -4.780 13.288 -2.048 1.00 95.19 318 GLY A O 1
ATOM 2630 N N . LYS A 1 319 ? -4.556 15.005 -3.492 1.00 93.75 319 LYS A N 1
ATOM 2631 C CA . LYS A 1 319 ? -5.432 14.470 -4.540 1.00 93.75 319 LYS A CA 1
ATOM 2632 C C . LYS A 1 319 ? -4.632 14.058 -5.758 1.00 93.75 319 LYS A C 1
ATOM 2634 O O . LYS A 1 319 ? -3.633 14.695 -6.096 1.00 93.75 319 LYS A O 1
ATOM 2639 N N . LYS A 1 320 ? -5.109 13.016 -6.430 1.00 90.00 320 LYS A N 1
ATOM 2640 C CA . LYS A 1 320 ? -4.520 12.535 -7.673 1.00 90.00 320 LYS A CA 1
ATOM 2641 C C . LYS A 1 320 ? -4.941 13.481 -8.788 1.00 90.00 320 LYS A C 1
ATOM 2643 O O . LYS A 1 320 ? -6.129 13.710 -9.009 1.00 90.00 320 LYS A O 1
ATOM 2648 N N . GLU A 1 321 ? -3.971 14.056 -9.483 1.00 87.44 321 GLU A N 1
ATOM 2649 C CA . GLU A 1 321 ? -4.240 14.933 -10.615 1.00 87.44 321 GLU A CA 1
ATOM 2650 C C . GLU A 1 321 ? -4.142 14.154 -11.923 1.00 87.44 321 GLU A C 1
ATOM 2652 O O . GLU A 1 321 ? -3.474 13.123 -12.032 1.00 87.44 321 GLU A O 1
ATOM 2657 N N . ARG A 1 322 ? -4.818 14.647 -12.964 1.00 75.56 322 ARG A N 1
ATOM 2658 C CA . ARG A 1 322 ? -4.787 13.994 -14.272 1.00 75.56 322 ARG A CA 1
ATOM 2659 C C . ARG A 1 322 ? -3.357 14.002 -14.822 1.00 75.56 322 ARG A C 1
ATOM 2661 O O . ARG A 1 322 ? -2.871 15.036 -15.266 1.00 75.56 322 ARG A O 1
ATOM 2668 N N . GLY A 1 323 ? -2.724 12.830 -14.831 1.00 71.44 323 GLY A N 1
ATOM 2669 C CA . GLY A 1 323 ? -1.352 12.645 -15.310 1.00 71.44 323 GLY A CA 1
ATOM 2670 C C . GLY A 1 323 ? -0.264 12.998 -14.291 1.00 71.44 323 GLY A C 1
ATOM 2671 O O . GLY A 1 323 ? 0.885 13.154 -14.694 1.00 71.44 323 GLY A O 1
ATOM 2672 N N . SER A 1 324 ? -0.597 13.150 -13.003 1.00 81.50 324 SER A N 1
ATOM 2673 C CA . SER A 1 324 ? 0.381 13.475 -11.961 1.00 81.50 324 SER A CA 1
ATOM 2674 C C . SER A 1 324 ? -0.015 12.918 -10.593 1.00 81.50 324 SER A C 1
ATOM 2676 O O . SER A 1 324 ? -1.058 13.270 -10.040 1.00 81.50 324 SER A O 1
ATOM 2678 N N . ASP A 1 325 ? 0.902 12.144 -10.014 1.00 88.62 325 ASP A N 1
ATOM 2679 C CA . ASP A 1 325 ? 0.827 11.636 -8.639 1.00 88.62 325 ASP A CA 1
ATOM 2680 C C . ASP A 1 325 ? 1.698 12.458 -7.670 1.00 88.62 325 ASP A C 1
ATOM 2682 O O . ASP A 1 325 ? 1.867 12.101 -6.506 1.00 88.62 325 ASP A O 1
ATOM 2686 N N . TRP A 1 326 ? 2.246 13.598 -8.116 1.00 87.00 326 TRP A N 1
ATOM 2687 C CA . TRP A 1 326 ? 3.184 14.405 -7.323 1.00 87.00 326 TRP A CA 1
ATOM 2688 C C . TRP A 1 326 ? 2.580 14.943 -6.025 1.00 87.00 326 TRP A C 1
ATOM 2690 O O . TRP A 1 326 ? 3.260 14.980 -5.006 1.00 87.00 326 TRP A O 1
ATOM 2700 N N . ASN A 1 327 ? 1.292 15.289 -6.031 1.00 91.38 327 ASN A N 1
ATOM 2701 C CA . ASN A 1 327 ? 0.595 15.759 -4.831 1.00 91.38 327 ASN A CA 1
ATOM 2702 C C . ASN A 1 327 ? 0.431 14.663 -3.765 1.00 91.38 327 ASN A C 1
ATOM 2704 O O . ASN A 1 327 ? 0.112 14.963 -2.619 1.00 91.38 327 ASN A O 1
ATOM 2708 N N . LEU A 1 328 ? 0.644 13.395 -4.126 1.00 95.44 328 LEU A N 1
ATOM 2709 C CA . LEU A 1 328 ? 0.656 12.271 -3.189 1.00 95.44 328 LEU A CA 1
ATOM 2710 C C . LEU A 1 328 ? 2.040 12.093 -2.545 1.00 95.44 328 LEU A C 1
ATOM 2712 O O . LEU A 1 328 ? 2.171 11.415 -1.526 1.00 95.44 328 LEU A O 1
ATOM 2716 N N . ARG A 1 329 ? 3.076 12.716 -3.116 1.00 95.38 329 ARG A N 1
ATOM 2717 C CA . ARG A 1 329 ? 4.497 12.506 -2.806 1.00 95.38 329 ARG A CA 1
ATOM 2718 C C . ARG A 1 329 ? 5.175 13.825 -2.376 1.00 95.38 329 ARG A C 1
ATOM 2720 O O . ARG A 1 329 ? 6.175 14.208 -2.983 1.00 95.38 329 ARG A O 1
ATOM 2727 N N . PRO A 1 330 ? 4.623 14.565 -1.391 1.00 95.81 330 PRO A N 1
ATOM 2728 C CA . PRO A 1 330 ? 5.170 15.852 -0.977 1.00 95.81 330 PRO A CA 1
ATOM 2729 C C . PRO A 1 330 ? 6.535 15.701 -0.297 1.00 95.81 330 PRO A C 1
ATOM 2731 O O . PRO A 1 330 ? 6.814 14.677 0.334 1.00 95.81 330 PRO A O 1
ATOM 2734 N N . SER A 1 331 ? 7.337 16.764 -0.374 1.00 97.44 331 SER A N 1
ATOM 2735 C CA . SER A 1 331 ? 8.494 16.960 0.503 1.00 97.44 331 SER A CA 1
ATOM 2736 C C . SER A 1 331 ? 8.009 17.392 1.871 1.00 97.44 331 SER A C 1
ATOM 2738 O O . SER A 1 331 ? 7.199 18.313 1.952 1.00 97.44 331 SER A O 1
ATOM 2740 N N . LEU A 1 332 ? 8.515 16.749 2.920 1.00 97.62 332 LEU A N 1
ATOM 2741 C CA . LEU A 1 332 ? 8.164 17.056 4.305 1.00 97.62 332 LEU A CA 1
ATOM 2742 C C . LEU A 1 332 ? 9.427 17.177 5.148 1.00 97.62 332 LEU A C 1
ATOM 2744 O O . LEU A 1 332 ? 10.368 16.402 4.962 1.00 97.62 332 LEU A O 1
ATOM 2748 N N . ASP A 1 333 ? 9.421 18.096 6.106 1.00 96.38 333 ASP A N 1
ATOM 2749 C CA . ASP A 1 333 ? 10.451 18.225 7.130 1.00 96.38 333 ASP A CA 1
ATOM 2750 C C . ASP A 1 333 ? 9.819 18.021 8.509 1.00 96.38 333 ASP A C 1
ATOM 2752 O O . ASP A 1 333 ? 8.786 18.605 8.824 1.00 96.38 333 ASP A O 1
ATOM 2756 N N . LEU A 1 334 ? 10.430 17.173 9.343 1.00 96.19 334 LEU A N 1
ATOM 2757 C CA . LEU A 1 334 ? 9.884 16.835 10.666 1.00 96.19 334 LEU A CA 1
ATOM 2758 C C . LEU A 1 334 ? 9.755 18.056 11.586 1.00 96.19 334 LEU A C 1
ATOM 2760 O O . LEU A 1 334 ? 8.907 18.058 12.471 1.00 96.19 334 LEU A O 1
ATOM 2764 N N . SER A 1 335 ? 10.551 19.105 11.357 1.00 95.25 335 SER A N 1
ATOM 2765 C CA . SER A 1 335 ? 10.450 20.368 12.095 1.00 95.25 335 SER A CA 1
ATOM 2766 C C . SER A 1 335 ? 9.089 21.046 11.943 1.00 95.25 335 SER A C 1
ATOM 2768 O O . SER A 1 335 ? 8.662 21.740 12.856 1.00 95.25 335 SER A O 1
ATOM 2770 N N . ASP A 1 336 ? 8.383 20.824 10.830 1.00 95.62 336 ASP A N 1
ATOM 2771 C CA . ASP A 1 336 ? 7.034 21.369 10.623 1.00 95.62 336 ASP A CA 1
ATOM 2772 C C . ASP A 1 336 ? 5.980 20.662 11.503 1.00 95.62 336 ASP A C 1
ATOM 2774 O O . ASP A 1 336 ? 4.828 21.096 11.575 1.00 95.62 336 ASP A O 1
ATOM 2778 N N . TYR A 1 337 ? 6.375 19.577 12.181 1.00 95.69 337 TYR A N 1
ATOM 2779 C CA . TYR A 1 337 ? 5.526 18.688 12.973 1.00 95.69 337 TYR A CA 1
ATOM 2780 C C . TYR A 1 337 ? 6.116 18.390 14.361 1.00 95.69 337 TYR A C 1
ATOM 2782 O O . TYR A 1 337 ? 5.768 17.376 14.965 1.00 95.69 337 TYR A O 1
ATOM 2790 N N . GLU A 1 338 ? 6.994 19.252 14.886 1.00 90.94 338 GLU A N 1
ATOM 2791 C CA . GLU A 1 338 ? 7.706 19.015 16.155 1.00 90.94 338 GLU A CA 1
ATOM 2792 C C . GLU A 1 338 ? 6.767 18.759 17.349 1.00 90.94 338 GLU A C 1
ATOM 2794 O O . GLU A 1 338 ? 7.046 17.900 18.186 1.00 90.94 338 GLU A O 1
ATOM 2799 N N . ASP A 1 339 ? 5.609 19.426 17.365 1.00 91.62 339 ASP A N 1
ATOM 2800 C CA . ASP A 1 339 ? 4.585 19.294 18.406 1.00 91.62 339 ASP A CA 1
ATOM 2801 C C . ASP A 1 339 ? 3.527 18.215 18.091 1.00 91.62 339 ASP A C 1
ATOM 2803 O O . ASP A 1 339 ? 2.540 18.062 18.815 1.00 91.62 339 ASP A O 1
ATOM 2807 N N . ALA A 1 340 ? 3.659 17.458 16.993 1.00 91.75 340 ALA A N 1
ATOM 2808 C CA . ALA A 1 340 ? 2.607 16.540 16.547 1.00 91.75 340 ALA A CA 1
ATOM 2809 C C . ALA A 1 340 ? 2.332 15.415 17.558 1.00 91.75 340 ALA A C 1
ATOM 2811 O O . ALA A 1 340 ? 1.180 15.032 17.762 1.00 91.75 340 ALA A O 1
ATOM 2812 N N . LEU A 1 341 ? 3.358 14.930 18.259 1.00 88.38 341 LEU A N 1
ATOM 2813 C CA . LEU A 1 341 ? 3.200 13.943 19.332 1.00 88.38 341 LEU A CA 1
ATOM 2814 C C . LEU A 1 341 ? 2.420 14.494 20.540 1.00 88.38 341 LEU A C 1
ATOM 2816 O O . LEU A 1 341 ? 1.827 13.723 21.294 1.00 88.38 341 LEU A O 1
ATOM 2820 N N . GLN A 1 342 ? 2.397 15.812 20.724 1.00 87.19 342 GLN A N 1
ATOM 2821 C CA . GLN A 1 342 ? 1.791 16.509 21.854 1.00 87.19 342 GLN A CA 1
ATOM 2822 C C . GLN A 1 342 ? 0.438 17.125 21.504 1.00 87.19 342 GLN A C 1
ATOM 2824 O O . GLN A 1 342 ? -0.415 17.210 22.382 1.00 87.19 342 GLN A O 1
ATOM 2829 N N . GLU A 1 343 ? 0.185 17.463 20.241 1.00 89.81 343 GLU A N 1
ATOM 2830 C CA . GLU A 1 343 ? -1.002 18.226 19.834 1.00 89.81 343 GLU A CA 1
ATOM 2831 C C . GLU A 1 343 ? -1.841 17.521 18.754 1.00 89.81 343 GLU A C 1
ATOM 2833 O O . GLU A 1 343 ? -3.066 17.659 18.736 1.00 89.81 343 GLU A O 1
ATOM 2838 N N . ASN A 1 344 ? -1.240 16.703 17.879 1.00 94.12 344 ASN A N 1
ATOM 2839 C CA . ASN A 1 344 ? -1.972 16.060 16.786 1.00 94.12 344 ASN A CA 1
ATOM 2840 C C . ASN A 1 344 ? -2.651 14.755 17.243 1.00 94.12 344 ASN A C 1
ATOM 2842 O O . ASN A 1 344 ? -2.011 13.772 17.623 1.00 94.12 344 ASN A O 1
ATOM 2846 N N . VAL A 1 345 ? -3.985 14.734 17.168 1.00 92.25 345 VAL A N 1
ATOM 2847 C CA . VAL A 1 345 ? -4.816 13.599 17.603 1.00 92.25 345 VAL A CA 1
ATOM 2848 C C . VAL A 1 345 ? -4.493 12.309 16.843 1.00 92.25 345 VAL A C 1
ATOM 2850 O O . VAL A 1 345 ? -4.495 11.243 17.461 1.00 92.25 345 VAL A O 1
ATOM 2853 N N . LEU A 1 346 ? -4.209 12.384 15.537 1.00 95.94 346 LEU A N 1
ATOM 2854 C CA . LEU A 1 346 ? -3.893 11.214 14.711 1.00 95.94 346 LEU A CA 1
ATOM 2855 C C . LEU A 1 346 ? -2.491 10.687 14.986 1.00 95.94 346 LEU A C 1
ATOM 2857 O O . LEU A 1 346 ? -2.321 9.479 15.108 1.00 95.94 346 LEU A O 1
ATOM 2861 N N . THR A 1 347 ? -1.508 11.567 15.156 1.00 97.06 347 THR A N 1
ATOM 2862 C CA . THR A 1 347 ? -0.129 11.159 15.449 1.00 97.06 347 THR A CA 1
ATOM 2863 C C . THR A 1 347 ? -0.061 10.413 16.780 1.00 97.06 347 THR A C 1
ATOM 2865 O O . THR A 1 347 ? 0.474 9.305 16.865 1.00 97.06 347 THR A O 1
ATOM 2868 N N . LYS A 1 348 ? -0.716 10.960 17.809 1.00 95.44 348 LYS A N 1
ATOM 2869 C CA . LYS A 1 348 ? -0.886 10.291 19.100 1.00 95.44 348 LYS A CA 1
ATOM 2870 C C . LYS A 1 348 ? -1.638 8.961 18.991 1.00 95.44 348 LYS A C 1
ATOM 2872 O O . LYS A 1 348 ? -1.251 7.986 19.633 1.00 95.44 348 LYS A O 1
ATOM 2877 N N . LEU A 1 349 ? -2.690 8.909 18.169 1.00 96.31 349 LEU A N 1
ATOM 2878 C CA . LEU A 1 349 ? -3.457 7.685 17.939 1.00 96.31 349 LEU A CA 1
ATOM 2879 C C . LEU A 1 349 ? -2.592 6.600 17.292 1.00 96.31 349 LEU A C 1
ATOM 2881 O O . LEU A 1 349 ? -2.604 5.468 17.764 1.00 96.31 349 LEU A O 1
ATOM 2885 N N . CYS A 1 350 ? -1.822 6.934 16.253 1.00 97.56 350 CYS A N 1
ATOM 2886 C CA . CYS A 1 350 ? -0.892 6.012 15.600 1.00 97.56 350 CYS A CA 1
ATOM 2887 C C . CYS A 1 350 ? 0.135 5.464 16.597 1.00 97.56 350 CYS A C 1
ATOM 2889 O O . CYS A 1 350 ? 0.328 4.249 16.653 1.00 97.56 350 CYS A O 1
ATOM 2891 N N . LYS A 1 351 ? 0.721 6.331 17.441 1.00 96.50 351 LYS A N 1
ATOM 2892 C CA . LYS A 1 351 ? 1.646 5.916 18.509 1.00 96.50 351 LYS A CA 1
ATOM 2893 C C . LYS A 1 351 ? 1.001 4.910 19.455 1.00 96.50 351 LYS A C 1
ATOM 2895 O O . LYS A 1 351 ? 1.586 3.856 19.719 1.00 96.50 351 LYS A O 1
ATOM 2900 N N . GLN A 1 352 ? -0.200 5.226 19.945 1.00 95.25 352 GLN A N 1
ATOM 2901 C CA . GLN A 1 352 ? -0.912 4.373 20.888 1.00 95.25 352 GLN A CA 1
ATOM 2902 C C . GLN A 1 352 ? -1.301 3.046 20.238 1.00 95.25 352 GLN A C 1
ATOM 2904 O O . GLN A 1 352 ? -1.006 1.991 20.786 1.00 95.25 352 GLN A O 1
ATOM 2909 N N . LEU A 1 353 ? -1.893 3.060 19.043 1.00 96.31 353 LEU A N 1
ATOM 2910 C CA . LEU A 1 353 ? -2.278 1.841 18.332 1.00 96.31 353 LEU A CA 1
ATOM 2911 C C . LEU A 1 353 ? -1.068 0.966 17.975 1.00 96.31 353 LEU A C 1
ATOM 2913 O O . LEU A 1 353 ? -1.165 -0.257 18.080 1.00 96.31 353 LEU A O 1
ATOM 2917 N N . GLY A 1 354 ? 0.073 1.561 17.613 1.00 95.19 354 GLY A N 1
ATOM 2918 C CA . GLY A 1 354 ? 1.330 0.840 17.404 1.00 95.19 354 GLY A CA 1
ATOM 2919 C C . GLY A 1 354 ? 1.814 0.147 18.680 1.00 95.19 354 GLY A C 1
ATOM 2920 O O . GLY A 1 354 ? 2.135 -1.044 18.660 1.00 95.19 354 GLY A O 1
ATOM 2921 N N . PHE A 1 355 ? 1.766 0.846 19.818 1.00 94.31 355 PHE A N 1
ATOM 2922 C CA . PHE A 1 355 ? 2.043 0.251 21.125 1.00 94.31 355 PHE A CA 1
ATOM 2923 C C . PHE A 1 355 ? 1.071 -0.891 21.458 1.00 94.31 355 PHE A C 1
ATOM 2925 O O . PHE A 1 355 ? 1.509 -1.983 21.829 1.00 94.31 355 PHE A O 1
ATOM 2932 N N . LEU A 1 356 ? -0.240 -0.681 21.278 1.00 93.81 356 LEU A N 1
ATOM 2933 C CA . LEU A 1 356 ? -1.256 -1.701 21.545 1.00 93.81 356 LEU A CA 1
ATOM 2934 C C . LEU A 1 356 ? -1.025 -2.946 20.681 1.00 93.81 356 LEU A C 1
ATOM 2936 O O . LEU A 1 356 ? -1.049 -4.061 21.198 1.00 93.81 356 LEU A O 1
ATOM 2940 N N . LYS A 1 357 ? -0.744 -2.769 19.386 1.00 92.81 357 LYS A N 1
ATOM 2941 C CA . LYS A 1 357 ? -0.472 -3.864 18.445 1.00 92.81 357 LYS A CA 1
ATOM 2942 C C . LYS A 1 357 ? 0.727 -4.715 18.871 1.00 92.81 357 LYS A C 1
ATOM 2944 O O . LYS A 1 357 ? 0.692 -5.935 18.719 1.00 92.81 357 LYS A O 1
ATOM 2949 N N . LYS A 1 358 ? 1.763 -4.080 19.432 1.00 90.25 358 LYS A N 1
ATOM 2950 C CA . LYS A 1 358 ? 2.964 -4.744 19.960 1.00 90.25 358 LYS A CA 1
ATOM 2951 C C . LYS A 1 358 ? 2.711 -5.451 21.294 1.00 90.25 358 LYS A C 1
ATOM 2953 O O . LYS A 1 358 ? 3.250 -6.531 21.520 1.00 90.25 358 LYS A O 1
ATOM 2958 N N . LYS A 1 359 ? 1.928 -4.841 22.187 1.00 91.06 359 LYS A N 1
ATOM 2959 C CA . LYS A 1 359 ? 1.692 -5.335 23.554 1.00 91.06 359 LYS A CA 1
ATOM 2960 C C . LYS A 1 359 ? 0.639 -6.443 23.624 1.00 91.06 359 LYS A C 1
ATOM 2962 O O . LYS A 1 359 ? 0.797 -7.377 24.409 1.00 91.06 359 LYS A O 1
ATOM 2967 N N . TYR A 1 360 ? -0.425 -6.342 22.830 1.00 92.81 360 TYR A N 1
ATOM 2968 C CA . TYR A 1 360 ? -1.594 -7.219 22.909 1.00 92.81 360 TYR A CA 1
ATOM 2969 C C . TYR A 1 360 ? -1.619 -8.199 21.738 1.00 92.81 360 TYR A C 1
ATOM 2971 O O . TYR A 1 360 ? -1.966 -7.844 20.608 1.00 92.81 360 TYR A O 1
ATOM 2979 N N . SER A 1 361 ? -1.266 -9.459 22.011 1.00 92.69 361 SER A N 1
ATOM 2980 C CA . SER A 1 361 ? -1.254 -10.529 21.006 1.00 92.69 361 SER A CA 1
ATOM 2981 C C . SER A 1 361 ? -2.639 -10.799 20.421 1.00 92.69 361 SER A C 1
ATOM 2983 O O . SER A 1 361 ? -2.740 -11.268 19.292 1.00 92.69 361 SER A O 1
ATOM 2985 N N . GLU A 1 362 ? -3.711 -10.429 21.123 1.00 94.69 362 GLU A N 1
ATOM 2986 C CA . GLU A 1 362 ? -5.082 -10.438 20.622 1.00 94.69 362 GLU A CA 1
ATOM 2987 C C . GLU A 1 362 ? -5.174 -9.712 19.271 1.00 94.69 362 GLU A C 1
ATOM 2989 O O . GLU A 1 362 ? -5.700 -10.267 18.309 1.00 94.69 362 GLU A O 1
ATOM 2994 N N . LEU A 1 363 ? -4.576 -8.523 19.143 1.00 94.31 363 LEU A N 1
ATOM 2995 C CA . LEU A 1 363 ? -4.617 -7.722 17.913 1.00 94.31 363 LEU A CA 1
ATOM 2996 C C . LEU A 1 363 ? -3.806 -8.330 16.759 1.00 94.31 363 LEU A C 1
ATOM 2998 O O . LEU A 1 363 ? -3.987 -7.938 15.601 1.00 94.31 363 LEU A O 1
ATOM 3002 N N . THR A 1 364 ? -2.934 -9.294 17.034 1.00 91.12 364 THR A N 1
ATOM 3003 C CA . THR A 1 364 ? -2.057 -9.917 16.035 1.00 91.12 364 THR A CA 1
ATOM 3004 C C . THR A 1 364 ? -2.523 -11.323 15.665 1.00 91.12 364 THR A C 1
ATOM 3006 O O . THR A 1 364 ? -2.694 -11.614 14.478 1.00 91.12 364 THR A O 1
ATOM 3009 N N . ASP A 1 365 ? -2.828 -12.145 16.664 1.00 90.94 365 ASP A N 1
ATOM 3010 C CA . ASP A 1 365 ? -3.109 -13.580 16.540 1.00 90.94 365 ASP A CA 1
ATOM 3011 C C . ASP A 1 365 ? -4.574 -13.926 16.803 1.00 90.94 365 ASP A C 1
ATOM 3013 O O . ASP A 1 365 ? -5.042 -15.001 16.428 1.00 90.94 365 ASP A O 1
ATOM 3017 N N . GLY A 1 366 ? -5.321 -13.013 17.429 1.00 93.12 366 GLY A N 1
ATOM 3018 C CA . GLY A 1 366 ? -6.722 -13.229 17.749 1.00 93.12 366 GLY A CA 1
ATOM 3019 C C . GLY A 1 366 ? -7.552 -13.455 16.493 1.00 93.12 366 GLY A C 1
ATOM 3020 O O . GLY A 1 366 ? -7.419 -12.724 15.502 1.00 93.12 366 GLY A O 1
ATOM 3021 N N . ARG A 1 367 ? -8.449 -14.444 16.546 1.00 92.50 367 ARG A N 1
ATOM 3022 C CA . ARG A 1 367 ? -9.420 -14.677 15.474 1.00 92.50 367 ARG A CA 1
ATOM 3023 C C . ARG A 1 367 ? -10.355 -13.477 15.381 1.00 92.50 367 ARG A C 1
ATOM 3025 O O . ARG A 1 367 ? -10.786 -12.943 16.403 1.00 92.50 367 ARG A O 1
ATOM 3032 N N . TYR A 1 368 ? -10.661 -13.062 14.161 1.00 93.25 368 TYR A N 1
ATOM 3033 C CA . TYR A 1 368 ? -11.648 -12.021 13.913 1.00 93.25 368 TYR A CA 1
ATOM 3034 C C . TYR A 1 368 ? -13.066 -12.553 14.170 1.00 93.25 368 TYR A C 1
ATOM 3036 O O . TYR A 1 368 ? -13.395 -13.675 13.780 1.00 93.25 368 TYR A O 1
ATOM 3044 N N . GLN A 1 369 ? -13.902 -11.746 14.819 1.00 94.12 369 GLN A N 1
ATOM 3045 C CA . GLN A 1 369 ? -15.334 -11.986 14.958 1.00 94.12 369 GLN A CA 1
ATOM 3046 C C . GLN A 1 369 ? -16.089 -10.658 14.953 1.00 94.12 369 GLN A C 1
ATOM 3048 O O . GLN A 1 369 ? -15.722 -9.724 15.658 1.00 94.12 369 GLN A O 1
ATOM 3053 N N . GLU A 1 370 ? -17.176 -10.598 14.200 1.00 96.06 370 GLU A N 1
ATOM 3054 C CA . GLU A 1 370 ? -18.160 -9.523 14.285 1.00 96.06 370 GLU A CA 1
ATOM 3055 C C . GLU A 1 370 ? -19.023 -9.705 15.544 1.00 96.06 370 GLU A C 1
ATOM 3057 O O . GLU A 1 370 ? -19.537 -10.800 15.787 1.00 96.06 370 GLU A O 1
ATOM 3062 N N . LEU A 1 371 ? -19.136 -8.659 16.366 1.00 97.12 371 LEU A N 1
ATOM 3063 C CA . LEU A 1 371 ? -19.897 -8.673 17.623 1.00 97.12 371 LEU A CA 1
ATOM 3064 C C . LEU A 1 371 ? -21.178 -7.837 17.529 1.00 97.12 371 LEU A C 1
ATOM 3066 O O . LEU A 1 371 ? -22.216 -8.252 18.037 1.00 97.12 371 LEU A O 1
ATOM 3070 N N . LEU A 1 372 ? -21.107 -6.688 16.856 1.00 98.00 372 LEU A N 1
ATOM 3071 C CA . LEU A 1 372 ? -22.249 -5.843 16.518 1.00 98.00 372 LEU A CA 1
ATOM 3072 C C . LEU A 1 372 ? -22.003 -5.227 15.148 1.00 98.00 372 LEU A C 1
ATOM 3074 O O . LEU A 1 372 ? -20.914 -4.711 14.906 1.00 98.00 372 LEU A O 1
ATOM 3078 N N . LEU A 1 373 ? -23.020 -5.221 14.294 1.00 98.06 373 LEU A N 1
ATOM 3079 C CA . LEU A 1 373 ? -22.962 -4.562 12.999 1.00 98.06 373 LEU A CA 1
ATOM 3080 C C . LEU A 1 373 ? -24.293 -3.876 12.697 1.00 98.06 373 LEU A C 1
ATOM 3082 O O . LEU A 1 373 ? -25.332 -4.522 12.571 1.00 98.06 373 LEU A O 1
ATOM 3086 N N . THR A 1 374 ? -24.245 -2.557 12.563 1.00 97.94 374 THR A N 1
ATOM 3087 C CA . THR A 1 374 ? -25.315 -1.739 11.988 1.00 97.94 374 THR A CA 1
ATOM 3088 C C . THR A 1 374 ? -24.741 -0.956 10.803 1.00 97.94 374 THR A C 1
ATOM 3090 O O . THR A 1 374 ? -23.576 -1.121 10.444 1.00 97.94 374 THR A O 1
ATOM 3093 N N . ASN A 1 375 ? -25.534 -0.078 10.183 1.00 95.62 375 ASN A N 1
ATOM 3094 C CA . ASN A 1 375 ? -24.988 0.841 9.181 1.00 95.62 375 ASN A CA 1
ATOM 3095 C C . ASN A 1 375 ? -23.904 1.749 9.793 1.00 95.62 375 ASN A C 1
ATOM 3097 O O . ASN A 1 375 ? -22.877 1.978 9.163 1.00 95.62 375 ASN A O 1
ATOM 3101 N N . ARG A 1 376 ? -24.117 2.224 11.029 1.00 97.56 376 ARG A N 1
ATOM 3102 C CA . ARG A 1 376 ? -23.355 3.332 11.632 1.00 97.56 376 ARG A CA 1
ATOM 3103 C C . ARG A 1 376 ? -22.550 2.973 12.877 1.00 97.56 376 ARG A C 1
ATOM 3105 O O . ARG A 1 376 ? -21.710 3.756 13.309 1.00 97.56 376 ARG A O 1
ATOM 3112 N N . GLN A 1 377 ? -22.773 1.793 13.444 1.00 98.38 377 GLN A N 1
ATOM 3113 C CA . GLN A 1 377 ? -22.041 1.274 14.590 1.00 98.38 377 GLN A CA 1
ATOM 3114 C C . GLN A 1 377 ? -21.452 -0.091 14.258 1.00 98.38 377 GLN A C 1
ATOM 3116 O O . GLN A 1 377 ? -22.111 -0.946 13.663 1.00 98.38 377 GLN A O 1
ATOM 3121 N N . PHE A 1 378 ? -20.207 -0.301 14.670 1.00 98.31 378 PHE A N 1
ATOM 3122 C CA . PHE A 1 378 ? -19.495 -1.544 14.421 1.00 98.31 378 PHE A CA 1
ATOM 3123 C C . PHE A 1 378 ? -18.660 -1.928 15.634 1.00 98.31 378 PHE A C 1
ATOM 3125 O O . PHE A 1 378 ? -17.845 -1.140 16.110 1.00 98.31 378 PHE A O 1
ATOM 3132 N N . ALA A 1 379 ? -18.858 -3.150 16.127 1.00 98.12 379 ALA A N 1
ATOM 3133 C CA . ALA A 1 379 ? -18.004 -3.762 17.129 1.00 98.12 379 ALA A CA 1
ATOM 3134 C C . ALA A 1 379 ? -17.403 -5.053 16.575 1.00 98.12 379 ALA A C 1
ATOM 3136 O O . ALA A 1 379 ? -18.122 -5.986 16.205 1.00 98.12 379 ALA A O 1
ATOM 3137 N N . LEU A 1 380 ? -16.074 -5.121 16.551 1.00 96.94 380 LEU A N 1
ATOM 3138 C CA . LEU A 1 380 ? -15.325 -6.308 16.150 1.00 96.94 380 LEU A CA 1
ATOM 3139 C C . LEU A 1 380 ? -14.429 -6.787 17.287 1.00 96.94 380 LEU A C 1
ATOM 3141 O O . LEU A 1 380 ? -13.817 -5.992 17.994 1.00 96.94 380 LEU A O 1
ATOM 3145 N N . GLY A 1 381 ? -14.334 -8.102 17.438 1.00 96.50 381 GLY A N 1
ATOM 3146 C CA . GLY A 1 381 ? -13.461 -8.771 18.387 1.00 96.50 381 GLY A CA 1
ATOM 3147 C C . GLY A 1 381 ? -12.262 -9.410 17.695 1.00 96.50 381 GLY A C 1
ATOM 3148 O O . GLY A 1 381 ? -12.394 -10.085 16.672 1.00 96.50 381 GLY A O 1
ATOM 3149 N N . ARG A 1 382 ? -11.090 -9.251 18.302 1.00 96.06 382 ARG A N 1
ATOM 3150 C CA . ARG A 1 382 ? -9.897 -10.057 18.058 1.00 96.06 382 ARG A CA 1
ATOM 3151 C C . ARG A 1 382 ? -9.681 -10.947 19.273 1.00 96.06 382 ARG A C 1
ATOM 3153 O O . ARG A 1 382 ? -9.305 -10.470 20.339 1.00 96.06 382 ARG A O 1
ATOM 3160 N N . ILE A 1 383 ? -10.021 -12.224 19.127 1.00 95.62 383 ILE A N 1
ATOM 3161 C CA . ILE A 1 383 ? -10.290 -13.123 20.255 1.00 95.62 383 ILE A CA 1
ATOM 3162 C C . ILE A 1 383 ? -9.237 -14.226 20.336 1.00 95.62 383 ILE A C 1
ATOM 3164 O O . ILE A 1 383 ? -8.971 -14.919 19.351 1.00 95.62 383 ILE A O 1
ATOM 3168 N N . LEU A 1 384 ? -8.675 -14.408 21.526 1.00 94.56 384 LEU A N 1
ATOM 3169 C CA . LEU A 1 384 ? -7.894 -15.577 21.920 1.00 94.56 384 LEU A CA 1
ATOM 3170 C C . LEU A 1 384 ? -8.767 -16.518 22.769 1.00 94.56 384 LEU A C 1
ATOM 3172 O O . LEU A 1 384 ? -9.985 -16.371 22.825 1.00 94.56 384 LEU A O 1
ATOM 3176 N N . SER A 1 385 ? -8.172 -17.533 23.394 1.00 89.38 385 SER A N 1
ATOM 3177 C CA . SER A 1 385 ? -8.904 -18.522 24.200 1.00 89.38 385 SER A CA 1
ATOM 3178 C C . SER A 1 385 ? -9.683 -17.918 25.372 1.00 89.38 385 SER A C 1
ATOM 3180 O O . SER A 1 385 ? -10.786 -18.364 25.671 1.00 89.38 385 SER A O 1
ATOM 3182 N N . ASP A 1 386 ? -9.093 -16.939 26.050 1.00 89.19 386 ASP A N 1
ATOM 3183 C CA . ASP A 1 386 ? -9.511 -16.435 27.363 1.00 89.19 386 ASP A CA 1
ATOM 3184 C C . ASP A 1 386 ? -9.454 -14.902 27.470 1.00 89.19 386 ASP A C 1
ATOM 3186 O O . ASP A 1 386 ? -9.791 -14.334 28.510 1.00 89.19 386 ASP A O 1
ATOM 3190 N N . SER A 1 387 ? -9.058 -14.228 26.391 1.00 94.69 387 SER A N 1
ATOM 3191 C CA . SER A 1 387 ? -8.993 -12.774 26.291 1.00 94.69 387 SER A CA 1
ATOM 3192 C C . SER A 1 387 ? -9.401 -12.295 24.900 1.00 94.69 387 SER A C 1
ATOM 3194 O O . SER A 1 387 ? -9.394 -13.052 23.925 1.00 94.69 387 SER A O 1
ATOM 3196 N N . ALA A 1 388 ? -9.779 -11.024 24.800 1.00 96.00 388 ALA A N 1
ATOM 3197 C CA . ALA A 1 388 ? -10.107 -10.393 23.530 1.00 96.00 388 ALA A CA 1
ATOM 3198 C C . ALA A 1 388 ? -9.786 -8.898 23.549 1.00 96.00 388 ALA A C 1
ATOM 3200 O O . ALA A 1 388 ? -9.933 -8.240 24.575 1.00 96.00 388 ALA A O 1
ATOM 3201 N N . CYS A 1 389 ? -9.423 -8.353 22.392 1.00 96.88 389 CYS A N 1
ATOM 3202 C CA . CYS A 1 389 ? -9.516 -6.919 22.140 1.00 96.88 389 CYS A CA 1
ATOM 3203 C C . CYS A 1 389 ? -10.766 -6.651 21.303 1.00 96.88 389 CYS A C 1
ATOM 3205 O O . CYS A 1 389 ? -10.954 -7.280 20.261 1.00 96.88 389 CYS A O 1
ATOM 3207 N N . VAL A 1 390 ? -11.613 -5.732 21.752 1.00 97.75 390 VAL A N 1
ATOM 3208 C CA . VAL A 1 390 ? -12.829 -5.312 21.055 1.00 97.75 390 VAL A CA 1
ATOM 3209 C C . VAL A 1 390 ? -12.647 -3.887 20.559 1.00 97.75 390 VAL A C 1
ATOM 3211 O O . VAL A 1 390 ? -12.463 -2.984 21.366 1.00 97.75 390 VAL A O 1
ATOM 3214 N N . THR A 1 391 ? -12.719 -3.676 19.249 1.00 98.06 391 THR A N 1
ATOM 3215 C CA . THR A 1 391 ? -12.767 -2.333 18.661 1.00 98.06 391 THR A CA 1
ATOM 3216 C C . THR A 1 391 ? -14.225 -1.969 18.431 1.00 98.06 391 THR A C 1
ATOM 3218 O O . THR A 1 391 ? -14.916 -2.680 17.702 1.00 98.06 391 THR A O 1
ATOM 3221 N N . ALA A 1 392 ? -14.684 -0.886 19.055 1.00 98.31 392 ALA A N 1
ATOM 3222 C CA . ALA A 1 392 ? -16.045 -0.367 18.955 1.00 98.31 392 ALA A CA 1
ATOM 3223 C C . ALA A 1 392 ? -16.018 1.018 18.300 1.00 98.31 392 ALA A C 1
ATOM 3225 O O . ALA A 1 392 ? -15.227 1.871 18.700 1.00 98.31 392 ALA A O 1
ATOM 3226 N N . LEU A 1 393 ? -16.859 1.235 17.292 1.00 98.38 393 LEU A N 1
ATOM 3227 C CA . LEU A 1 393 ? -16.854 2.430 16.450 1.00 98.38 393 LEU A CA 1
ATOM 3228 C C . LEU A 1 393 ? -18.278 2.946 16.257 1.00 98.38 393 LEU A C 1
ATOM 3230 O O . LEU A 1 393 ? -19.200 2.159 16.032 1.00 98.38 393 LEU A O 1
ATOM 3234 N N . ASN A 1 394 ? -18.424 4.266 16.286 1.00 98.12 394 ASN A N 1
ATOM 3235 C CA . ASN A 1 394 ? -19.629 4.992 15.929 1.00 98.12 394 ASN A CA 1
ATOM 3236 C C . ASN A 1 394 ? -19.274 6.031 14.858 1.00 98.12 394 ASN A C 1
ATOM 3238 O O . ASN A 1 394 ? -18.619 7.025 15.162 1.00 98.12 394 ASN A O 1
ATOM 3242 N N . CYS A 1 395 ? -19.694 5.810 13.611 1.00 96.75 395 CYS A N 1
ATOM 3243 C CA . CYS A 1 395 ? -19.539 6.802 12.543 1.00 96.75 395 CYS A CA 1
ATOM 3244 C C . CYS A 1 395 ? -20.770 7.700 12.391 1.00 96.75 395 CYS A C 1
ATOM 3246 O O . CYS A 1 395 ? -20.885 8.378 11.378 1.00 96.75 395 CYS A O 1
ATOM 3248 N N . ASP A 1 396 ? -21.708 7.662 13.340 1.00 96.50 396 ASP A N 1
ATOM 3249 C CA . ASP A 1 396 ? -22.887 8.522 13.341 1.00 96.50 396 ASP A CA 1
ATOM 3250 C C . ASP A 1 396 ? -22.565 9.944 13.825 1.00 96.50 396 ASP A C 1
ATOM 3252 O O . ASP A 1 396 ? -21.601 10.164 14.562 1.00 96.50 396 ASP A O 1
ATOM 3256 N N . ASP A 1 397 ? -23.409 10.899 13.436 1.00 94.81 397 ASP A N 1
ATOM 3257 C CA . ASP A 1 397 ? -23.332 12.292 13.889 1.00 94.81 397 ASP A CA 1
ATOM 3258 C C . ASP A 1 397 ? -23.944 12.491 15.285 1.00 94.81 397 ASP A C 1
ATOM 3260 O O . ASP A 1 397 ? -23.756 13.542 15.898 1.00 94.81 397 ASP A O 1
ATOM 3264 N N . ASP A 1 398 ? -24.621 11.461 15.795 1.00 96.19 398 ASP A N 1
ATOM 3265 C CA . ASP A 1 398 ? -25.181 11.384 17.138 1.00 96.19 398 ASP A CA 1
ATOM 3266 C C . ASP A 1 398 ? -24.415 10.381 18.015 1.00 96.19 398 ASP A C 1
ATOM 3268 O O . ASP A 1 398 ? -23.715 9.481 17.541 1.00 96.19 398 ASP A O 1
ATOM 3272 N N . ASP A 1 399 ? -24.567 10.528 19.329 1.00 97.25 399 ASP A N 1
ATOM 3273 C CA . ASP A 1 399 ? -24.050 9.570 20.304 1.00 97.25 399 ASP A CA 1
ATOM 3274 C C . ASP A 1 399 ? -24.765 8.215 20.181 1.00 97.25 399 ASP A C 1
ATOM 3276 O O . ASP A 1 399 ? -25.959 8.149 19.880 1.00 97.25 399 ASP A O 1
ATOM 3280 N N . ALA A 1 400 ? -24.056 7.126 20.479 1.00 97.25 400 ALA A N 1
ATOM 3281 C CA . ALA A 1 400 ? -24.599 5.778 20.370 1.00 97.25 400 ALA A CA 1
ATOM 3282 C C . ALA A 1 400 ? -24.204 4.897 21.557 1.00 97.25 400 ALA A C 1
ATOM 3284 O O . ALA A 1 400 ? -23.095 4.979 22.085 1.00 97.25 400 ALA A O 1
ATOM 3285 N N . VAL A 1 401 ? -25.113 3.999 21.937 1.00 97.94 401 VAL A N 1
ATOM 3286 C CA . VAL A 1 401 ? -24.852 2.928 22.903 1.00 97.94 401 VAL A CA 1
ATOM 3287 C C . VAL A 1 401 ? -24.834 1.607 22.146 1.00 97.94 401 VAL A C 1
ATOM 3289 O O . VAL A 1 401 ? -25.811 1.247 21.491 1.00 97.94 401 VAL A O 1
ATOM 3292 N N . LEU A 1 402 ? -23.708 0.903 22.211 1.00 97.75 402 LEU A N 1
ATOM 3293 C CA . LEU A 1 402 ? -23.507 -0.391 21.573 1.00 97.75 402 LEU A CA 1
ATOM 3294 C C . LEU A 1 402 ? -23.639 -1.484 22.634 1.00 97.75 402 LEU A C 1
ATOM 3296 O O . LEU A 1 402 ? -22.899 -1.478 23.614 1.00 97.75 402 LEU A O 1
ATOM 3300 N N . GLU A 1 403 ? -24.548 -2.427 22.415 1.00 96.88 403 GLU A N 1
ATOM 3301 C CA . GLU A 1 403 ? -24.842 -3.541 23.323 1.00 96.88 403 GLU A CA 1
ATOM 3302 C C . GLU A 1 403 ? -24.684 -4.866 22.576 1.00 96.88 403 GLU A C 1
ATOM 3304 O O . GLU A 1 403 ? -25.328 -5.093 21.550 1.00 96.88 403 GLU A O 1
ATOM 3309 N N . PHE A 1 404 ? -23.794 -5.738 23.051 1.00 96.50 404 PHE A N 1
ATOM 3310 C CA . PHE A 1 404 ? -23.509 -7.013 22.390 1.00 96.50 404 PHE A CA 1
ATOM 3311 C C . PHE A 1 404 ? -22.895 -8.047 23.335 1.00 96.50 404 PHE A C 1
ATOM 3313 O O . PHE A 1 404 ? -22.295 -7.731 24.361 1.00 96.50 404 PHE A O 1
ATOM 3320 N N . ASN A 1 405 ? -23.020 -9.320 22.962 1.00 94.75 405 ASN A N 1
ATOM 3321 C CA . ASN A 1 405 ? -22.421 -10.421 23.710 1.00 94.75 405 ASN A CA 1
ATOM 3322 C C . ASN A 1 405 ? -20.963 -10.629 23.296 1.00 94.75 405 ASN A C 1
ATOM 3324 O O . ASN A 1 405 ? -20.622 -10.544 22.115 1.00 94.75 405 ASN A O 1
ATOM 3328 N N . VAL A 1 406 ? -20.110 -10.967 24.260 1.00 92.75 406 VAL A N 1
ATOM 3329 C CA . VAL A 1 406 ? -18.693 -11.258 24.024 1.00 92.75 406 VAL A CA 1
ATOM 3330 C C . VAL A 1 406 ? -18.409 -12.752 24.223 1.00 92.75 406 VAL A C 1
ATOM 3332 O O . VAL A 1 406 ? -18.937 -13.368 25.145 1.00 92.75 406 VAL A O 1
ATOM 3335 N N . PRO A 1 407 ? -17.573 -13.382 23.377 1.00 89.69 407 PRO A N 1
ATOM 3336 C CA . PRO A 1 407 ? -17.336 -14.829 23.405 1.00 89.69 407 PRO A CA 1
ATOM 3337 C C . PRO A 1 407 ? -16.260 -15.246 24.423 1.00 89.69 407 PRO A C 1
ATOM 3339 O O . PRO A 1 407 ? -15.618 -16.282 24.257 1.00 89.69 407 PRO A O 1
ATOM 3342 N N . VAL A 1 408 ? -16.028 -14.420 25.442 1.00 90.44 408 VAL A N 1
ATOM 3343 C CA . VAL A 1 408 ? -15.055 -14.630 26.517 1.00 90.44 408 VAL A CA 1
ATOM 3344 C C . VAL A 1 408 ? -15.700 -14.243 27.845 1.00 90.44 408 VAL A C 1
ATOM 3346 O O . VAL A 1 408 ? -16.590 -13.397 27.872 1.00 90.44 408 VAL A O 1
ATOM 3349 N N . SER A 1 409 ? -15.223 -14.828 28.943 1.00 89.38 409 SER A N 1
ATOM 3350 C CA . SER A 1 409 ? -15.679 -14.502 30.301 1.00 89.38 409 SER A CA 1
ATOM 3351 C C . SER A 1 409 ? -14.574 -13.759 31.061 1.00 89.38 409 SER A C 1
ATOM 3353 O O . SER A 1 409 ? -13.851 -14.394 31.834 1.00 89.38 409 SER A O 1
ATOM 3355 N N . PRO A 1 410 ? -14.369 -12.453 30.805 1.00 87.94 410 PRO A N 1
ATOM 3356 C CA . PRO A 1 410 ? -13.340 -11.667 31.469 1.00 87.94 410 PRO A CA 1
ATOM 3357 C C . PRO A 1 410 ? -13.750 -11.279 32.894 1.00 87.94 410 PRO A C 1
ATOM 3359 O O . PRO A 1 410 ? -14.923 -11.047 33.184 1.00 87.94 410 PRO A O 1
ATOM 3362 N N . SER A 1 411 ? -12.759 -11.114 33.766 1.00 85.00 411 SER A N 1
ATOM 3363 C CA . SER A 1 411 ? -12.903 -10.440 35.059 1.00 85.00 411 SER A CA 1
ATOM 3364 C C . SER A 1 411 ? -12.722 -8.923 34.941 1.00 85.00 411 SER A C 1
ATOM 3366 O O . SER A 1 411 ? -13.106 -8.175 35.843 1.00 85.00 411 SER A O 1
ATOM 3368 N N . HIS A 1 412 ? -12.132 -8.454 33.836 1.00 85.38 412 HIS A N 1
ATOM 3369 C CA . HIS A 1 412 ? -11.848 -7.047 33.583 1.00 85.38 412 HIS A CA 1
ATOM 3370 C C . HIS A 1 412 ? -12.176 -6.645 32.140 1.00 85.38 412 HIS A C 1
ATOM 3372 O O . HIS A 1 412 ? -11.729 -7.299 31.197 1.00 85.38 412 HIS A O 1
ATOM 3378 N N . ALA A 1 413 ? -12.879 -5.520 31.994 1.00 90.50 413 ALA A N 1
ATOM 3379 C CA . ALA A 1 413 ? -13.026 -4.773 30.750 1.00 90.50 413 ALA A CA 1
ATOM 3380 C C . ALA A 1 413 ? -12.325 -3.419 30.912 1.00 90.50 413 ALA A C 1
ATOM 3382 O O . ALA A 1 413 ? -12.602 -2.691 31.866 1.00 90.50 413 ALA A O 1
ATOM 3383 N N . VAL A 1 414 ? -11.369 -3.113 30.037 1.00 90.56 414 VAL A N 1
ATOM 3384 C CA . VAL A 1 414 ? -10.522 -1.919 30.154 1.00 90.56 414 VAL A CA 1
ATOM 3385 C C . VAL A 1 414 ? -10.503 -1.176 28.835 1.00 90.56 414 VAL A C 1
ATOM 3387 O O . VAL A 1 414 ? -10.073 -1.737 27.831 1.00 90.56 414 VAL A O 1
ATOM 3390 N N . ASP A 1 415 ? -10.926 0.083 28.847 1.00 92.00 415 ASP A N 1
ATOM 3391 C CA . ASP A 1 415 ? -10.740 0.975 27.709 1.00 92.00 415 ASP A CA 1
ATOM 3392 C C . ASP A 1 415 ? -9.246 1.345 27.576 1.00 92.00 415 ASP A C 1
ATOM 3394 O O . ASP A 1 415 ? -8.657 1.935 28.482 1.00 92.00 415 ASP A O 1
ATOM 3398 N N . LEU A 1 416 ? -8.628 0.958 26.457 1.00 91.75 416 LEU A N 1
ATOM 3399 C CA . LEU A 1 416 ? -7.211 1.183 26.157 1.00 91.75 416 LEU A CA 1
ATOM 3400 C C . LEU A 1 416 ? -6.929 2.531 25.473 1.00 91.75 416 LEU A C 1
ATOM 3402 O O . LEU A 1 416 ? -5.765 2.932 25.406 1.00 91.75 416 LEU A O 1
ATOM 3406 N N . LEU A 1 417 ? -7.954 3.194 24.925 1.00 90.81 417 LEU A N 1
ATOM 3407 C CA . LEU A 1 417 ? -7.838 4.488 24.232 1.00 90.81 417 LEU A CA 1
ATOM 3408 C C . LEU A 1 417 ? -8.550 5.632 24.976 1.00 90.81 417 LEU A C 1
ATOM 3410 O O . LEU A 1 417 ? -8.400 6.798 24.608 1.00 90.81 417 LEU A O 1
ATOM 3414 N N . GLY A 1 418 ? -9.345 5.302 25.995 1.00 85.62 418 GLY A N 1
ATOM 3415 C CA . GLY A 1 418 ? -10.167 6.232 26.764 1.00 85.62 418 GLY A CA 1
ATOM 3416 C C . GLY A 1 418 ? -11.227 6.951 25.930 1.00 85.62 418 GLY A C 1
ATOM 3417 O O . GLY A 1 418 ? -11.587 8.064 26.291 1.00 85.62 418 GLY A O 1
ATOM 3418 N N . GLY A 1 419 ? -11.644 6.377 24.796 1.00 82.69 419 GLY A N 1
ATOM 3419 C CA . GLY A 1 419 ? -12.577 7.002 23.851 1.00 82.69 419 GLY A CA 1
ATOM 3420 C C . GLY A 1 419 ? -14.054 6.704 24.114 1.00 82.69 419 GLY A C 1
ATOM 3421 O O . GLY A 1 419 ? -14.916 7.317 23.479 1.00 82.69 419 GLY A O 1
ATOM 3422 N N . ALA A 1 420 ? -14.362 5.767 25.015 1.00 86.75 420 ALA A N 1
ATOM 3423 C CA . ALA A 1 420 ? -15.723 5.540 25.479 1.00 86.75 420 ALA A CA 1
ATOM 3424 C C . ALA A 1 420 ? -16.060 6.438 26.670 1.00 86.75 420 ALA A C 1
ATOM 3426 O O . ALA A 1 420 ? -15.249 6.648 27.569 1.00 86.75 420 ALA A O 1
ATOM 3427 N N . ARG A 1 421 ? -17.307 6.913 26.699 1.00 89.06 421 ARG A N 1
ATOM 3428 C CA . ARG A 1 421 ? -17.858 7.645 27.848 1.00 89.06 421 ARG A CA 1
ATOM 3429 C C . ARG A 1 421 ? -18.183 6.712 29.005 1.00 89.06 421 ARG A C 1
ATOM 3431 O O . ARG A 1 421 ? -18.126 7.110 30.162 1.00 89.06 421 ARG A O 1
ATOM 3438 N N . GLU A 1 422 ? -18.572 5.485 28.677 1.00 91.06 422 GLU A N 1
ATOM 3439 C CA . GLU A 1 422 ? -18.942 4.458 29.640 1.00 91.06 422 GLU A CA 1
ATOM 3440 C C . GLU A 1 422 ? -18.714 3.074 29.025 1.00 91.06 422 GLU A C 1
ATOM 3442 O O . GLU A 1 422 ? -19.021 2.849 27.850 1.00 91.06 422 GLU A O 1
ATOM 3447 N N . VAL A 1 423 ? -18.171 2.152 29.824 1.00 92.12 423 VAL A N 1
ATOM 3448 C CA . VAL A 1 423 ? -18.007 0.738 29.473 1.00 92.12 423 VAL A CA 1
ATOM 3449 C C . VAL A 1 423 ? -18.532 -0.095 30.633 1.00 92.12 423 VAL A C 1
ATOM 3451 O O . VAL A 1 423 ? -17.987 -0.038 31.732 1.00 92.12 423 VAL A O 1
ATOM 3454 N N . GLU A 1 424 ? -19.560 -0.899 30.387 1.00 92.94 424 GLU A N 1
ATOM 3455 C CA . GLU A 1 424 ? -20.144 -1.803 31.377 1.00 92.94 424 GLU A CA 1
ATOM 3456 C C . GLU A 1 424 ? -20.071 -3.242 30.865 1.00 92.94 424 GLU A C 1
ATOM 3458 O O . GLU A 1 424 ? -20.410 -3.526 29.717 1.00 92.94 424 GLU A O 1
ATOM 3463 N N . TYR A 1 425 ? -19.640 -4.166 31.723 1.00 90.62 425 TYR A N 1
ATOM 3464 C CA . TYR A 1 425 ? -19.632 -5.596 31.426 1.00 90.62 425 TYR A CA 1
ATOM 3465 C C . TYR A 1 425 ? -20.403 -6.357 32.504 1.00 90.62 425 TYR A C 1
ATOM 3467 O O . TYR A 1 425 ? -20.039 -6.298 33.680 1.00 90.62 425 TYR A O 1
ATOM 3475 N N . GLN A 1 426 ? -21.447 -7.087 32.108 1.00 90.00 426 GLN A N 1
ATOM 3476 C CA . GLN A 1 426 ? -22.252 -7.918 33.006 1.00 90.00 426 GLN A CA 1
ATOM 3477 C C . GLN A 1 426 ? -22.688 -9.203 32.297 1.00 90.00 426 GLN A C 1
ATOM 3479 O O . GLN A 1 426 ? -23.226 -9.157 31.198 1.00 90.00 426 GLN A O 1
ATOM 3484 N N . ASN A 1 427 ? -22.483 -10.365 32.928 1.00 85.38 427 ASN A N 1
ATOM 3485 C CA . ASN A 1 427 ? -22.999 -11.663 32.462 1.00 85.38 427 ASN A CA 1
ATOM 3486 C C . ASN A 1 427 ? -22.711 -12.000 30.979 1.00 85.38 427 ASN A C 1
ATOM 3488 O O . ASN A 1 427 ? -23.570 -12.537 30.285 1.00 85.38 427 ASN A O 1
ATOM 3492 N N . GLY A 1 428 ? -21.506 -11.698 30.482 1.00 86.12 428 GLY A N 1
ATOM 3493 C CA . GLY A 1 428 ? -21.134 -11.953 29.080 1.00 86.12 428 GLY A CA 1
ATOM 3494 C C . GLY A 1 428 ? -21.620 -10.888 28.091 1.00 86.12 428 GLY A C 1
ATOM 3495 O O . GLY A 1 428 ? -21.394 -11.024 26.889 1.00 86.12 428 GLY A O 1
ATOM 3496 N N . HIS A 1 429 ? -22.254 -9.828 28.586 1.00 92.44 429 HIS A N 1
ATOM 3497 C CA . HIS A 1 429 ? -22.776 -8.716 27.810 1.00 92.44 429 HIS A CA 1
ATOM 3498 C C . HIS A 1 429 ? -21.923 -7.463 28.030 1.00 92.44 429 HIS A C 1
ATOM 3500 O O . HIS A 1 429 ? -21.629 -7.108 29.174 1.00 92.44 429 HIS A O 1
ATOM 3506 N N . LEU A 1 430 ? -21.507 -6.816 26.942 1.00 95.12 430 LEU A N 1
ATOM 3507 C CA . LEU A 1 430 ? -20.736 -5.576 26.955 1.00 95.12 430 LEU A CA 1
ATOM 3508 C C . LEU A 1 430 ? -21.602 -4.435 26.416 1.00 95.12 430 LEU A C 1
ATOM 3510 O O . LEU A 1 430 ? -22.173 -4.545 25.330 1.00 95.12 430 LEU A O 1
ATOM 3514 N N . ARG A 1 431 ? -21.654 -3.339 27.172 1.00 96.69 431 ARG A N 1
ATOM 3515 C CA . ARG A 1 431 ? -22.332 -2.092 26.825 1.00 96.69 431 ARG A CA 1
ATOM 3516 C C . ARG A 1 431 ? -21.303 -0.971 26.746 1.00 96.69 431 ARG A C 1
ATOM 3518 O O . ARG A 1 431 ? -20.553 -0.753 27.695 1.00 96.69 431 ARG A O 1
ATOM 3525 N N . VAL A 1 432 ? -21.237 -0.292 25.606 1.00 97.00 432 VAL A N 1
ATOM 3526 C CA . VAL A 1 432 ? -20.236 0.746 25.318 1.00 97.00 432 VAL A CA 1
ATOM 3527 C C . VAL A 1 432 ? -20.943 2.007 24.839 1.00 97.00 432 VAL A C 1
ATOM 3529 O O . VAL A 1 432 ? -21.622 1.983 23.815 1.00 97.00 432 VAL A O 1
ATOM 3532 N N . SER A 1 433 ? -20.769 3.109 25.565 1.00 97.31 433 SER A N 1
ATOM 3533 C CA . SER A 1 433 ? -21.298 4.424 25.196 1.00 97.31 433 SER A CA 1
ATOM 3534 C C . SER A 1 433 ? -20.235 5.227 24.450 1.00 97.31 433 SER A C 1
ATOM 3536 O O . SER A 1 433 ? -19.168 5.524 24.997 1.00 97.31 433 SER A O 1
ATOM 3538 N N . LEU A 1 434 ? -20.520 5.570 23.195 1.00 97.12 434 LEU A N 1
ATOM 3539 C CA . LEU A 1 434 ? -19.638 6.323 22.306 1.00 97.12 434 LEU A CA 1
ATOM 3540 C C . LEU A 1 434 ? -20.267 7.665 21.940 1.00 97.12 434 LEU A C 1
ATOM 3542 O O . LEU A 1 434 ? -21.483 7.787 21.787 1.00 97.12 434 LEU A O 1
ATOM 3546 N N . GLY A 1 435 ? -19.416 8.675 21.785 1.00 96.56 435 GLY A N 1
ATOM 3547 C CA . GLY A 1 435 ? -19.836 9.946 21.217 1.00 96.56 435 GLY A CA 1
ATOM 3548 C C . GLY A 1 435 ? -20.056 9.847 19.708 1.00 96.56 435 GLY A C 1
ATOM 3549 O O . GLY A 1 435 ? -19.664 8.866 19.069 1.00 96.56 435 GLY A O 1
ATOM 3550 N N . ALA A 1 436 ? -20.647 10.887 19.131 1.00 95.44 436 ALA A N 1
ATOM 3551 C CA . ALA A 1 436 ? -20.661 11.084 17.685 1.00 95.44 436 ALA A CA 1
ATOM 3552 C C . ALA A 1 436 ? -19.249 10.969 17.083 1.00 95.44 436 ALA A C 1
ATOM 3554 O O . ALA A 1 436 ? -18.293 11.546 17.610 1.00 95.44 436 ALA A O 1
ATOM 3555 N N . ASN A 1 437 ? -19.129 10.258 15.960 1.00 96.19 437 ASN A N 1
ATOM 3556 C CA . ASN A 1 437 ? -17.885 10.090 15.206 1.00 96.19 437 ASN A CA 1
ATOM 3557 C C . ASN A 1 437 ? -16.685 9.617 16.064 1.00 96.19 437 ASN A C 1
ATOM 3559 O O . ASN A 1 437 ? -15.547 10.032 15.833 1.00 96.19 437 ASN A O 1
ATOM 3563 N N . SER A 1 438 ? -16.930 8.773 17.074 1.00 96.56 438 SER A N 1
ATOM 3564 C CA . SER A 1 438 ? -15.919 8.316 18.033 1.00 96.56 438 SER A CA 1
ATOM 3565 C C . SER A 1 438 ? -15.791 6.794 18.082 1.00 96.56 438 SER A C 1
ATOM 3567 O O . SER A 1 438 ? -16.639 6.039 17.605 1.00 96.56 438 SER A O 1
ATOM 3569 N N . GLY A 1 439 ? -14.676 6.324 18.633 1.00 96.94 439 GLY A N 1
ATOM 3570 C CA . GLY A 1 439 ? -14.380 4.905 18.730 1.00 96.94 439 GLY A CA 1
ATOM 3571 C C . GLY A 1 439 ? -13.387 4.614 19.839 1.00 96.94 439 GLY A C 1
ATOM 3572 O O . GLY A 1 439 ? -12.728 5.518 20.355 1.00 96.94 439 GLY A O 1
ATOM 3573 N N . THR A 1 440 ? -13.296 3.344 20.215 1.00 97.06 440 THR A N 1
ATOM 3574 C CA . THR A 1 440 ? -12.364 2.892 21.241 1.00 97.06 440 THR A CA 1
ATOM 3575 C C . THR A 1 440 ? -11.912 1.443 21.034 1.00 97.06 440 THR A C 1
ATOM 3577 O O . THR A 1 440 ? -12.493 0.702 20.236 1.00 97.06 440 THR A O 1
ATOM 3580 N N . VAL A 1 441 ? -10.884 1.027 21.779 1.00 97.25 441 VAL A N 1
ATOM 3581 C CA . VAL A 1 441 ? -10.417 -0.362 21.861 1.00 97.25 441 VAL A CA 1
ATOM 3582 C C . VAL A 1 441 ? -10.466 -0.816 23.314 1.00 97.25 441 VAL A C 1
ATOM 3584 O O . VAL A 1 441 ? -9.826 -0.228 24.178 1.00 97.25 441 VAL A O 1
ATOM 3587 N N . ILE A 1 442 ? -11.197 -1.893 23.580 1.00 96.06 442 ILE A N 1
ATOM 3588 C CA . ILE A 1 442 ? -11.422 -2.442 24.916 1.00 96.06 442 ILE A CA 1
ATOM 3589 C C . ILE A 1 442 ? -10.690 -3.774 25.043 1.00 96.06 442 ILE A C 1
ATOM 3591 O O . ILE A 1 442 ? -10.889 -4.681 24.236 1.00 96.06 442 ILE A O 1
ATOM 3595 N N . LEU A 1 443 ? -9.869 -3.923 26.078 1.00 95.38 443 LEU A N 1
ATOM 3596 C CA . LEU A 1 443 ? -9.307 -5.208 26.474 1.00 95.38 443 LEU A CA 1
ATOM 3597 C C . LEU A 1 443 ? -10.262 -5.936 27.416 1.00 95.38 443 LEU A C 1
ATOM 3599 O O . LEU A 1 443 ? -10.620 -5.421 28.473 1.00 95.38 443 LEU A O 1
ATOM 3603 N N . LEU A 1 444 ? -10.582 -7.174 27.065 1.00 94.50 444 LEU A N 1
ATOM 3604 C CA . LEU A 1 444 ? -11.282 -8.140 27.895 1.00 94.50 444 LEU A CA 1
ATOM 3605 C C . LEU A 1 444 ? -10.274 -9.200 28.336 1.00 94.50 444 LEU A C 1
ATOM 3607 O O . LEU A 1 444 ? -9.724 -9.918 27.501 1.00 94.50 444 LEU A O 1
ATOM 3611 N N . THR A 1 445 ? -9.992 -9.289 29.633 1.00 91.06 445 THR A N 1
ATOM 3612 C CA . THR A 1 445 ? -8.958 -10.195 30.153 1.00 91.06 445 THR A CA 1
ATOM 3613 C C . THR A 1 445 ? -9.273 -10.678 31.564 1.00 91.06 445 THR A C 1
ATOM 3615 O O . THR A 1 445 ? -9.909 -9.975 32.349 1.00 91.06 445 THR A O 1
ATOM 3618 N N . ASN A 1 446 ? -8.784 -11.875 31.892 1.00 86.88 446 ASN A N 1
ATOM 3619 C CA . ASN A 1 446 ? -8.720 -12.386 33.263 1.00 86.88 446 ASN A CA 1
ATOM 3620 C C . ASN A 1 446 ? -7.396 -12.049 33.968 1.00 86.88 446 ASN A C 1
ATOM 3622 O O . ASN A 1 446 ? -7.297 -12.130 35.191 1.00 86.88 446 ASN A O 1
ATOM 3626 N N . ASP A 1 447 ? -6.383 -11.652 33.199 1.00 83.94 447 ASP A N 1
ATOM 3627 C CA . ASP A 1 447 ? -5.060 -11.295 33.693 1.00 83.94 447 ASP A CA 1
ATOM 3628 C C . ASP A 1 447 ? -4.982 -9.795 34.006 1.00 83.94 447 ASP A C 1
ATOM 3630 O O . ASP A 1 447 ? -4.974 -8.948 33.108 1.00 83.94 447 ASP A O 1
ATOM 3634 N N . ALA A 1 448 ? -4.894 -9.467 35.296 1.00 74.88 448 ALA A N 1
ATOM 3635 C CA . ALA A 1 448 ? -4.769 -8.095 35.772 1.00 74.88 448 ALA A CA 1
ATOM 3636 C C . ALA A 1 448 ? -3.435 -7.427 35.381 1.00 74.88 448 ALA A C 1
ATOM 3638 O O . ALA A 1 448 ? -3.372 -6.199 35.367 1.00 74.88 448 ALA A O 1
ATOM 3639 N N . SER A 1 449 ? -2.391 -8.193 35.037 1.00 75.19 449 SER A N 1
ATOM 3640 C CA . SER A 1 449 ? -1.097 -7.647 34.599 1.00 75.19 449 SER A CA 1
ATOM 3641 C C . SER A 1 449 ? -1.149 -7.028 33.199 1.00 75.19 449 SER A C 1
ATOM 3643 O O . SER A 1 449 ? -0.341 -6.160 32.878 1.00 75.19 449 SER A O 1
ATOM 3645 N N . LYS A 1 450 ? -2.141 -7.411 32.381 1.00 72.31 450 LYS A N 1
ATOM 3646 C CA . LYS A 1 450 ? -2.361 -6.844 31.042 1.00 72.31 450 LYS A CA 1
ATOM 3647 C C . LYS A 1 450 ? -2.987 -5.444 31.062 1.00 72.31 450 LYS A C 1
ATOM 3649 O O . LYS A 1 450 ? -3.092 -4.813 30.005 1.00 72.31 450 LYS A O 1
ATOM 3654 N N . LYS A 1 451 ? -3.399 -4.936 32.229 1.00 68.25 451 LYS A N 1
ATOM 3655 C CA . LYS A 1 451 ? -3.897 -3.561 32.360 1.00 68.25 451 LYS A CA 1
ATOM 3656 C C . LYS A 1 451 ? -2.789 -2.567 31.968 1.00 68.25 451 LYS A C 1
ATOM 3658 O O . LYS A 1 451 ? -1.625 -2.799 32.303 1.00 68.25 451 LYS A O 1
ATOM 3663 N N . PRO A 1 452 ? -3.107 -1.485 31.238 1.00 65.31 452 PRO A N 1
ATOM 3664 C CA . PRO A 1 452 ? -2.131 -0.441 30.957 1.00 65.31 452 PRO A CA 1
ATOM 3665 C C . PRO A 1 452 ? -1.618 0.157 32.274 1.00 65.31 452 PRO A C 1
ATOM 3667 O O . PRO A 1 452 ? -2.394 0.400 33.202 1.00 65.31 452 PRO A O 1
ATOM 3670 N N . LEU A 1 453 ? -0.300 0.351 32.380 1.00 55.75 453 LEU A N 1
ATOM 3671 C CA . LEU A 1 453 ? 0.282 1.115 33.483 1.00 55.75 453 LEU A CA 1
ATOM 3672 C C . LEU A 1 453 ? -0.069 2.597 33.286 1.00 55.75 453 LEU A C 1
ATOM 3674 O O . LEU A 1 453 ? -0.301 3.026 32.161 1.00 55.75 453 LEU A O 1
ATOM 3678 N N . ALA A 1 454 ? -0.068 3.411 34.347 1.00 48.88 454 ALA A N 1
ATOM 3679 C CA . ALA A 1 454 ? -0.383 4.846 34.241 1.00 48.88 454 ALA A CA 1
ATOM 3680 C C . ALA A 1 454 ? 0.520 5.610 33.243 1.00 48.88 454 ALA A C 1
ATOM 3682 O O . ALA A 1 454 ? 0.130 6.651 32.735 1.00 48.88 454 ALA A O 1
ATOM 3683 N N . GLN A 1 455 ? 1.711 5.075 32.957 1.00 42.56 455 GLN A N 1
ATOM 3684 C CA . GLN A 1 455 ? 2.673 5.605 31.983 1.00 42.56 455 GLN A CA 1
ATOM 3685 C C . GLN A 1 455 ? 2.359 5.173 30.533 1.00 42.56 455 GLN A C 1
ATOM 3687 O O . GLN A 1 455 ? 2.820 5.810 29.598 1.00 42.56 455 GLN A O 1
ATOM 3692 N N . ASP A 1 456 ? 1.548 4.124 30.346 1.00 46.12 456 ASP A N 1
ATOM 3693 C CA . ASP A 1 456 ? 1.113 3.593 29.042 1.00 46.12 456 ASP A CA 1
ATOM 3694 C C . ASP A 1 456 ? -0.211 4.236 28.556 1.00 46.12 456 ASP A C 1
ATOM 3696 O O . ASP A 1 456 ? -0.719 3.903 27.483 1.00 46.12 456 ASP A O 1
ATOM 3700 N N . ALA A 1 457 ? -0.819 5.098 29.380 1.00 44.50 457 ALA A N 1
ATOM 3701 C CA . ALA A 1 457 ? -2.171 5.636 29.212 1.00 44.50 457 ALA A CA 1
ATOM 3702 C C . ALA A 1 457 ? -2.204 7.082 28.669 1.00 44.50 457 ALA A C 1
ATOM 3704 O O . ALA A 1 457 ? -3.213 7.763 28.807 1.00 44.50 457 ALA A O 1
ATOM 3705 N N . GLU A 1 458 ? -1.122 7.574 28.051 1.00 48.09 458 GLU A N 1
ATOM 3706 C CA . GLU A 1 458 ? -1.003 8.976 27.594 1.00 48.09 458 GLU A CA 1
ATOM 3707 C C . GLU A 1 458 ? -1.999 9.384 26.484 1.00 48.09 458 GLU A C 1
ATOM 3709 O O . GLU A 1 458 ? -2.107 10.569 26.158 1.00 48.09 458 GLU A O 1
ATOM 3714 N N . TYR A 1 459 ? -2.759 8.441 25.917 1.00 49.44 459 TYR A N 1
ATOM 3715 C CA . TYR A 1 459 ? -3.830 8.733 24.967 1.00 49.44 459 TYR A CA 1
ATOM 3716 C C . TYR A 1 459 ? -5.202 8.733 25.651 1.00 49.44 459 TYR A C 1
ATOM 3718 O O . TYR A 1 459 ? -5.724 7.682 26.015 1.00 49.44 459 TYR A O 1
ATOM 3726 N N . HIS A 1 460 ? -5.804 9.917 25.773 1.00 49.97 460 HIS A N 1
ATOM 3727 C CA . HIS A 1 460 ? -7.207 10.084 26.142 1.00 49.97 460 HIS A CA 1
ATOM 3728 C C . HIS A 1 460 ? -7.923 10.910 25.071 1.00 49.97 460 HIS A C 1
ATOM 3730 O O . HIS A 1 460 ? -7.720 12.123 24.967 1.00 49.97 460 HIS A O 1
ATOM 3736 N N . LEU A 1 461 ? -8.804 10.270 24.301 1.00 49.06 461 LEU A N 1
ATOM 3737 C CA . LEU A 1 461 ? -9.881 10.968 23.594 1.00 49.06 461 LEU A CA 1
ATOM 3738 C C . LEU A 1 461 ? -10.881 11.453 24.657 1.00 49.06 461 LEU A C 1
ATOM 3740 O O . LEU A 1 461 ? -11.797 10.730 24.995 1.00 49.06 461 LEU A O 1
ATOM 3744 N N . ALA A 1 462 ? -10.630 12.619 25.258 1.00 28.78 462 ALA A N 1
ATOM 3745 C CA . ALA A 1 462 ? -11.387 13.241 26.355 1.00 28.78 462 ALA A CA 1
ATOM 3746 C C . ALA A 1 462 ? -12.617 12.471 26.936 1.00 28.78 462 ALA A C 1
ATOM 3748 O O . ALA A 1 462 ? -13.720 12.554 26.400 1.00 28.78 462 ALA A O 1
ATOM 3749 N N . ALA A 1 463 ? -12.384 11.912 28.139 1.00 25.25 463 ALA A N 1
ATOM 3750 C CA . ALA A 1 463 ? -13.276 11.597 29.276 1.00 25.25 463 ALA A CA 1
ATOM 3751 C C . ALA A 1 463 ? -14.102 10.283 29.307 1.00 25.25 463 ALA A C 1
ATOM 3753 O O . ALA A 1 463 ? -15.215 10.238 28.791 1.00 25.25 463 ALA A O 1
ATOM 3754 N N . ALA A 1 464 ? -13.666 9.316 30.139 1.00 26.25 464 ALA A N 1
ATOM 3755 C CA . ALA A 1 464 ? -14.141 9.115 31.527 1.00 26.25 464 ALA A CA 1
ATOM 3756 C C . ALA A 1 464 ? -13.292 8.077 32.311 1.00 26.25 464 ALA A C 1
ATOM 3758 O O . ALA A 1 464 ? -12.552 7.284 31.736 1.00 26.25 464 ALA A O 1
ATOM 3759 N N . GLU A 1 465 ? -13.375 8.139 33.645 1.00 28.25 465 GLU A N 1
ATOM 3760 C CA . GLU A 1 465 ? -12.613 7.375 34.644 1.00 28.25 465 GLU A CA 1
ATOM 3761 C C . GLU A 1 465 ? -12.998 5.879 34.740 1.00 28.25 465 GLU A C 1
ATOM 3763 O O . GLU A 1 465 ? -14.058 5.440 34.309 1.00 28.25 465 GLU A O 1
ATOM 3768 N N . SER A 1 466 ? -12.100 5.102 35.353 1.00 30.31 466 SER A N 1
ATOM 3769 C CA . SER A 1 466 ? -12.141 3.653 35.617 1.00 30.31 466 SER A CA 1
ATOM 3770 C C . SER A 1 466 ? -13.512 3.020 35.938 1.00 30.31 466 SER A C 1
ATOM 3772 O O . SER A 1 466 ? -14.234 3.486 36.817 1.00 30.31 466 SER A O 1
ATOM 3774 N N . VAL A 1 467 ? -13.775 1.862 35.316 1.00 35.53 467 VAL A N 1
ATOM 3775 C CA . VAL A 1 467 ? -14.992 1.031 35.431 1.00 35.53 467 VAL A CA 1
ATOM 3776 C C . VAL A 1 467 ? -15.068 0.245 36.754 1.00 35.53 467 VAL A C 1
ATOM 3778 O O . VAL A 1 467 ? -14.119 -0.449 37.132 1.00 35.53 467 VAL A O 1
ATOM 3781 N N . ASN A 1 468 ? -16.233 0.289 37.415 1.00 32.06 468 ASN A N 1
ATOM 3782 C CA . ASN A 1 468 ? -16.599 -0.568 38.550 1.00 32.06 468 ASN A CA 1
ATOM 3783 C C . ASN A 1 468 ? -17.101 -1.942 38.071 1.00 32.06 468 ASN A C 1
ATOM 3785 O O . ASN A 1 468 ? -18.055 -2.030 37.305 1.00 32.06 468 ASN A O 1
ATOM 3789 N N . VAL A 1 469 ? -16.504 -3.019 38.586 1.00 31.22 469 VAL A N 1
ATOM 3790 C CA . VAL A 1 469 ? -17.015 -4.394 38.451 1.00 31.22 469 VAL A CA 1
ATOM 3791 C C . VAL A 1 469 ? -17.803 -4.712 39.723 1.00 31.22 469 VAL A C 1
ATOM 3793 O O . VAL A 1 469 ? -17.198 -4.915 40.776 1.00 31.22 469 VAL A O 1
ATOM 3796 N N . PHE A 1 470 ? -19.137 -4.719 39.666 1.00 33.22 470 PHE A N 1
ATOM 3797 C CA . PHE A 1 470 ? -19.950 -5.158 40.804 1.00 33.22 470 PHE A CA 1
ATOM 3798 C C . PHE A 1 470 ? -20.048 -6.686 40.836 1.00 33.22 470 PHE A C 1
ATOM 3800 O O . PHE A 1 470 ? -20.392 -7.324 39.843 1.00 33.22 470 PHE A O 1
ATOM 3807 N N . GLY A 1 471 ? -19.709 -7.252 41.996 1.00 28.25 471 GLY A N 1
ATOM 3808 C CA . GLY A 1 471 ? -19.944 -8.649 42.337 1.00 28.25 471 GLY A CA 1
ATOM 3809 C C . GLY A 1 471 ? -21.395 -8.886 42.750 1.00 28.25 471 GLY A C 1
ATOM 3810 O O . GLY A 1 471 ? -22.036 -8.012 43.331 1.00 28.25 471 GLY A O 1
ATOM 3811 N N . ASP A 1 472 ? -21.861 -10.081 42.412 1.00 31.98 472 ASP A N 1
ATOM 3812 C CA . ASP A 1 472 ? -23.162 -10.673 42.717 1.00 31.98 472 ASP A CA 1
ATOM 3813 C C . ASP A 1 472 ? -23.526 -10.560 44.209 1.00 31.98 472 ASP A C 1
ATOM 3815 O O . ASP A 1 472 ? -22.721 -10.932 45.062 1.00 31.98 472 ASP A O 1
ATOM 3819 N N . ASP A 1 473 ? -24.734 -10.076 44.517 1.00 26.73 473 ASP A N 1
ATOM 3820 C CA . ASP A 1 473 ? -25.498 -10.576 45.660 1.00 26.73 473 ASP A CA 1
ATOM 3821 C C . ASP A 1 473 ? -27.002 -10.256 45.556 1.00 26.73 473 ASP A C 1
ATOM 3823 O O . ASP A 1 473 ? -27.460 -9.206 45.109 1.00 26.73 473 ASP A O 1
ATOM 3827 N N . SER A 1 474 ? -27.759 -11.253 45.989 1.00 26.75 474 SER A N 1
ATOM 3828 C CA . SER A 1 474 ? -29.181 -11.524 45.775 1.00 26.75 474 SER A CA 1
ATOM 3829 C C . SER A 1 474 ? -30.246 -10.632 46.464 1.00 26.75 474 SER A C 1
ATOM 3831 O O . SER A 1 474 ? -30.026 -10.033 47.512 1.00 26.75 474 SER A O 1
ATOM 3833 N N . VAL A 1 475 ? -31.477 -10.782 45.935 1.00 26.58 475 VAL A N 1
ATOM 3834 C CA . VAL A 1 475 ? -32.831 -10.654 46.543 1.00 26.58 475 VAL A CA 1
ATOM 3835 C C . VAL A 1 475 ? -33.579 -9.315 46.428 1.00 26.58 475 VAL A C 1
ATOM 3837 O O . VAL A 1 475 ? -33.267 -8.335 47.092 1.00 26.58 475 VAL A O 1
ATOM 3840 N N . GLY A 1 476 ? -34.729 -9.371 45.740 1.00 24.78 476 GLY A N 1
ATOM 3841 C CA . GLY A 1 476 ? -35.847 -8.437 45.911 1.00 24.78 476 GLY A CA 1
ATOM 3842 C C . GLY A 1 476 ? -36.982 -8.684 44.914 1.00 24.78 476 GLY A C 1
ATOM 3843 O O . GLY A 1 476 ? -36.958 -8.150 43.816 1.00 24.78 476 GLY A O 1
ATOM 3844 N N . LYS A 1 477 ? -37.956 -9.524 45.287 1.00 26.08 477 LYS A N 1
ATOM 3845 C CA . LYS A 1 477 ? -39.213 -9.737 44.549 1.00 26.08 477 LYS A CA 1
ATOM 3846 C C . LYS A 1 477 ? -40.058 -8.463 44.547 1.00 26.08 477 LYS A C 1
ATOM 3848 O O . LYS A 1 477 ? -40.290 -7.932 45.626 1.00 26.08 477 LYS A O 1
ATOM 3853 N N . GLU A 1 478 ? -40.661 -8.131 43.410 1.00 26.23 478 GLU A N 1
ATOM 3854 C CA . GLU A 1 478 ? -42.002 -7.540 43.376 1.00 26.23 478 GLU A CA 1
ATOM 3855 C C . GLU A 1 478 ? -42.711 -7.919 42.066 1.00 26.23 478 GLU A C 1
ATOM 3857 O O . GLU A 1 478 ? -42.186 -7.748 40.969 1.00 26.23 478 GLU A O 1
ATOM 3862 N N . GLU A 1 479 ? -43.884 -8.534 42.219 1.00 23.72 479 GLU A N 1
ATOM 3863 C CA . GLU A 1 479 ? -44.842 -8.845 41.159 1.00 23.72 479 GLU A CA 1
ATOM 3864 C C . GLU A 1 479 ? -45.593 -7.567 40.766 1.00 23.72 479 GLU A C 1
ATOM 3866 O O . GLU A 1 479 ? -45.943 -6.782 41.641 1.00 23.72 479 GLU A O 1
ATOM 3871 N N . THR A 1 480 ? -45.938 -7.396 39.488 1.00 25.27 480 THR A N 1
ATOM 3872 C CA . THR A 1 480 ? -47.262 -6.879 39.091 1.00 25.27 480 THR A CA 1
ATOM 3873 C C . THR A 1 480 ? -47.568 -7.194 37.621 1.00 25.27 480 THR A C 1
ATOM 3875 O O . THR A 1 480 ? -46.928 -6.701 36.702 1.00 25.27 480 THR A O 1
ATOM 3878 N N . GLU A 1 481 ? -48.565 -8.066 37.475 1.00 24.88 481 GLU A N 1
ATOM 3879 C CA . GLU A 1 481 ? -49.652 -8.123 36.487 1.00 24.88 481 GLU A CA 1
ATOM 3880 C C . GLU A 1 481 ? -49.381 -8.058 34.972 1.00 24.88 481 GLU A C 1
ATOM 3882 O O . GLU A 1 481 ? -49.011 -7.051 34.374 1.00 24.88 481 GLU A O 1
ATOM 3887 N N . ALA A 1 482 ? -49.738 -9.184 34.350 1.00 24.44 482 ALA A N 1
ATOM 3888 C CA . ALA A 1 482 ? -49.856 -9.423 32.925 1.00 24.44 482 ALA A CA 1
ATOM 3889 C C . ALA A 1 482 ? -51.052 -8.699 32.284 1.00 24.44 482 ALA A C 1
ATOM 3891 O O . ALA A 1 482 ? -52.136 -8.615 32.863 1.00 24.44 482 ALA A O 1
ATOM 3892 N N . CYS A 1 483 ? -50.889 -8.319 31.016 1.00 23.58 483 CYS A N 1
ATOM 3893 C CA . CYS A 1 483 ? -51.998 -8.180 30.080 1.00 23.58 483 CYS A CA 1
ATOM 3894 C C . CYS A 1 483 ? -51.524 -8.495 28.652 1.00 23.58 483 CYS A C 1
ATOM 3896 O O . CYS A 1 483 ? -50.710 -7.761 28.099 1.00 23.58 483 CYS A O 1
ATOM 3898 N N . GLY A 1 484 ? -52.079 -9.562 28.068 1.00 25.17 484 GLY A N 1
ATOM 3899 C CA . GLY A 1 484 ? -52.169 -9.753 26.618 1.00 25.17 484 GLY A CA 1
ATOM 3900 C C . GLY A 1 484 ? -51.201 -10.760 26.002 1.00 25.17 484 GLY A C 1
ATOM 3901 O O . GLY A 1 484 ? -50.187 -10.368 25.434 1.00 25.17 484 GLY A O 1
ATOM 3902 N N . ASP A 1 485 ? -51.575 -12.040 26.034 1.00 26.77 485 ASP A N 1
ATOM 3903 C CA . ASP A 1 485 ? -51.007 -13.081 25.176 1.00 26.77 485 ASP A CA 1
ATOM 3904 C C . ASP A 1 485 ? -51.203 -12.728 23.691 1.00 26.77 485 ASP A C 1
ATOM 3906 O O . ASP A 1 485 ? -52.330 -12.650 23.195 1.00 26.77 485 ASP A O 1
ATOM 3910 N N . VAL A 1 486 ? -50.096 -12.571 22.968 1.00 29.25 486 VAL A N 1
ATOM 3911 C CA . VAL A 1 486 ? -50.037 -12.803 21.523 1.00 29.25 486 VAL A CA 1
ATOM 3912 C C . VAL A 1 486 ? -48.895 -13.786 21.311 1.00 29.25 486 VAL A C 1
ATOM 3914 O O . VAL A 1 486 ? -47.730 -13.428 21.470 1.00 29.25 486 VAL A O 1
ATOM 3917 N N . GLU A 1 487 ? -49.237 -15.040 21.016 1.00 27.95 487 GLU A N 1
ATOM 3918 C CA . GLU A 1 487 ? -48.275 -16.078 20.640 1.00 27.95 487 GLU A CA 1
ATOM 3919 C C . GLU A 1 487 ? -47.431 -15.595 19.446 1.00 27.95 487 GLU A C 1
ATOM 3921 O O . GLU A 1 487 ? -47.992 -15.330 18.377 1.00 27.95 487 GLU A O 1
ATOM 3926 N N . PRO A 1 488 ? -46.093 -15.505 19.559 1.00 29.73 488 PRO A N 1
ATOM 3927 C CA . PRO A 1 488 ? -45.246 -15.444 18.386 1.00 29.73 488 PRO A CA 1
ATOM 3928 C C . PRO A 1 488 ? -45.185 -16.856 17.809 1.00 29.73 488 PRO A C 1
ATOM 3930 O O . PRO A 1 488 ? -44.737 -17.797 18.469 1.00 29.73 488 PRO A O 1
ATOM 3933 N N . ALA A 1 489 ? -45.665 -16.997 16.577 1.00 29.45 489 ALA A N 1
ATOM 3934 C CA . ALA A 1 489 ? -45.489 -18.199 15.785 1.00 29.45 489 ALA A CA 1
ATOM 3935 C C . ALA A 1 489 ? -44.013 -18.632 15.816 1.00 29.45 489 ALA A C 1
ATOM 3937 O O . ALA A 1 489 ? -43.110 -17.819 15.617 1.00 29.45 489 ALA A O 1
ATOM 3938 N N . GLN A 1 490 ? -43.783 -19.920 16.072 1.00 28.66 490 GLN A N 1
ATOM 3939 C CA . GLN A 1 490 ? -42.502 -20.566 15.818 1.00 28.66 490 GLN A CA 1
ATOM 3940 C C . GLN A 1 490 ? -42.188 -20.442 14.322 1.00 28.66 490 GLN A C 1
ATOM 3942 O O . GLN A 1 490 ? -42.626 -21.266 13.524 1.00 28.66 490 GLN A O 1
ATOM 3947 N N . GLU A 1 491 ? -41.443 -19.415 13.931 1.00 34.31 491 GLU A N 1
ATOM 3948 C CA . GLU A 1 491 ? -40.704 -19.440 12.675 1.00 34.31 491 GLU A CA 1
ATOM 3949 C C . GLU A 1 491 ? -39.321 -20.011 12.976 1.00 34.31 491 GLU A C 1
ATOM 3951 O O . GLU A 1 491 ? -38.406 -19.326 13.434 1.00 34.31 491 GLU A O 1
ATOM 3956 N N . GLU A 1 492 ? -39.190 -21.318 12.742 1.00 30.95 492 GLU A N 1
ATOM 3957 C CA . GLU A 1 492 ? -37.908 -21.912 12.386 1.00 30.95 492 GLU A CA 1
ATOM 3958 C C . GLU A 1 492 ? -37.316 -21.062 11.256 1.00 30.95 492 GLU A C 1
ATOM 3960 O O . GLU A 1 492 ? -37.809 -21.067 10.127 1.00 30.95 492 GLU A O 1
ATOM 3965 N N . ALA A 1 493 ? -36.276 -20.289 11.568 1.00 35.28 493 ALA A N 1
ATOM 3966 C CA . ALA A 1 493 ? -35.474 -19.612 10.567 1.00 35.28 493 ALA A CA 1
ATOM 3967 C C . ALA A 1 493 ? -34.656 -20.670 9.817 1.00 35.28 493 ALA A C 1
ATOM 3969 O O . ALA A 1 493 ? -33.464 -20.865 10.058 1.00 35.28 493 ALA A O 1
ATOM 3970 N N . ASP A 1 494 ? -35.327 -21.370 8.902 1.00 35.66 494 ASP A N 1
ATOM 3971 C CA . ASP A 1 494 ? -34.691 -22.007 7.765 1.00 35.66 494 ASP A CA 1
ATOM 3972 C C . ASP A 1 494 ? -33.751 -20.968 7.148 1.00 35.66 494 ASP A C 1
ATOM 3974 O O . ASP A 1 494 ? -34.184 -19.902 6.695 1.00 35.66 494 ASP A O 1
ATOM 3978 N N . GLN A 1 495 ? -32.452 -21.270 7.134 1.00 42.84 495 GLN A N 1
ATOM 3979 C CA . GLN A 1 495 ? -31.465 -20.570 6.320 1.00 42.84 495 GLN A CA 1
ATOM 3980 C C . GLN A 1 495 ? -31.832 -20.770 4.845 1.00 42.84 495 GLN A C 1
ATOM 3982 O O . GLN A 1 495 ? -31.217 -21.560 4.127 1.00 42.84 495 GLN A O 1
ATOM 3987 N N . LYS A 1 496 ? -32.850 -20.050 4.367 1.00 40.16 496 LYS A N 1
ATOM 3988 C CA . LYS A 1 496 ? -33.091 -19.891 2.942 1.00 40.16 496 LYS A CA 1
ATOM 3989 C C . LYS A 1 496 ? -31.915 -19.104 2.402 1.00 40.16 496 LYS A C 1
ATOM 3991 O O . LYS A 1 496 ? -31.803 -17.893 2.557 1.00 40.16 496 LYS A O 1
ATOM 3996 N N . THR A 1 497 ? -31.004 -19.834 1.781 1.00 45.03 497 THR A N 1
ATOM 3997 C CA . THR A 1 497 ? -30.052 -19.289 0.828 1.00 45.03 497 THR A CA 1
ATOM 3998 C C . THR A 1 497 ? -30.882 -18.608 -0.255 1.00 45.03 497 THR A C 1
ATOM 4000 O O . THR A 1 497 ? -31.505 -19.267 -1.085 1.00 45.03 497 THR A O 1
ATOM 4003 N N . TYR A 1 498 ? -30.980 -17.282 -0.206 1.00 48.66 498 TYR A N 1
ATOM 4004 C CA . TYR A 1 498 ? -31.680 -16.536 -1.241 1.00 48.66 498 TYR A CA 1
ATOM 4005 C C . TYR A 1 498 ? -30.801 -16.518 -2.490 1.00 48.66 498 TYR A C 1
ATOM 4007 O O . TYR A 1 498 ? -29.683 -16.005 -2.478 1.00 48.66 498 TYR A O 1
ATOM 4015 N N . SER A 1 499 ? -31.292 -17.112 -3.574 1.00 56.69 499 SER A N 1
ATOM 4016 C CA . SER A 1 499 ? -30.654 -17.008 -4.881 1.00 56.69 499 SER A CA 1
ATOM 4017 C C . SER A 1 499 ? -31.029 -15.670 -5.514 1.00 56.69 499 SER A C 1
ATOM 4019 O O . SER A 1 499 ? -32.214 -15.413 -5.738 1.00 56.69 499 SER A O 1
ATOM 4021 N N . ILE A 1 500 ? -30.040 -14.839 -5.841 1.00 65.06 500 ILE A N 1
ATOM 4022 C CA . ILE A 1 500 ? -30.262 -13.650 -6.669 1.00 65.06 500 ILE A CA 1
ATOM 4023 C C . ILE A 1 500 ? -30.651 -14.130 -8.068 1.00 65.06 500 ILE A C 1
ATOM 4025 O O . ILE A 1 500 ? -29.875 -14.808 -8.742 1.00 65.06 500 ILE A O 1
ATOM 4029 N N . LYS A 1 501 ? -31.868 -13.794 -8.495 1.00 71.56 501 LYS A N 1
ATOM 4030 C CA . LYS A 1 501 ? -32.362 -14.071 -9.841 1.00 71.56 501 LYS A CA 1
ATOM 4031 C C . LYS A 1 501 ? -32.369 -12.765 -10.624 1.00 71.56 501 LYS A C 1
ATOM 4033 O O . LYS A 1 501 ? -33.037 -11.813 -10.237 1.00 71.56 501 LYS A O 1
ATOM 4038 N N . HIS A 1 502 ? -31.626 -12.721 -11.722 1.00 76.38 502 HIS A N 1
ATOM 4039 C CA . HIS A 1 502 ? -31.709 -11.605 -12.657 1.00 76.38 502 HIS A CA 1
ATOM 4040 C C . HIS A 1 502 ? -32.980 -11.758 -13.491 1.00 76.38 502 HIS A C 1
ATOM 4042 O O . HIS A 1 502 ? -33.145 -12.760 -14.185 1.00 76.38 502 HIS A O 1
ATOM 4048 N N . GLU A 1 503 ? -33.886 -10.788 -13.389 1.00 77.81 503 GLU A N 1
ATOM 4049 C CA . GLU A 1 503 ? -35.199 -10.870 -14.039 1.00 77.81 503 GLU A CA 1
ATOM 4050 C C . GLU A 1 503 ? -35.300 -10.086 -15.344 1.00 77.81 503 GLU A C 1
ATOM 4052 O O . GLU A 1 503 ? -36.147 -10.428 -16.161 1.00 77.81 503 GLU A O 1
ATOM 4057 N N . GLY A 1 504 ? -34.463 -9.066 -15.560 1.00 85.50 504 GLY A N 1
ATOM 4058 C CA . GLY A 1 504 ? -34.493 -8.240 -16.767 1.00 85.50 504 GLY A CA 1
ATOM 4059 C C . GLY A 1 504 ? -33.732 -6.924 -16.626 1.00 85.50 504 GLY A C 1
ATOM 4060 O O . GLY A 1 504 ? -33.151 -6.635 -15.581 1.00 85.50 504 GLY A O 1
ATOM 4061 N N . VAL A 1 505 ? -33.756 -6.119 -17.687 1.00 88.06 505 VAL A N 1
ATOM 4062 C CA . VAL A 1 505 ? -33.162 -4.773 -17.739 1.00 88.06 505 VAL A CA 1
ATOM 4063 C C . VAL A 1 505 ? -34.276 -3.730 -17.764 1.00 88.06 505 VAL A C 1
ATOM 4065 O O . VAL A 1 505 ? -35.241 -3.883 -18.506 1.00 88.06 505 VAL A O 1
ATOM 4068 N N . GLY A 1 506 ? -34.154 -2.673 -16.957 1.00 89.25 506 GLY A N 1
ATOM 4069 C CA . GLY A 1 506 ? -35.110 -1.565 -16.905 1.00 89.25 506 GLY A CA 1
ATOM 4070 C C . GLY A 1 506 ? -34.605 -0.314 -17.627 1.00 89.25 506 GLY A C 1
ATOM 4071 O O . GLY A 1 506 ? -33.470 0.097 -17.406 1.00 89.25 506 GLY A O 1
ATOM 4072 N N . ILE A 1 507 ? -35.452 0.322 -18.440 1.00 90.12 507 ILE A N 1
ATOM 4073 C CA . ILE A 1 507 ? -35.199 1.629 -19.061 1.00 90.12 507 ILE A CA 1
ATOM 4074 C C . ILE A 1 507 ? -36.265 2.609 -18.588 1.00 90.12 507 ILE A C 1
ATOM 4076 O O . ILE A 1 507 ? -37.464 2.344 -18.682 1.00 90.12 507 ILE A O 1
ATOM 4080 N N . VAL A 1 508 ? -35.824 3.761 -18.086 1.00 91.25 508 VAL A N 1
ATOM 4081 C CA . VAL A 1 508 ? -36.728 4.819 -17.638 1.00 91.25 508 VAL A CA 1
ATOM 4082 C C . VAL A 1 508 ? -37.005 5.769 -18.802 1.00 91.25 508 VAL A C 1
ATOM 4084 O O . VAL A 1 508 ? -36.108 6.450 -19.296 1.00 91.25 508 VAL A O 1
ATOM 4087 N N . VAL A 1 509 ? -38.258 5.807 -19.236 1.00 90.50 509 VAL A N 1
ATOM 4088 C CA . VAL A 1 509 ? -38.730 6.492 -20.441 1.00 90.50 509 VAL A CA 1
ATOM 4089 C C . VAL A 1 509 ? -39.738 7.576 -20.085 1.00 90.50 509 VAL A C 1
ATOM 4091 O O . VAL A 1 509 ? -40.472 7.480 -19.103 1.00 90.50 509 VAL A O 1
ATOM 4094 N N . LYS A 1 510 ? -39.755 8.655 -20.858 1.00 89.62 510 LYS A N 1
ATOM 4095 C CA . LYS A 1 510 ? -40.717 9.743 -20.719 1.00 89.62 510 LYS A CA 1
ATOM 4096 C C . LYS A 1 510 ? -42.134 9.248 -21.001 1.00 89.62 510 LYS A C 1
ATOM 4098 O O . LYS A 1 510 ? -43.019 9.509 -20.193 1.00 89.62 510 LYS A O 1
ATOM 4103 N N . ASP A 1 511 ? -42.323 8.510 -22.095 1.00 87.31 511 ASP A N 1
ATOM 4104 C CA . ASP A 1 511 ? -43.632 8.026 -22.534 1.00 87.31 511 ASP A CA 1
ATOM 4105 C C . ASP A 1 511 ? -43.596 6.508 -22.787 1.00 87.31 511 ASP A C 1
ATOM 4107 O O . ASP A 1 511 ? -43.092 6.027 -23.802 1.00 87.31 511 ASP A O 1
ATOM 4111 N N . VAL A 1 512 ? -44.172 5.727 -21.864 1.00 88.56 512 VAL A N 1
ATOM 4112 C CA . VAL A 1 512 ? -44.095 4.251 -21.883 1.00 88.56 512 VAL A CA 1
ATOM 4113 C C . VAL A 1 512 ? -44.741 3.646 -23.130 1.00 88.56 512 VAL A C 1
ATOM 4115 O O . VAL A 1 512 ? -44.175 2.733 -23.729 1.00 88.56 512 VAL A O 1
ATOM 4118 N N . LYS A 1 513 ? -45.908 4.146 -23.557 1.00 86.19 513 LYS A N 1
ATOM 4119 C CA . LYS A 1 513 ? -46.656 3.534 -24.665 1.00 86.19 513 LYS A CA 1
ATOM 4120 C C . LYS A 1 513 ? -45.949 3.650 -26.028 1.00 86.19 513 LYS A C 1
ATOM 4122 O O . LYS A 1 513 ? -45.752 2.606 -26.648 1.00 86.19 513 LYS A O 1
ATOM 4127 N N . PRO A 1 514 ? -45.531 4.843 -26.496 1.00 88.19 514 PRO A N 1
ATOM 4128 C CA . PRO A 1 514 ? -44.774 4.971 -27.743 1.00 88.19 514 PRO A CA 1
ATOM 4129 C C . PRO A 1 514 ? -43.504 4.116 -27.761 1.00 88.19 514 PRO A C 1
ATOM 4131 O O . PRO A 1 514 ? -43.163 3.537 -28.790 1.00 88.19 514 PRO A O 1
ATOM 4134 N N . MET A 1 515 ? -42.835 3.996 -26.613 1.00 89.69 515 MET A N 1
ATOM 4135 C CA . MET A 1 515 ? -41.642 3.169 -26.473 1.00 89.69 515 MET A CA 1
ATOM 4136 C C . MET A 1 515 ? -41.970 1.679 -26.567 1.00 89.69 515 MET A C 1
ATOM 4138 O O . MET A 1 515 ? -41.343 0.965 -27.344 1.00 89.69 515 MET A O 1
ATOM 4142 N N . ALA A 1 516 ? -42.990 1.207 -25.851 1.00 88.62 516 ALA A N 1
ATOM 4143 C CA . ALA A 1 516 ? -43.434 -0.181 -25.941 1.00 88.62 516 ALA A CA 1
ATOM 4144 C C . ALA A 1 516 ? -43.868 -0.554 -27.369 1.00 88.62 516 ALA A C 1
ATOM 4146 O O . ALA A 1 516 ? -43.505 -1.619 -27.865 1.00 88.62 516 ALA A O 1
ATOM 4147 N N . ASP A 1 517 ? -44.598 0.340 -28.045 1.00 87.25 517 ASP A N 1
ATOM 4148 C CA . ASP A 1 517 ? -45.008 0.163 -29.438 1.00 87.25 517 ASP A CA 1
ATOM 4149 C C . ASP A 1 517 ? -43.783 0.101 -30.371 1.00 87.25 517 ASP A C 1
ATOM 4151 O O . ASP A 1 517 ? -43.710 -0.786 -31.218 1.00 87.25 517 ASP A O 1
ATOM 4155 N N . PHE A 1 518 ? -42.768 0.950 -30.162 1.00 90.62 518 PHE A N 1
ATOM 4156 C CA . PHE A 1 518 ? -41.507 0.885 -30.906 1.00 90.62 518 PHE A CA 1
ATOM 4157 C C . PHE A 1 518 ? -40.789 -0.458 -30.714 1.00 90.62 518 PHE A C 1
ATOM 4159 O O . PHE A 1 518 ? -40.484 -1.138 -31.692 1.00 90.62 518 PHE A O 1
ATOM 4166 N N . TYR A 1 519 ? -40.534 -0.881 -29.474 1.00 89.75 519 TYR A N 1
ATOM 4167 C CA . TYR A 1 519 ? -39.816 -2.135 -29.220 1.00 89.75 519 TYR A CA 1
ATOM 4168 C C . TYR A 1 519 ? -40.582 -3.356 -29.754 1.00 89.75 519 TYR A C 1
ATOM 4170 O O . TYR A 1 519 ? -39.967 -4.268 -30.311 1.00 89.75 519 TYR A O 1
ATOM 4178 N N . ARG A 1 520 ? -41.917 -3.357 -29.681 1.00 87.75 520 ARG A N 1
ATOM 4179 C CA . ARG A 1 520 ? -42.751 -4.404 -30.284 1.00 87.75 520 ARG A CA 1
ATOM 4180 C C . ARG A 1 520 ? -42.682 -4.383 -31.812 1.00 87.75 520 ARG A C 1
ATOM 4182 O O . ARG A 1 520 ? -42.340 -5.388 -32.425 1.00 87.75 520 ARG A O 1
ATOM 4189 N N . ASP A 1 521 ? -42.982 -3.254 -32.442 1.00 85.12 521 ASP A N 1
ATOM 4190 C CA . ASP A 1 521 ? -43.214 -3.207 -33.891 1.00 85.12 521 ASP A CA 1
ATOM 4191 C C . ASP A 1 521 ? -41.897 -3.151 -34.691 1.00 85.12 521 ASP A C 1
ATOM 4193 O O . ASP A 1 521 ? -41.779 -3.710 -35.789 1.00 85.12 521 ASP A O 1
ATOM 4197 N N . VAL A 1 522 ? -40.868 -2.515 -34.124 1.00 84.75 522 VAL A N 1
ATOM 4198 C CA . VAL A 1 522 ? -39.566 -2.297 -34.768 1.00 84.75 522 VAL A CA 1
ATOM 4199 C C . VAL A 1 522 ? -38.577 -3.404 -34.418 1.00 84.75 522 VAL A C 1
ATOM 4201 O O . VAL A 1 522 ? -37.931 -3.949 -35.315 1.00 84.75 522 VAL A O 1
ATOM 4204 N N . LEU A 1 523 ? -38.490 -3.801 -33.147 1.00 85.25 523 LEU A N 1
ATOM 4205 C CA . LEU A 1 523 ? -37.546 -4.831 -32.689 1.00 85.25 523 LEU A CA 1
ATOM 4206 C C . LEU A 1 523 ? -38.189 -6.202 -32.450 1.00 85.25 523 LEU A C 1
ATOM 4208 O O . LEU A 1 523 ? -37.474 -7.189 -32.304 1.00 85.25 523 LEU A O 1
ATOM 4212 N N . GLY A 1 524 ? -39.516 -6.296 -32.526 1.00 82.94 524 GLY A N 1
ATOM 4213 C CA . GLY A 1 524 ? -40.232 -7.567 -32.512 1.00 82.94 524 GLY A CA 1
ATOM 4214 C C . GLY A 1 524 ? -40.488 -8.138 -31.120 1.00 82.94 524 GLY A C 1
ATOM 4215 O O . GLY A 1 524 ? -40.798 -9.319 -31.038 1.00 82.94 524 GLY A O 1
ATOM 4216 N N . PHE A 1 525 ? -40.331 -7.382 -30.034 1.00 85.00 525 PHE A N 1
ATOM 4217 C CA . PHE A 1 525 ? -40.608 -7.917 -28.696 1.00 85.00 525 PHE A CA 1
ATOM 4218 C C . PHE A 1 525 ? -42.066 -8.354 -28.539 1.00 85.00 525 PHE A C 1
ATOM 4220 O O . PHE A 1 525 ? -42.968 -7.672 -29.028 1.00 85.00 525 PHE A O 1
ATOM 4227 N N . ASP A 1 526 ? -42.299 -9.429 -27.787 1.00 78.25 526 ASP A N 1
ATOM 4228 C CA . ASP A 1 526 ? -43.643 -9.790 -27.357 1.00 78.25 526 ASP A CA 1
ATOM 4229 C C . ASP A 1 526 ? -44.025 -8.889 -26.178 1.00 78.25 526 ASP A C 1
ATOM 4231 O O . ASP A 1 526 ? -43.344 -8.828 -25.149 1.00 78.25 526 ASP A O 1
ATOM 4235 N N . ALA A 1 527 ? -45.102 -8.124 -26.345 1.00 63.12 527 ALA A N 1
ATOM 4236 C CA . ALA A 1 527 ? -45.571 -7.199 -25.325 1.00 63.12 527 ALA A CA 1
ATOM 4237 C C . ALA A 1 527 ? -46.686 -7.843 -24.496 1.00 63.12 527 ALA A C 1
ATOM 4239 O O . ALA A 1 527 ? -47.772 -8.110 -25.013 1.00 63.12 527 ALA A O 1
ATOM 4240 N N . ALA A 1 528 ? -46.447 -8.027 -23.197 1.00 58.09 528 ALA A N 1
ATOM 4241 C CA . ALA A 1 528 ? -47.521 -8.224 -22.233 1.00 58.09 528 ALA A CA 1
ATOM 4242 C C . ALA A 1 528 ? -48.010 -6.832 -21.807 1.00 58.09 528 ALA A C 1
ATOM 4244 O O . ALA A 1 528 ? -47.338 -6.129 -21.054 1.00 58.09 528 ALA A O 1
ATOM 4245 N N . TYR A 1 529 ? -49.139 -6.395 -22.366 1.00 56.81 529 TYR A N 1
ATOM 4246 C CA . TYR A 1 529 ? -49.714 -5.082 -22.078 1.00 56.81 529 TYR A CA 1
ATOM 4247 C C . TYR A 1 529 ? -50.795 -5.212 -21.000 1.00 56.81 529 TYR A C 1
ATOM 4249 O O . TYR A 1 529 ? -51.790 -5.901 -21.215 1.00 56.81 529 TYR A O 1
ATOM 4257 N N . GLU A 1 530 ? -50.639 -4.519 -19.873 1.00 54.41 530 GLU A N 1
ATOM 4258 C CA . GLU A 1 530 ? -51.770 -4.155 -19.016 1.00 54.41 530 GLU A CA 1
ATOM 4259 C C . GLU A 1 530 ? -52.130 -2.703 -19.338 1.00 54.41 530 GLU A C 1
ATOM 4261 O O . GLU A 1 530 ? -51.294 -1.806 -19.224 1.00 54.41 530 GLU A O 1
ATOM 4266 N N . GLU A 1 531 ? -53.365 -2.463 -19.794 1.00 45.72 531 GLU A N 1
ATOM 4267 C CA . GLU 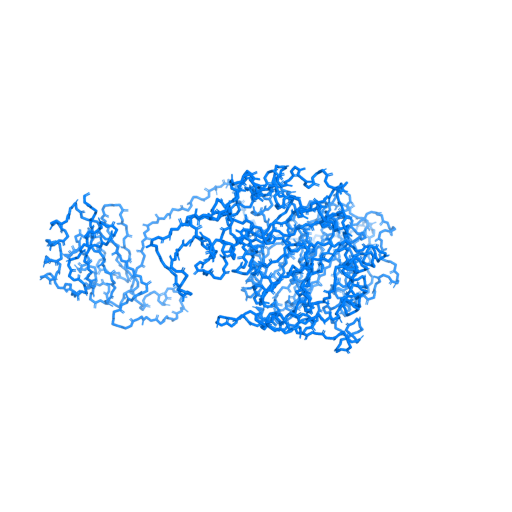A 1 531 ? -53.825 -1.192 -20.385 1.00 45.72 531 GLU A CA 1
ATOM 4268 C C . GLU A 1 531 ? -53.796 0.032 -19.447 1.00 45.72 531 GLU A C 1
ATOM 4270 O O . GLU A 1 531 ? -54.269 1.101 -19.825 1.00 45.72 531 GLU A O 1
ATOM 4275 N N . ASN A 1 532 ? -53.205 -0.079 -18.254 1.00 53.12 532 ASN A N 1
ATOM 4276 C CA . ASN A 1 532 ? -53.281 0.949 -17.223 1.00 53.12 532 ASN A CA 1
ATOM 4277 C C . ASN A 1 532 ? -51.965 1.284 -16.494 1.00 53.12 532 ASN A C 1
ATOM 4279 O O . ASN A 1 532 ? -52.019 1.804 -15.382 1.00 53.12 532 ASN A O 1
ATOM 4283 N N . MET A 1 533 ? -50.783 0.997 -17.053 1.00 54.34 533 MET A N 1
ATOM 4284 C CA . MET A 1 533 ? -49.559 0.991 -16.238 1.00 54.34 533 MET A CA 1
ATOM 4285 C C . MET A 1 533 ? -48.518 2.076 -16.542 1.00 54.34 533 MET A C 1
ATOM 4287 O O . MET A 1 533 ? -48.104 2.322 -17.671 1.00 54.34 533 MET A O 1
ATOM 4291 N N . ALA A 1 534 ? -48.012 2.627 -15.438 1.00 69.06 534 ALA A N 1
ATOM 4292 C CA . ALA A 1 534 ? -46.755 3.348 -15.263 1.00 69.06 534 ALA A CA 1
ATOM 4293 C C . ALA A 1 534 ? -45.494 2.597 -15.752 1.00 69.06 534 ALA A C 1
ATOM 4295 O O . ALA A 1 534 ? -44.393 3.154 -15.724 1.00 69.06 534 ALA A O 1
ATOM 4296 N N . CYS A 1 535 ? -45.631 1.336 -16.165 1.00 81.25 535 CYS A N 1
ATOM 4297 C CA . CYS A 1 535 ? -44.557 0.499 -16.672 1.00 81.25 535 CYS A CA 1
ATOM 4298 C C . CYS A 1 535 ? -45.051 -0.473 -17.758 1.00 81.25 535 CYS A C 1
ATOM 4300 O O . CYS A 1 535 ? -46.244 -0.747 -17.862 1.00 81.25 535 CYS A O 1
ATOM 4302 N N . ALA A 1 536 ? -44.134 -1.000 -18.569 1.00 85.88 536 ALA A N 1
ATOM 4303 C CA . ALA A 1 536 ? -44.407 -2.065 -19.533 1.00 85.88 536 ALA A CA 1
ATOM 4304 C C . ALA A 1 536 ? -43.328 -3.146 -19.450 1.00 85.88 536 ALA A C 1
ATOM 4306 O O . ALA A 1 536 ? -42.150 -2.829 -19.293 1.00 85.88 536 ALA A O 1
ATOM 4307 N N . ARG A 1 537 ? -43.717 -4.416 -19.588 1.00 87.75 537 ARG A N 1
ATOM 4308 C CA . ARG A 1 537 ? -42.794 -5.556 -19.632 1.00 87.75 537 ARG A CA 1
ATOM 4309 C C . ARG A 1 537 ? -42.830 -6.189 -21.019 1.00 87.75 537 ARG A C 1
ATOM 4311 O O . ARG A 1 537 ? -43.882 -6.599 -21.505 1.00 87.75 537 ARG A O 1
ATOM 4318 N N . LEU A 1 538 ? -41.664 -6.261 -21.641 1.00 86.62 538 LEU A N 1
ATOM 4319 C CA . LEU A 1 538 ? -41.437 -6.783 -22.979 1.00 86.62 538 LEU A CA 1
ATOM 4320 C C . LEU A 1 538 ? -40.518 -7.994 -22.867 1.00 86.62 538 LEU A C 1
ATOM 4322 O O . LEU A 1 538 ? -39.522 -7.946 -22.145 1.00 86.62 538 LEU A O 1
ATOM 4326 N N . GLU A 1 539 ? -40.835 -9.071 -23.570 1.00 85.62 539 GLU A N 1
ATOM 4327 C CA . GLU A 1 539 ? -40.035 -10.291 -23.527 1.00 85.62 539 GLU A CA 1
ATOM 4328 C C . GLU A 1 539 ? -39.788 -10.815 -24.934 1.00 85.62 539 GLU A C 1
ATOM 4330 O O . GLU A 1 539 ? -40.669 -10.768 -25.789 1.00 85.62 539 GLU A O 1
ATOM 4335 N N . ARG A 1 540 ? -38.564 -11.272 -25.193 1.00 82.44 540 ARG A N 1
ATOM 4336 C CA . ARG A 1 540 ? -38.209 -11.966 -26.429 1.00 82.44 540 ARG A CA 1
ATOM 4337 C C . ARG A 1 540 ? -36.925 -12.754 -26.234 1.00 82.44 540 ARG A C 1
ATOM 4339 O O . ARG A 1 540 ? -35.967 -12.231 -25.674 1.00 82.44 540 ARG A O 1
ATOM 4346 N N . ASP A 1 541 ? -36.914 -14.001 -26.699 1.00 80.06 541 ASP A N 1
ATOM 4347 C CA . ASP A 1 541 ? -35.726 -14.867 -26.716 1.00 80.06 541 ASP A CA 1
ATOM 4348 C C . ASP A 1 541 ? -35.022 -14.975 -25.340 1.00 80.06 541 ASP A C 1
ATOM 4350 O O . ASP A 1 541 ? -33.798 -15.011 -25.239 1.00 80.06 541 ASP A O 1
ATOM 4354 N N . GLY A 1 542 ? -35.808 -15.002 -24.253 1.00 77.44 542 GLY A N 1
ATOM 4355 C CA . GLY A 1 542 ? -35.320 -15.079 -22.867 1.00 77.44 542 GLY A CA 1
ATOM 4356 C C . GLY A 1 542 ? -34.816 -13.755 -22.278 1.00 77.44 542 GLY A C 1
ATOM 4357 O O . GLY A 1 542 ? -34.460 -13.712 -21.101 1.00 77.44 542 GLY A O 1
ATOM 4358 N N . MET A 1 543 ? -34.810 -12.669 -23.057 1.00 83.19 543 MET A N 1
ATOM 4359 C CA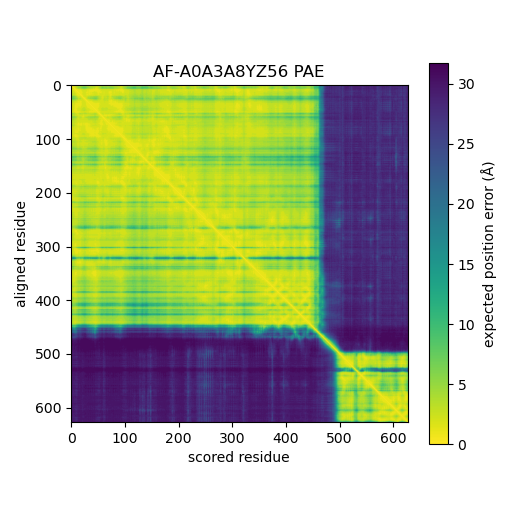 . MET A 1 543 ? -34.509 -11.325 -22.577 1.00 83.19 543 MET A CA 1
ATOM 4360 C C . MET A 1 543 ? -35.786 -10.609 -22.147 1.00 83.19 543 MET A C 1
ATOM 4362 O O . MET A 1 543 ? -36.761 -10.541 -22.895 1.00 83.19 543 MET A O 1
ATOM 4366 N N . VAL A 1 544 ? -35.743 -10.018 -20.956 1.00 88.12 544 VAL A N 1
ATOM 4367 C CA . VAL A 1 544 ? -36.832 -9.213 -20.402 1.00 88.12 544 VAL A CA 1
ATOM 4368 C C . VAL A 1 544 ? -36.393 -7.757 -20.354 1.00 88.12 544 VAL A C 1
ATOM 4370 O O . VAL A 1 544 ? -35.390 -7.419 -19.720 1.00 88.12 544 VAL A O 1
ATOM 4373 N N . LEU A 1 545 ? -37.167 -6.899 -21.009 1.00 88.50 545 LEU A N 1
ATOM 4374 C CA . LEU A 1 545 ? -36.999 -5.455 -21.010 1.00 88.50 545 LEU A CA 1
ATOM 4375 C C . LEU A 1 545 ? -38.196 -4.809 -20.308 1.00 88.50 545 LEU A C 1
ATOM 4377 O O . LEU A 1 545 ? -39.345 -5.005 -20.697 1.00 88.50 545 LEU A O 1
ATOM 4381 N N . MET A 1 546 ? -37.928 -4.031 -19.267 1.00 90.31 546 MET A N 1
ATOM 4382 C CA . MET A 1 546 ? -38.933 -3.280 -18.524 1.00 90.31 546 MET A CA 1
ATOM 4383 C C . MET A 1 546 ? -38.816 -1.799 -18.870 1.00 90.31 546 MET A C 1
ATOM 4385 O O . MET A 1 546 ? -37.730 -1.231 -18.832 1.00 90.31 546 MET A O 1
ATOM 4389 N N . LEU A 1 547 ? -39.929 -1.157 -19.195 1.00 90.25 547 LEU A N 1
ATOM 4390 C CA . LEU A 1 547 ? -40.00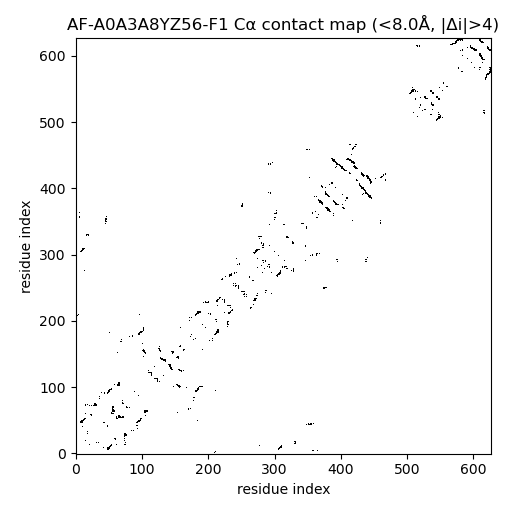8 0.280 -19.423 1.00 90.25 547 LEU A CA 1
ATOM 4391 C C . LEU A 1 547 ? -40.712 0.915 -18.230 1.00 90.25 547 LEU A C 1
ATOM 4393 O O . LEU A 1 547 ? -41.803 0.477 -17.883 1.00 90.25 547 LEU A O 1
ATOM 4397 N N . TYR A 1 548 ? -40.124 1.942 -17.624 1.00 89.56 548 TYR A N 1
ATOM 4398 C CA . TYR A 1 548 ? -40.713 2.675 -16.500 1.00 89.56 548 TYR A CA 1
ATOM 4399 C C . TYR A 1 548 ? -40.928 4.136 -16.868 1.00 89.56 548 TYR A C 1
ATOM 4401 O O . TYR A 1 548 ? -40.012 4.787 -17.359 1.00 89.56 548 TYR A O 1
ATOM 4409 N N . GLY A 1 549 ? -42.115 4.678 -16.605 1.00 90.88 549 GLY A N 1
ATOM 4410 C CA . GLY A 1 549 ? -42.381 6.101 -16.795 1.00 90.88 549 GLY A CA 1
ATOM 4411 C C . GLY A 1 549 ? -41.550 6.945 -15.828 1.00 90.88 549 GLY A C 1
ATOM 4412 O O . GLY A 1 549 ? -41.597 6.693 -14.627 1.00 90.88 549 GLY A O 1
ATOM 4413 N N . ARG A 1 550 ? -40.829 7.965 -16.315 1.00 91.75 550 ARG A N 1
ATOM 4414 C CA . ARG A 1 550 ? -39.991 8.861 -15.483 1.00 91.75 550 ARG A CA 1
ATOM 4415 C C . ARG A 1 550 ? -40.740 9.373 -14.251 1.00 91.75 550 ARG A C 1
ATOM 4417 O O . ARG A 1 550 ? -40.262 9.203 -13.138 1.00 91.75 550 ARG A O 1
ATOM 4424 N N . SER A 1 551 ? -41.940 9.928 -14.436 1.00 87.75 551 SER A N 1
ATOM 4425 C CA . SER A 1 551 ? -42.747 10.468 -13.332 1.00 87.75 551 SER A CA 1
ATOM 4426 C C . SER A 1 551 ? -43.123 9.410 -12.296 1.00 87.75 551 SER A C 1
ATOM 4428 O O . SER A 1 551 ? -43.014 9.664 -11.103 1.00 87.75 551 SER A O 1
ATOM 4430 N N . SER A 1 552 ? -43.519 8.220 -12.742 1.00 85.75 552 SER A N 1
ATOM 4431 C CA . SER A 1 552 ? -43.894 7.127 -11.844 1.00 85.75 552 SER A CA 1
ATOM 4432 C C . SER A 1 552 ? -42.689 6.508 -11.143 1.00 85.75 552 SER A C 1
ATOM 4434 O O . SER A 1 552 ? -42.795 6.085 -9.998 1.00 85.75 552 SER A O 1
ATOM 4436 N N . PHE A 1 553 ? -41.534 6.472 -11.810 1.00 88.81 553 PHE A N 1
ATOM 4437 C CA . PHE A 1 553 ? -40.285 6.016 -11.215 1.00 88.81 553 PHE A CA 1
ATOM 4438 C C . PHE A 1 553 ? -39.817 6.974 -10.114 1.00 88.81 553 PHE A C 1
ATOM 4440 O O . PHE A 1 553 ? -39.478 6.526 -9.025 1.00 88.81 553 PHE A O 1
ATOM 4447 N N . GLU A 1 554 ? -39.867 8.284 -10.364 1.00 92.94 554 GLU A N 1
ATOM 4448 C CA . GLU A 1 554 ? -39.573 9.312 -9.356 1.00 92.94 554 GLU A CA 1
ATOM 4449 C C . GLU A 1 554 ? -40.547 9.279 -8.172 1.00 92.94 554 GLU A C 1
ATOM 4451 O O . GLU A 1 554 ? -40.138 9.457 -7.026 1.00 92.94 554 GLU A O 1
ATOM 4456 N N . GLU A 1 555 ? -41.836 9.043 -8.430 1.00 89.62 555 GLU A N 1
ATOM 4457 C CA . GLU A 1 555 ? -42.844 8.887 -7.378 1.00 89.62 555 GLU A CA 1
ATOM 4458 C C . GLU A 1 555 ? -42.561 7.649 -6.518 1.00 89.62 555 GLU A C 1
ATOM 4460 O O . GLU A 1 555 ? -42.534 7.740 -5.292 1.00 89.62 555 GLU A O 1
ATOM 4465 N N . MET A 1 556 ? -42.263 6.512 -7.153 1.00 87.25 556 MET A N 1
ATOM 4466 C CA . MET A 1 556 ? -41.947 5.255 -6.473 1.00 87.25 556 MET A CA 1
ATOM 4467 C C . MET A 1 556 ? -40.689 5.357 -5.600 1.00 87.25 556 MET A C 1
ATOM 4469 O O . MET A 1 556 ? -40.659 4.798 -4.507 1.00 87.25 556 MET A O 1
ATOM 4473 N N . THR A 1 557 ? -39.647 6.054 -6.060 1.00 89.50 557 THR A N 1
ATOM 4474 C CA . THR A 1 557 ? -38.389 6.192 -5.306 1.00 89.50 557 THR A CA 1
ATOM 4475 C C . THR A 1 557 ? -38.372 7.392 -4.365 1.00 89.50 557 THR A C 1
ATOM 4477 O O . THR A 1 557 ? -37.456 7.508 -3.554 1.00 89.50 557 THR A O 1
ATOM 4480 N N . SER A 1 558 ? -39.354 8.295 -4.468 1.00 91.00 558 SER A N 1
ATOM 4481 C CA . SER A 1 558 ? -39.355 9.593 -3.780 1.00 91.00 558 SER A CA 1
ATOM 4482 C C . SER A 1 558 ? -38.098 10.434 -4.063 1.00 91.00 558 SER A C 1
ATOM 4484 O O . SER A 1 558 ? -37.666 11.227 -3.226 1.00 91.00 558 SER A O 1
ATOM 4486 N N . GLN A 1 559 ? -37.502 10.275 -5.250 1.00 89.19 559 GLN A N 1
ATOM 4487 C CA . GLN A 1 559 ? -36.304 10.994 -5.691 1.00 89.19 559 GLN A CA 1
ATOM 4488 C C . GLN A 1 559 ? -36.511 11.615 -7.075 1.00 89.19 559 GLN A C 1
ATOM 4490 O O . GLN A 1 559 ? -37.305 11.131 -7.875 1.00 89.19 559 GLN A O 1
ATOM 4495 N N . LYS A 1 560 ? -35.782 12.699 -7.366 1.00 91.38 560 LYS A N 1
ATOM 4496 C CA . LYS A 1 560 ? -35.739 13.337 -8.691 1.00 91.38 560 LYS A CA 1
ATOM 4497 C C . LYS A 1 560 ? -34.462 12.949 -9.419 1.00 91.38 560 LYS A C 1
ATOM 4499 O O . LYS A 1 560 ? -33.396 12.954 -8.808 1.00 91.38 560 LYS A O 1
ATOM 4504 N N . PHE A 1 561 ? -34.558 12.683 -10.719 1.00 89.25 561 PHE A N 1
ATOM 4505 C CA . PHE A 1 561 ? -33.402 12.294 -11.528 1.00 89.25 561 PHE A CA 1
ATOM 4506 C C . PHE A 1 561 ? -33.168 13.263 -12.685 1.00 89.25 561 PHE A C 1
ATOM 4508 O O . PHE A 1 561 ? -34.083 13.905 -13.200 1.00 89.25 561 PHE A O 1
ATOM 4515 N N . GLN A 1 562 ? -31.911 13.354 -13.118 1.00 88.00 562 GLN A N 1
ATOM 4516 C CA . GLN A 1 562 ? -31.566 14.002 -14.377 1.00 88.00 562 GLN A CA 1
ATOM 4517 C C . GLN A 1 562 ? -31.593 12.959 -15.487 1.00 88.00 562 GLN A C 1
ATOM 4519 O O . GLN A 1 562 ? -30.918 11.935 -15.404 1.00 88.00 562 GLN A O 1
ATOM 4524 N 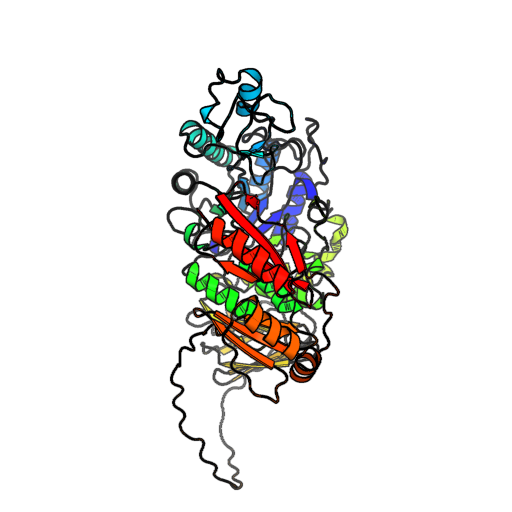N . TYR A 1 563 ? -32.369 13.233 -16.531 1.00 85.88 563 TYR A N 1
ATOM 4525 C CA . TYR A 1 563 ? -32.483 12.353 -17.685 1.00 85.88 563 TYR A CA 1
ATOM 4526 C C . TYR A 1 563 ? -31.796 12.989 -18.894 1.00 85.88 563 TYR A C 1
ATOM 4528 O O . TYR A 1 563 ? -31.956 14.193 -19.104 1.00 85.88 563 TYR A O 1
ATOM 4536 N N . PRO A 1 564 ? -31.062 12.208 -19.704 1.00 80.56 564 PRO A N 1
ATOM 4537 C CA . PRO A 1 564 ? -30.428 12.727 -20.905 1.00 80.56 564 PRO A CA 1
ATOM 4538 C C . PRO A 1 564 ? -31.475 13.254 -21.897 1.00 80.56 564 PRO A C 1
ATOM 4540 O O . PRO A 1 564 ? -32.561 12.686 -22.052 1.00 80.56 564 PRO A O 1
ATOM 4543 N N . GLU A 1 565 ? -31.130 14.348 -22.573 1.00 79.56 565 GLU A N 1
ATOM 4544 C CA . GLU A 1 565 ? -31.903 14.911 -23.678 1.00 79.56 565 GLU A CA 1
ATOM 4545 C C . GLU A 1 565 ? -31.235 14.566 -25.014 1.00 79.56 565 GLU A C 1
ATOM 4547 O O . GLU A 1 565 ? -30.020 14.684 -25.171 1.00 79.56 565 GLU A O 1
ATOM 4552 N N . GLY A 1 566 ? -32.029 14.168 -26.009 1.00 84.06 566 GLY A N 1
ATOM 4553 C CA . GLY A 1 566 ? -31.504 13.793 -27.321 1.00 84.06 566 GLY A CA 1
ATOM 4554 C C . GLY A 1 566 ? -30.888 12.393 -27.325 1.00 84.06 566 GLY A C 1
ATOM 4555 O O . GLY A 1 566 ? -31.494 11.457 -26.828 1.00 84.06 566 GLY A O 1
ATOM 4556 N N . LEU A 1 567 ? -29.723 12.224 -27.960 1.00 85.00 567 LEU A N 1
ATOM 4557 C CA . LEU A 1 567 ? -29.094 10.907 -28.104 1.00 85.00 567 LEU A CA 1
ATOM 4558 C C . LEU A 1 567 ? -28.403 10.486 -26.799 1.00 85.00 567 LEU A C 1
ATOM 4560 O O . LEU A 1 567 ? -27.509 11.181 -26.319 1.00 85.00 567 LEU A O 1
ATOM 4564 N N . ASN A 1 568 ? -28.780 9.332 -26.259 1.00 79.44 568 ASN A N 1
ATOM 4565 C CA . ASN A 1 568 ? -28.246 8.787 -25.020 1.00 79.44 568 ASN A CA 1
ATOM 4566 C C . ASN A 1 568 ? -27.022 7.900 -25.293 1.00 79.44 568 ASN A C 1
ATOM 4568 O O . ASN A 1 568 ? -27.151 6.788 -25.793 1.00 79.44 568 ASN A O 1
ATOM 4572 N N . GLY A 1 569 ? -25.828 8.392 -24.953 1.00 74.94 569 GLY A N 1
ATOM 4573 C CA . GLY A 1 569 ? -24.562 7.665 -25.113 1.00 74.94 569 GLY A CA 1
ATOM 4574 C C . GLY A 1 569 ? -24.117 6.853 -23.891 1.00 74.94 569 GLY A C 1
ATOM 4575 O O . GLY A 1 569 ? -23.002 6.342 -23.894 1.00 74.94 569 GLY A O 1
ATOM 4576 N N . CYS A 1 570 ? -24.930 6.774 -22.832 1.00 80.50 570 CYS A N 1
ATOM 4577 C CA . CYS A 1 570 ? -24.523 6.157 -21.564 1.00 80.50 570 CYS A CA 1
ATOM 4578 C C . CYS A 1 570 ? -24.780 4.644 -21.501 1.00 80.50 570 CYS A C 1
ATOM 4580 O O . CYS A 1 570 ? -24.171 3.964 -20.680 1.00 80.50 570 CYS A O 1
ATOM 4582 N N . HIS A 1 571 ? -25.677 4.115 -22.334 1.00 81.56 571 HIS A N 1
ATOM 4583 C CA . HIS A 1 571 ? -25.948 2.681 -22.435 1.00 81.56 571 HIS A CA 1
ATOM 4584 C C . HIS A 1 571 ? -26.409 2.308 -23.850 1.00 81.56 571 HIS A C 1
ATOM 4586 O O . HIS A 1 571 ? -26.863 3.168 -24.606 1.00 81.56 571 HIS A O 1
ATOM 4592 N N . GLN A 1 572 ? -26.300 1.023 -24.200 1.00 86.12 572 GLN A N 1
ATOM 4593 C CA . GLN A 1 572 ? -26.794 0.482 -25.467 1.00 86.12 572 GLN A CA 1
ATOM 4594 C C . GLN A 1 572 ? -27.492 -0.868 -25.272 1.00 86.12 572 GLN A C 1
ATOM 4596 O O . GLN A 1 572 ? -27.109 -1.647 -24.398 1.00 86.12 572 GLN A O 1
ATOM 4601 N N . ILE A 1 573 ? -28.467 -1.166 -26.128 1.00 87.94 573 ILE A N 1
ATOM 4602 C CA . ILE A 1 573 ? -29.097 -2.487 -26.246 1.00 87.94 573 ILE A CA 1
ATOM 4603 C C . ILE A 1 573 ? -28.502 -3.172 -27.475 1.00 87.94 573 ILE A C 1
ATOM 4605 O O . ILE A 1 573 ? -28.573 -2.621 -28.570 1.00 87.94 573 ILE A O 1
ATOM 4609 N N . SER A 1 574 ? -27.908 -4.356 -27.318 1.00 88.81 574 SER A N 1
ATOM 4610 C CA . SER A 1 574 ? -27.332 -5.102 -28.446 1.00 88.81 574 SER A CA 1
ATOM 4611 C C . SER A 1 574 ? -28.251 -6.244 -28.865 1.00 88.81 574 SER A C 1
ATOM 4613 O O . SER A 1 574 ? -28.671 -7.049 -28.036 1.00 88.81 574 SER A O 1
ATOM 4615 N N . VAL A 1 575 ? -28.558 -6.300 -30.159 1.00 87.94 575 VAL A N 1
ATOM 4616 C CA . VAL A 1 575 ? -29.393 -7.321 -30.791 1.00 87.94 575 VAL A CA 1
ATOM 4617 C C . VAL A 1 575 ? -28.554 -8.085 -31.813 1.00 87.94 575 VAL A C 1
ATOM 4619 O O . VAL A 1 575 ? -27.957 -7.503 -32.723 1.00 87.94 575 VAL A O 1
ATOM 4622 N N . GLY A 1 576 ? -28.511 -9.407 -31.654 1.00 89.12 576 GLY A N 1
ATOM 4623 C CA . GLY A 1 576 ? -27.855 -10.315 -32.589 1.00 89.12 576 GLY A CA 1
ATOM 4624 C C . GLY A 1 576 ? -28.754 -10.665 -33.773 1.00 89.12 576 GLY A C 1
ATOM 4625 O O . GLY A 1 576 ? -29.956 -10.859 -33.603 1.00 89.12 576 GLY A O 1
ATOM 4626 N N . VAL A 1 577 ? -28.169 -10.780 -34.962 1.00 90.38 577 VAL A N 1
ATOM 4627 C CA . VAL A 1 577 ? -28.821 -11.362 -36.147 1.00 90.38 577 VAL A CA 1
ATOM 4628 C C . VAL A 1 577 ? -27.940 -12.457 -36.745 1.00 90.38 577 VAL A C 1
AT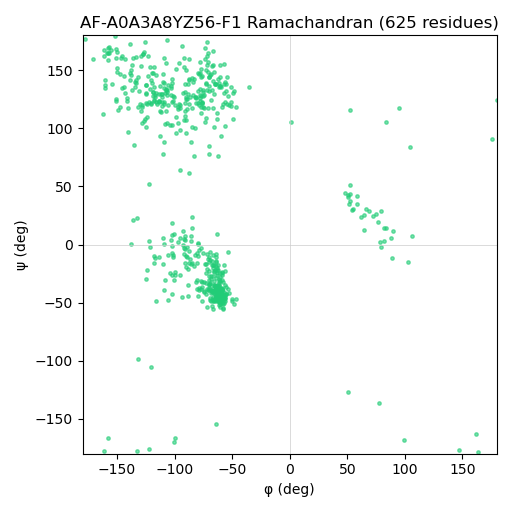OM 4630 O O . VAL A 1 577 ? -26.767 -12.565 -36.395 1.00 90.38 577 VAL A O 1
ATOM 4633 N N . GLU A 1 578 ? -28.524 -13.297 -37.598 1.00 90.00 578 GLU A N 1
ATOM 4634 C CA . GLU A 1 578 ? -27.920 -14.567 -38.030 1.00 90.00 578 GLU A CA 1
ATOM 4635 C C . GLU A 1 578 ? -26.618 -14.390 -38.815 1.00 90.00 578 GLU A C 1
ATOM 4637 O O . GLU A 1 578 ? -25.673 -15.145 -38.612 1.00 90.00 578 GLU A O 1
ATOM 4642 N N . ASP A 1 579 ? -26.566 -13.395 -39.699 1.00 94.25 579 ASP A N 1
ATOM 4643 C CA . ASP A 1 579 ? -25.423 -13.161 -40.568 1.00 94.25 579 ASP A CA 1
ATOM 4644 C C . ASP A 1 579 ? -25.286 -11.682 -40.956 1.00 94.25 579 ASP A C 1
ATOM 4646 O O . ASP A 1 579 ? -26.071 -10.806 -40.578 1.00 94.25 579 ASP A O 1
ATOM 4650 N N . TYR A 1 580 ? -24.253 -11.393 -41.740 1.00 96.88 580 TYR A N 1
ATOM 4651 C CA . TYR A 1 580 ? -23.962 -10.050 -42.225 1.00 96.88 580 TYR A CA 1
ATOM 4652 C C . TYR A 1 580 ? -25.093 -9.448 -43.066 1.00 96.88 580 TYR A C 1
ATOM 4654 O O . TYR A 1 580 ? -25.382 -8.264 -42.909 1.00 96.88 580 TYR A O 1
ATOM 4662 N N . ALA A 1 581 ? -25.744 -10.235 -43.924 1.00 94.44 581 ALA A N 1
ATOM 4663 C CA . ALA A 1 581 ? -26.835 -9.746 -44.762 1.00 94.44 581 ALA A CA 1
ATOM 4664 C C . ALA A 1 581 ? -28.077 -9.412 -43.922 1.00 94.44 581 ALA A C 1
ATOM 4666 O O . ALA A 1 581 ? -28.793 -8.451 -44.217 1.00 94.44 581 ALA A O 1
ATOM 4667 N N . ALA A 1 582 ? -28.303 -10.155 -42.838 1.00 94.38 582 ALA A N 1
ATOM 4668 C CA . ALA A 1 582 ? -29.354 -9.880 -41.876 1.00 94.38 582 ALA A CA 1
ATOM 4669 C C . ALA A 1 582 ? -29.122 -8.556 -41.130 1.00 94.38 582 ALA A C 1
ATOM 4671 O O . ALA A 1 582 ? -30.099 -7.872 -40.829 1.00 94.38 582 ALA A O 1
ATOM 4672 N N . VAL A 1 583 ? -27.867 -8.139 -40.895 1.00 94.69 583 VAL A N 1
ATOM 4673 C CA . VAL A 1 583 ? -27.559 -6.808 -40.323 1.00 94.69 583 VAL A CA 1
ATOM 4674 C C . VAL A 1 583 ? -28.039 -5.705 -41.260 1.00 94.69 583 VAL A C 1
ATOM 4676 O O . VAL A 1 583 ? -28.743 -4.791 -40.833 1.00 94.69 583 VAL A O 1
ATOM 4679 N N . ASP A 1 584 ? -27.706 -5.810 -42.547 1.00 95.62 584 ASP A N 1
ATOM 4680 C CA . ASP A 1 584 ? -28.120 -4.837 -43.559 1.00 95.62 584 ASP A CA 1
ATOM 4681 C C . ASP A 1 584 ? -29.651 -4.785 -43.706 1.00 95.62 584 ASP A C 1
ATOM 4683 O O . ASP A 1 584 ? -30.255 -3.710 -43.690 1.00 95.62 584 ASP A O 1
ATOM 4687 N N . ALA A 1 585 ? -30.304 -5.949 -43.782 1.00 93.69 585 ALA A N 1
ATOM 4688 C CA . ALA A 1 585 ? -31.756 -6.038 -43.910 1.00 93.69 585 ALA A CA 1
ATOM 4689 C C . ALA A 1 585 ? -32.495 -5.517 -42.663 1.00 93.69 585 ALA A C 1
ATOM 4691 O O . ALA A 1 585 ? -33.517 -4.834 -42.784 1.00 93.69 585 ALA A O 1
ATOM 4692 N N . ALA A 1 586 ? -31.986 -5.816 -41.463 1.00 92.38 586 ALA A N 1
ATOM 4693 C CA . ALA A 1 586 ? -32.553 -5.335 -40.208 1.00 92.38 586 ALA A CA 1
ATOM 4694 C C . ALA A 1 586 ? -32.405 -3.816 -40.067 1.00 92.38 586 ALA A C 1
ATOM 4696 O O . ALA A 1 586 ? -33.353 -3.150 -39.648 1.00 92.38 586 ALA A O 1
ATOM 4697 N N . TYR A 1 587 ? -31.267 -3.252 -40.476 1.00 95.44 587 TYR A N 1
ATOM 4698 C CA . TYR A 1 587 ? -31.076 -1.806 -40.507 1.00 95.44 587 TYR A CA 1
ATOM 4699 C C . TYR A 1 587 ? -32.135 -1.126 -41.384 1.00 95.44 587 TYR A C 1
ATOM 4701 O O . TYR A 1 587 ? -32.912 -0.310 -40.896 1.00 95.44 587 TYR A O 1
ATOM 4709 N N . GLU A 1 588 ? -32.267 -1.535 -42.646 1.00 94.69 588 GLU A N 1
ATOM 4710 C CA . GLU A 1 588 ? -33.241 -0.935 -43.570 1.00 94.69 588 GLU A CA 1
ATOM 4711 C C . GLU A 1 588 ? -34.688 -1.078 -43.075 1.00 94.69 588 GLU A C 1
ATOM 4713 O O . GLU A 1 588 ? -35.481 -0.129 -43.117 1.00 94.69 588 GLU A O 1
ATOM 4718 N N . ARG A 1 589 ? -35.041 -2.256 -42.541 1.00 93.50 589 ARG A N 1
ATOM 4719 C CA . ARG A 1 589 ? -36.368 -2.499 -41.964 1.00 93.50 589 ARG A CA 1
ATOM 4720 C C . ARG A 1 589 ? -36.649 -1.565 -40.786 1.00 93.50 589 ARG A C 1
ATOM 4722 O O . ARG A 1 589 ? -37.742 -1.003 -40.721 1.00 93.50 589 ARG A O 1
ATOM 4729 N N . THR A 1 590 ? -35.706 -1.420 -39.855 1.00 91.69 590 THR A N 1
ATOM 4730 C CA . THR A 1 590 ? -35.919 -0.637 -38.628 1.00 91.69 590 THR A CA 1
ATOM 4731 C C . THR A 1 590 ? -35.998 0.861 -38.915 1.00 91.69 590 THR A C 1
ATOM 4733 O O . THR A 1 590 ? -36.876 1.529 -38.368 1.00 91.69 590 THR A O 1
ATOM 4736 N N . ILE A 1 591 ? -35.194 1.381 -39.851 1.00 93.69 591 ILE A N 1
ATOM 4737 C CA . ILE A 1 591 ? -35.309 2.772 -40.319 1.00 93.69 591 ILE A CA 1
ATOM 4738 C C . ILE A 1 591 ? -36.671 3.021 -40.974 1.00 93.69 591 ILE A C 1
ATOM 4740 O O . ILE A 1 591 ? -37.348 3.996 -40.646 1.00 93.69 591 ILE A O 1
ATOM 4744 N N . LYS A 1 592 ? -37.136 2.113 -41.843 1.00 90.38 592 LYS A N 1
ATOM 4745 C CA . LYS A 1 592 ? -38.466 2.222 -42.466 1.00 90.38 592 LYS A CA 1
ATOM 4746 C C . LYS A 1 592 ? -39.606 2.187 -41.441 1.00 90.38 592 LYS A C 1
ATOM 4748 O O . LYS A 1 592 ? -40.654 2.783 -41.679 1.00 90.38 592 LYS A O 1
ATOM 4753 N N . ALA A 1 593 ? -39.401 1.499 -40.322 1.00 86.25 593 ALA A N 1
ATOM 4754 C CA . ALA A 1 593 ? -40.359 1.400 -39.228 1.00 86.25 593 ALA A CA 1
ATOM 4755 C C . ALA A 1 593 ? -40.275 2.566 -38.219 1.00 86.25 593 ALA A C 1
ATOM 4757 O O . ALA A 1 593 ? -41.035 2.585 -37.256 1.00 86.25 593 ALA A O 1
ATOM 4758 N N . GLY A 1 594 ? -39.405 3.558 -38.453 1.00 85.44 594 GLY A N 1
ATOM 4759 C CA . GLY A 1 594 ? -39.357 4.803 -37.681 1.00 85.44 594 GLY A CA 1
ATOM 4760 C C . GLY A 1 594 ? -38.182 4.934 -36.711 1.00 85.44 594 GLY A C 1
ATOM 4761 O O . GLY A 1 594 ? -38.145 5.902 -35.953 1.00 85.44 594 GLY A O 1
ATOM 4762 N N . ALA A 1 595 ? -37.213 4.012 -36.726 1.00 92.31 595 ALA A N 1
ATOM 4763 C CA . ALA A 1 595 ? -35.980 4.178 -35.960 1.00 92.31 595 ALA A CA 1
ATOM 4764 C C . ALA A 1 595 ? -35.100 5.292 -36.542 1.00 92.31 595 ALA A C 1
ATOM 4766 O O . ALA A 1 595 ? -35.026 5.487 -37.758 1.00 92.31 595 ALA A O 1
ATOM 4767 N N . ARG A 1 596 ? -34.384 6.010 -35.673 1.00 94.50 596 ARG A N 1
ATOM 4768 C CA . ARG A 1 596 ? -33.440 7.044 -36.105 1.00 94.50 596 ARG A CA 1
ATOM 4769 C C . ARG A 1 596 ? -32.106 6.398 -36.505 1.00 94.50 596 ARG A C 1
ATOM 4771 O O . ARG A 1 596 ? -31.526 5.692 -35.683 1.00 94.50 596 ARG A O 1
ATOM 4778 N N . PRO A 1 597 ? -31.559 6.660 -37.705 1.00 95.62 597 PRO A N 1
ATOM 4779 C CA . PRO A 1 597 ? -30.263 6.113 -38.100 1.00 95.62 597 PRO A CA 1
ATOM 4780 C C . PRO A 1 597 ? -29.118 6.796 -37.341 1.00 95.62 597 PRO A C 1
ATOM 4782 O O . PRO A 1 597 ? -29.073 8.026 -37.279 1.00 95.62 597 PRO A O 1
ATOM 4785 N N . ILE A 1 598 ? -28.182 6.005 -36.803 1.00 96.31 598 ILE A N 1
ATOM 4786 C CA . ILE A 1 598 ? -26.977 6.496 -36.106 1.00 96.31 598 ILE A CA 1
ATOM 4787 C C . ILE A 1 598 ? -25.703 6.081 -36.846 1.00 96.31 598 ILE A C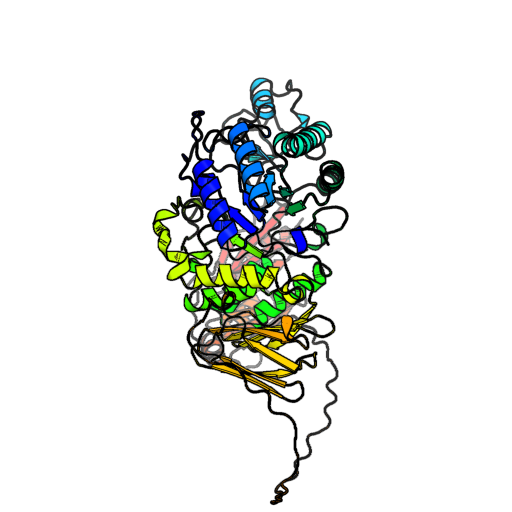 1
ATOM 4789 O O . ILE A 1 598 ? -24.848 6.919 -37.120 1.00 96.31 598 ILE A O 1
ATOM 4793 N N . LEU A 1 599 ? -25.592 4.805 -37.219 1.00 95.19 599 LEU A N 1
ATOM 4794 C CA . LEU A 1 599 ? -24.481 4.274 -38.005 1.00 95.19 599 LEU A CA 1
ATOM 4795 C C . LEU A 1 599 ? -25.013 3.253 -39.009 1.00 95.19 599 LEU A C 1
ATOM 4797 O O . LEU A 1 599 ? -25.629 2.268 -38.605 1.00 95.19 599 LEU A O 1
ATOM 4801 N N . ALA A 1 600 ? -24.748 3.472 -40.295 1.00 96.62 600 ALA A N 1
ATOM 4802 C CA . ALA A 1 600 ? -25.054 2.497 -41.339 1.00 96.62 600 ALA A CA 1
ATOM 4803 C C . ALA A 1 600 ? -24.196 1.220 -41.191 1.00 96.62 600 ALA A C 1
ATOM 4805 O O . ALA A 1 600 ? -23.091 1.299 -40.647 1.00 96.62 600 ALA A O 1
ATOM 4806 N N . PRO A 1 601 ? -24.662 0.056 -41.680 1.00 97.19 601 PRO A N 1
ATOM 4807 C CA . PRO A 1 601 ? -23.941 -1.208 -41.567 1.00 97.19 601 PRO A CA 1
ATOM 4808 C C . PRO A 1 601 ? -22.483 -1.136 -42.029 1.00 97.19 601 PRO A C 1
ATOM 4810 O O . PRO A 1 601 ? -22.176 -0.809 -43.178 1.00 97.19 601 PRO A O 1
ATOM 4813 N N . VAL A 1 602 ? -21.569 -1.486 -41.127 1.00 96.50 602 VAL A N 1
ATOM 4814 C CA . VAL A 1 602 ? -20.125 -1.487 -41.366 1.00 96.50 602 VAL A CA 1
ATOM 4815 C C . VAL A 1 602 ? -19.484 -2.724 -40.751 1.00 96.50 602 VAL A C 1
ATOM 4817 O O . VAL A 1 602 ? -19.856 -3.162 -39.663 1.00 96.50 602 VAL A O 1
ATOM 4820 N N . THR A 1 603 ? -18.503 -3.291 -41.448 1.00 96.25 603 THR A N 1
ATOM 4821 C CA . THR A 1 603 ? -17.677 -4.375 -40.909 1.00 96.25 603 THR A CA 1
ATOM 4822 C C . THR A 1 603 ? -16.481 -3.774 -40.182 1.00 96.25 603 THR A C 1
ATOM 4824 O O . THR A 1 603 ? -15.754 -2.954 -40.741 1.00 96.25 603 THR A O 1
ATOM 4827 N N . ARG A 1 604 ? -16.312 -4.148 -38.916 1.00 92.62 604 ARG A N 1
ATOM 4828 C CA . ARG A 1 604 ? -15.244 -3.657 -38.041 1.00 92.62 604 ARG A CA 1
ATOM 4829 C C . ARG A 1 604 ? -14.022 -4.571 -38.099 1.00 92.62 604 ARG A C 1
ATOM 4831 O O . ARG A 1 604 ? -14.133 -5.729 -38.490 1.00 92.62 604 ARG A O 1
ATOM 4838 N N . GLU A 1 605 ? -12.868 -4.056 -37.681 1.00 85.31 605 GLU A N 1
ATOM 4839 C CA . GLU A 1 605 ? -11.571 -4.757 -37.747 1.00 85.31 605 GLU A CA 1
ATOM 4840 C C . GLU A 1 605 ? -11.555 -6.081 -36.966 1.00 85.31 605 GLU A C 1
ATOM 4842 O O . GLU A 1 605 ? -10.852 -7.013 -37.336 1.00 85.31 605 GLU A O 1
ATOM 4847 N N . TRP A 1 606 ? -12.397 -6.198 -35.937 1.00 81.00 606 TRP A N 1
ATOM 4848 C CA . TRP A 1 606 ? -12.596 -7.417 -35.148 1.00 81.00 606 TRP A CA 1
ATOM 4849 C C . TRP A 1 606 ? -13.606 -8.408 -35.761 1.00 81.00 606 TRP A C 1
ATOM 4851 O O . TRP A 1 606 ? -14.072 -9.314 -35.075 1.00 81.00 606 TRP A O 1
ATOM 4861 N N . GLY A 1 607 ? -13.985 -8.238 -37.032 1.00 89.50 607 GLY A N 1
ATOM 4862 C CA . GLY A 1 607 ? -14.789 -9.219 -37.768 1.00 89.50 607 GLY A CA 1
ATOM 4863 C C . GLY A 1 607 ? -16.272 -9.266 -37.388 1.00 89.50 607 GLY A C 1
ATOM 4864 O O . GLY A 1 607 ? -16.902 -10.306 -37.540 1.00 89.50 607 GLY A O 1
ATOM 4865 N N . LYS A 1 608 ? -16.841 -8.161 -36.887 1.00 95.25 608 LYS A N 1
ATOM 4866 C CA . LYS A 1 608 ? -18.292 -8.005 -36.675 1.00 95.25 608 LYS A CA 1
ATOM 4867 C C . LYS A 1 608 ? -18.861 -7.051 -37.718 1.00 95.25 608 LYS A C 1
ATOM 4869 O O . LYS A 1 608 ? -18.310 -5.961 -37.905 1.00 95.25 608 LYS A O 1
ATOM 4874 N N . ARG A 1 609 ? -19.980 -7.404 -38.353 1.00 97.31 609 ARG A N 1
ATOM 4875 C CA . ARG A 1 609 ? -20.796 -6.441 -39.107 1.00 97.31 609 ARG A CA 1
ATOM 4876 C C . ARG A 1 609 ? -21.833 -5.843 -38.170 1.00 97.31 609 ARG A C 1
ATOM 4878 O O . ARG A 1 609 ? -22.521 -6.575 -37.465 1.00 97.31 609 ARG A O 1
ATOM 4885 N N . VAL A 1 610 ? -21.892 -4.516 -38.111 1.00 96.75 610 VAL A N 1
ATOM 4886 C CA . VAL A 1 610 ? -22.679 -3.789 -37.110 1.00 96.75 610 VAL A CA 1
ATOM 4887 C C . VAL A 1 610 ? -23.288 -2.515 -37.685 1.00 96.75 610 VAL A C 1
ATOM 4889 O O . VAL A 1 610 ? -22.657 -1.829 -38.489 1.00 96.75 610 VAL A O 1
ATOM 4892 N N . CYS A 1 611 ? -24.486 -2.168 -37.232 1.00 96.12 611 CYS A N 1
ATOM 4893 C CA . CYS A 1 611 ? -25.107 -0.859 -37.418 1.00 96.12 611 CYS A CA 1
ATOM 4894 C C . CYS A 1 611 ? -25.691 -0.352 -36.093 1.00 96.12 611 CYS A C 1
ATOM 4896 O O . CYS A 1 611 ? -25.942 -1.141 -35.181 1.00 96.12 611 CYS A O 1
ATOM 4898 N N . TYR A 1 612 ? -25.943 0.955 -36.009 1.00 96.44 612 TYR A N 1
ATOM 4899 C CA . TYR A 1 612 ? -26.602 1.570 -34.857 1.00 96.44 612 TYR A CA 1
ATOM 4900 C C . TYR A 1 612 ? -27.827 2.362 -35.290 1.00 96.44 612 TYR A C 1
ATOM 4902 O O . TYR A 1 612 ? -27.789 3.137 -36.255 1.00 96.44 612 TYR A O 1
ATOM 4910 N N . ILE A 1 613 ? -28.889 2.208 -34.514 1.00 95.44 613 ILE A N 1
ATOM 4911 C CA . ILE A 1 613 ? -30.109 3.005 -34.583 1.00 95.44 613 ILE A CA 1
ATOM 4912 C C . ILE A 1 613 ? -30.410 3.567 -33.192 1.00 95.44 613 ILE A C 1
ATOM 4914 O O . ILE A 1 613 ? -29.829 3.130 -32.200 1.00 95.44 613 ILE A O 1
ATOM 4918 N N . ALA A 1 614 ? -31.306 4.540 -33.116 1.00 94.31 614 ALA A N 1
ATOM 4919 C CA . ALA A 1 614 ? -31.836 5.023 -31.853 1.00 94.31 614 ALA A CA 1
ATOM 4920 C C . ALA A 1 614 ? -33.358 4.906 -31.821 1.00 94.31 614 ALA A C 1
ATOM 4922 O O . ALA A 1 614 ? -34.031 5.086 -32.846 1.00 94.31 614 ALA A O 1
ATOM 4923 N N . ASP A 1 615 ? -33.874 4.608 -30.633 1.00 92.06 615 ASP A N 1
ATOM 4924 C CA . ASP A 1 615 ? -35.303 4.650 -30.343 1.00 92.06 615 ASP A CA 1
ATOM 4925 C C . ASP A 1 615 ? -35.822 6.110 -30.267 1.00 92.06 615 ASP A C 1
ATOM 4927 O O . ASP A 1 615 ? -35.030 7.058 -30.372 1.00 92.06 615 ASP A O 1
ATOM 4931 N N . PRO A 1 616 ? -37.143 6.337 -30.129 1.00 90.56 616 PRO A N 1
ATOM 4932 C CA . PRO A 1 616 ? -37.723 7.683 -30.103 1.00 90.56 616 PRO A CA 1
ATOM 4933 C C . PRO A 1 616 ? -37.192 8.605 -28.997 1.00 90.56 616 PRO A C 1
ATOM 4935 O O . PRO A 1 616 ? -37.233 9.826 -29.160 1.00 90.56 616 PRO A O 1
ATOM 4938 N N . GLU A 1 617 ? -36.686 8.048 -27.894 1.00 90.19 617 GLU A N 1
ATOM 4939 C CA . GLU A 1 617 ? -36.091 8.808 -26.788 1.00 90.19 617 GLU A CA 1
ATOM 4940 C C . GLU A 1 617 ? -34.563 8.884 -26.855 1.00 90.19 617 GLU A C 1
ATOM 4942 O O . GLU A 1 617 ? -33.942 9.520 -26.006 1.00 90.19 617 GLU A O 1
ATOM 4947 N N . GLY A 1 618 ? -33.960 8.304 -27.894 1.00 88.94 618 GLY A N 1
ATOM 4948 C CA . GLY A 1 618 ? -32.540 8.410 -28.176 1.00 88.94 618 GLY A CA 1
ATOM 4949 C C . GLY A 1 618 ? -31.674 7.332 -27.531 1.00 88.94 618 GLY A C 1
ATOM 4950 O O . GLY A 1 618 ? -30.453 7.486 -27.572 1.00 88.94 618 GLY A O 1
ATOM 4951 N N . ASN A 1 619 ? -32.238 6.255 -26.972 1.00 91.12 619 ASN A N 1
ATOM 4952 C CA . ASN A 1 619 ? -31.422 5.136 -26.493 1.00 91.12 619 ASN A CA 1
ATOM 4953 C C . ASN A 1 619 ? -30.820 4.377 -27.678 1.00 91.12 619 ASN A C 1
ATOM 4955 O O . ASN A 1 619 ? -31.489 4.135 -28.689 1.00 91.12 619 ASN A O 1
ATOM 4959 N N . LEU A 1 620 ? -29.537 4.033 -27.559 1.00 93.38 620 LEU A N 1
ATOM 4960 C CA . LEU A 1 620 ? -28.775 3.405 -28.631 1.00 93.38 620 LEU A CA 1
ATOM 4961 C C . LEU A 1 620 ? -29.074 1.912 -28.722 1.00 93.38 620 LEU A C 1
ATOM 4963 O O . LEU A 1 620 ? -29.004 1.181 -27.735 1.00 93.38 620 LEU A O 1
ATOM 4967 N N . ILE A 1 621 ? -29.344 1.454 -29.940 1.00 93.88 621 ILE A N 1
ATOM 4968 C CA . ILE A 1 621 ? -29.541 0.045 -30.257 1.00 93.88 621 ILE A CA 1
ATOM 4969 C C . ILE A 1 621 ? -28.498 -0.362 -31.293 1.00 93.88 621 ILE A C 1
ATOM 4971 O O . ILE A 1 621 ? -28.428 0.194 -32.392 1.00 93.88 621 ILE A O 1
ATOM 4975 N N . GLU A 1 622 ? -27.689 -1.345 -30.926 1.00 95.12 622 GLU A N 1
ATOM 4976 C CA . GLU A 1 622 ? -26.723 -2.001 -31.792 1.00 95.12 622 GLU A CA 1
ATOM 4977 C C . GLU A 1 622 ? -27.377 -3.228 -32.429 1.00 95.12 622 GLU A C 1
ATOM 4979 O O . GLU A 1 622 ? -27.935 -4.066 -31.726 1.00 95.12 622 GLU A O 1
ATOM 4984 N N . ILE A 1 623 ? -27.269 -3.371 -33.748 1.00 95.06 623 ILE A N 1
ATOM 4985 C CA . ILE A 1 623 ? -27.631 -4.609 -34.446 1.00 95.06 623 ILE A CA 1
ATOM 4986 C C . ILE A 1 623 ? -26.360 -5.151 -35.080 1.00 95.06 623 ILE A C 1
ATOM 4988 O O . ILE A 1 623 ? -25.681 -4.425 -35.812 1.00 95.06 623 ILE A O 1
ATOM 4992 N N . GLY A 1 624 ? -26.018 -6.411 -34.816 1.00 95.44 624 GLY A N 1
ATOM 4993 C CA . GLY A 1 624 ? -24.815 -6.978 -35.406 1.00 95.44 624 GLY A CA 1
ATOM 4994 C C . GLY A 1 624 ? -24.740 -8.495 -35.426 1.00 95.44 624 GLY A C 1
ATOM 4995 O O . GLY A 1 624 ? -25.429 -9.188 -34.685 1.00 95.44 624 GLY A O 1
ATOM 4996 N N . ALA A 1 625 ? -23.841 -8.984 -36.271 1.00 93.94 625 ALA A N 1
ATOM 4997 C CA . ALA A 1 625 ? -23.533 -10.394 -36.446 1.00 93.94 625 ALA A CA 1
ATOM 4998 C C . ALA A 1 625 ? -22.021 -10.576 -36.594 1.00 93.94 625 ALA A C 1
ATOM 5000 O O . ALA A 1 625 ? -21.329 -9.703 -37.133 1.00 93.94 625 ALA A O 1
ATOM 5001 N N . PHE A 1 626 ? -21.517 -11.707 -36.110 1.00 90.00 626 PHE A N 1
ATOM 5002 C CA . PHE A 1 626 ? -20.216 -12.232 -36.523 1.00 90.00 626 PHE A CA 1
ATOM 5003 C C . PHE A 1 626 ? -20.407 -13.099 -37.774 1.00 90.00 626 PHE A C 1
ATOM 5005 O O . PHE A 1 626 ? -21.537 -13.471 -38.087 1.00 90.00 626 PHE A O 1
ATOM 5012 N N . GLN A 1 627 ? -19.327 -13.318 -38.525 1.00 75.25 627 GLN A N 1
ATOM 5013 C CA . GLN A 1 627 ? -19.367 -14.060 -39.788 1.00 75.25 627 GLN A CA 1
ATOM 5014 C C . GLN A 1 627 ? -19.727 -15.537 -39.610 1.00 75.25 627 GLN A C 1
ATOM 5016 O O . GLN A 1 627 ? -19.254 -16.137 -38.618 1.00 75.25 627 GLN A O 1
#

Sequence (627 aa):
MAWYDSTVFYHIYPLGLCGCGKENTGVQEHHFDKLKAWAEHAQELNFTAIYIGPLFESVGHGYETTDYKKVDCRLGSNEEFKDFVSYCHDLGIRVIVDGVFNHVGRRFFAFEDVKEKREHSPYCGWFCNLNFWGNNEYNDGFSYDNWGGYNLLVKLNQRNPEVQNYIFDVIRFWVSEFDIDGIRLDAADVLDFDFMKAMRGVANEVKPDFWLMGEVIHGDYSRWVNDETLHSVTNYELHKGLYSGHNDHNYFEIAHSIKRLNDICRGRKLYTFLDNHDVERIASKLNNKAHLPLVTMLLYTIYGIPSVYYGSEFGLEGKKERGSDWNLRPSLDLSDYEDALQENVLTKLCKQLGFLKKKYSELTDGRYQELLLTNRQFALGRILSDSACVTALNCDDDDAVLEFNVPVSPSHAVDLLGGAREVEYQNGHLRVSLGANSGTVILLTNDASKKPLAQDAEYHLAAAESVNVFGDDSVGKEETEACGDVEPAQEEADQKTYSIKHEGVGIVVKDVKPMADFYRDVLGFDAAYEENMACARLERDGMVLMLYGRSSFEEMTSQKFQYPEGLNGCHQISVGVEDYAAVDAAYERTIKAGARPILAPVTREWGKRVCYIADPEGNLIEIGAFQ